Protein 3EHT (pdb70)

Solvent-accessible surface area: 22210 Å² total; per-residue (Å²): 228,42,116,118,35,79,0,34,0,28,2,30,31,46,20,1,56,77,0,1,42,112,7,0,165,136,1,65,193,79,81,58,26,142,15,67,26,86,80,42,126,154,4,31,66,95,0,41,122,41,5,59,112,34,45,5,3,4,0,0,2,48,19,2,6,32,0,0,24,10,17,120,81,42,14,12,16,90,9,105,8,92,165,63,11,39,89,96,0,69,91,142,20,10,82,11,0,91,35,116,56,121,20,7,0,0,0,2,0,23,8,0,0,0,0,0,24,6,102,104,52,11,94,120,38,6,164,43,2,77,60,5,33,76,44,3,169,73,8,98,90,137,62,64,23,2,2,28,2,12,5,59,80,8,39,14,0,4,4,3,2,4,3,36,35,6,65,2,10,90,117,83,140,64,128,60,48,66,154,50,10,5,1,35,49,86,7,0,72,17,0,1,62,34,1,13,62,2,25,120,96,173,36,7,96,26,92,4,44,42,71,78,5,47,38,10,3,34,152,19,82,0,0,1,7,4,13,0,1,14,7,2,28,46,6,87,117,42,183,26,85,37,11,21,32,48,2,1,34,5,119,65,85,53,3,59,0,14,6,1,1,2,0,0,0,4,1,33,50,2,69,1,80,137,51,0,72,79,0,0,18,90,50,2,1,50,63,122,4,0,76,22,5,30,164,31,38,11,7,0,6,3,0,3,77,60,12,21,116,100,19,56,174,35,104,69,6,59,14,0,54,86,1,16,156,86,13,98,90,9,5,23,32,30,60,2,55,34,0,21,115,0,3,86,38,1,4,67,19,0,11,75,34,184,31,88,17,84,96,1,3,120,67,1,48,33,50,2,25,85,82,51,43,124,147,28,80,112,1,88,96,42,18,144,50,56,155,38,117,63,111,61,1,105,20,28,38,15,142,24,26,6,6,0,7,81,4,31,26,55,94,102,15,65,48,53,0,3,17,40,135,179,70,101,94,116,98,45,144,60,48,0,58,24,89,0,70,80,105,16,49,34,20,102,142,3,73,8,91,72,18,172,66,141,62,37,138,114,55,19,128,114,22

InterPro domains:
  IPR000832 GPCR, family 2, secretin-like [PF00002] (118-359)
  IPR000832 GPCR, family 2, secretin-like [PR00249] (121-145)
  IPR000832 GPCR, family 2, secretin-like [PR00249] (153-177)
  IPR000832 GPCR, family 2, secretin-like [PR00249] (190-213)
  IPR000832 GPCR, family 2, secretin-like [PR00249] (228-253)
  IPR000832 GPCR, family 2, secretin-like [PR00249] (270-295)
  IPR000832 GPCR, family 2, secretin-like [PR00249] (312-332)
  IPR000832 GPCR, family 2, secretin-like [PR00249] (345-366)
  IPR001879 GPCR, family 2, extracellular hormone receptor domain [PF02793] (42-104)
  IPR001879 GPCR, family 2, extracellular hormone receptor domain [PS50227] (29-106)
  IPR001879 GPCR, family 2, extracellular hormone receptor domain [SM00008] (40-111)
  IPR003051 GPCR, family 2, corticotropin releasing factor receptor [PR01279] (56-67)
  IPR003051 GPCR, family 2, corticotropin releasing factor receptor [PR01279] (69-86)
  IPR003051 GPCR, family 2, corticotropin releasing factor receptor [PR01279] (90-106)
  IPR003051 GPCR, family 2, corticotropin releasing factor receptor [PR01279] (110-125)
  IPR003051 GPCR, family 2, corticotropin releasing factor receptor [PR01279] (127-145)
  IPR003051 GPCR, family 2, corticotropin releasing factor receptor [PR01279] (215-227)
  IPR003051 GPCR, family 2, corticotropin releasing factor receptor [PR01279] (259-274)
  IPR003051 GPCR, family 2, corticotropin releasing factor receptor [PR01279] (299-308)
  IPR003051 GPCR, family 2, corticotropin releasing factor receptor [PR01279] (330-351)

Structure (mmCIF, N/CA/C/O backbone):
data_3EHT
#
_entry.id   3EHT
#
_cell.length_a   112.977
_cell.length_b   112.977
_cell.length_c   158.240
_cell.angle_alpha   90.000
_cell.angle_beta   90.000
_cell.angle_gamma   90.000
#
_symmetry.space_group_name_H-M   'P 41 21 2'
#
loop_
_entity.id
_entity.type
_entity.pdbx_description
1 polymer 'FUSION PROTEIN OF CRFR1 EXTRACELLULAR DOMAIN AND MBP'
2 polymer Corticoliberin
3 branched alpha-D-glucopyranose-(1-4)-alpha-D-glucopyranose
#
loop_
_atom_site.group_PDB
_atom_site.id
_atom_site.type_symbol
_atom_site.label_atom_id
_atom_site.label_alt_id
_atom_site.label_comp_id
_atom_site.label_asym_id
_atom_site.label_entity_id
_atom_site.label_seq_id
_atom_site.pdbx_PDB_ins_code
_atom_site.Cartn_x
_atom_site.Cartn_y
_atom_site.Cartn_z
_atom_site.occupancy
_atom_site.B_iso_or_equiv
_atom_site.auth_seq_id
_atom_site.auth_comp_id
_atom_site.auth_asym_id
_atom_site.auth_atom_id
_atom_site.pdbx_PDB_model_num
ATOM 1 N N . LYS A 1 3 ? 37.755 3.785 51.263 1.00 170.95 -348 LYS A N 1
ATOM 2 C CA . LYS A 1 3 ? 39.246 3.833 51.359 1.00 170.93 -348 LYS A CA 1
ATOM 3 C C . LYS A 1 3 ? 39.870 4.582 50.171 1.00 170.89 -348 LYS A C 1
ATOM 4 O O . LYS A 1 3 ? 41.052 4.404 49.868 1.00 170.99 -348 LYS A O 1
ATOM 10 N N . ILE A 1 4 ? 39.064 5.410 49.502 1.00 170.72 -347 ILE A N 1
ATOM 11 C CA . ILE A 1 4 ? 39.565 6.315 48.457 1.00 170.53 -347 ILE A CA 1
ATOM 12 C C . ILE A 1 4 ? 39.454 7.767 48.911 1.00 170.14 -347 ILE A C 1
ATOM 13 O O . ILE A 1 4 ? 38.367 8.346 48.957 1.00 170.02 -347 ILE A O 1
ATOM 18 N N . GLU A 1 5 ? 40.603 8.340 49.248 1.00 169.83 -346 GLU A N 1
ATOM 19 C CA . GLU A 1 5 ? 40.661 9.581 50.014 1.00 169.61 -346 GLU A CA 1
ATOM 20 C C . GLU A 1 5 ? 40.338 10.860 49.253 1.00 169.33 -346 GLU A C 1
ATOM 21 O O . GLU A 1 5 ? 40.064 10.843 48.055 1.00 169.34 -346 GLU A O 1
ATOM 27 N N . GLU A 1 6 ? 40.385 11.968 49.987 1.00 169.02 -345 GLU A N 1
ATOM 28 C CA . GLU A 1 6 ? 39.992 13.279 49.498 1.00 168.76 -345 GLU A CA 1
ATOM 29 C C . GLU A 1 6 ? 41.215 14.174 49.278 1.00 168.36 -345 GLU A C 1
ATOM 30 O O . GLU A 1 6 ? 42.274 13.949 49.871 1.00 168.38 -345 GLU A O 1
ATOM 36 N N . GLY A 1 7 ? 41.063 15.183 48.422 1.00 167.83 -344 GLY A N 1
ATOM 37 C CA . GLY A 1 7 ? 42.130 16.146 48.156 1.00 167.15 -344 GLY A CA 1
ATOM 38 C C . GLY A 1 7 ? 43.265 15.596 47.312 1.00 166.70 -344 GLY A C 1
ATOM 39 O O . GLY A 1 7 ? 44.322 16.220 47.207 1.00 166.66 -344 GLY A O 1
ATOM 40 N N . LYS A 1 8 ? 43.047 14.422 46.718 1.00 166.21 -343 LYS A N 1
ATOM 41 C CA . LYS A 1 8 ? 44.013 13.807 45.804 1.00 165.70 -343 LYS A CA 1
ATOM 42 C C . LYS A 1 8 ? 43.305 13.083 44.656 1.00 165.27 -343 LYS A C 1
ATOM 43 O O . LYS A 1 8 ? 42.226 12.512 44.843 1.00 165.22 -343 LYS A O 1
ATOM 49 N N . LEU A 1 9 ? 43.911 13.118 43.471 1.00 164.71 -342 LEU A N 1
ATOM 50 C CA . LEU A 1 9 ? 43.356 12.429 42.309 1.00 164.16 -342 LEU A CA 1
ATOM 51 C C . LEU A 1 9 ? 44.159 11.196 41.915 1.00 163.84 -342 LEU A C 1
ATOM 52 O O . LEU A 1 9 ? 45.372 11.265 41.703 1.00 163.78 -342 LEU A O 1
ATOM 57 N N . VAL A 1 10 ? 43.456 10.070 41.833 1.00 163.38 -341 VAL A N 1
ATOM 58 C CA . VAL A 1 10 ? 44.032 8.805 41.399 1.00 162.93 -341 VAL A CA 1
ATOM 59 C C . VAL A 1 10 ? 43.347 8.383 40.101 1.00 162.67 -341 VAL A C 1
ATOM 60 O O . VAL A 1 10 ? 42.131 8.172 40.061 1.00 162.66 -341 VAL A O 1
ATOM 64 N N . ILE A 1 11 ? 44.140 8.271 39.041 1.00 162.29 -340 ILE A N 1
ATOM 65 C CA . ILE A 1 11 ? 43.616 7.973 37.715 1.00 161.92 -340 ILE A CA 1
ATOM 66 C C . ILE A 1 11 ? 44.053 6.592 37.250 1.00 161.82 -340 ILE A C 1
ATOM 67 O O . ILE A 1 11 ? 45.186 6.175 37.489 1.00 161.79 -340 ILE A O 1
ATOM 72 N N . TRP A 1 12 ? 43.138 5.893 36.585 1.00 161.72 -339 TRP A N 1
ATOM 73 C CA . TRP A 1 12 ? 43.405 4.575 36.029 1.00 161.67 -339 TRP A CA 1
ATOM 74 C C . TRP A 1 12 ? 43.254 4.572 34.514 1.00 161.66 -339 TRP A C 1
ATOM 75 O O . TRP A 1 12 ? 42.156 4.771 33.990 1.00 161.67 -339 TRP A O 1
ATOM 86 N N . ILE A 1 13 ? 44.366 4.347 33.822 1.00 161.69 -338 ILE A N 1
ATOM 87 C CA . ILE A 1 13 ? 44.379 4.245 32.365 1.00 161.75 -338 ILE A CA 1
ATOM 88 C C . ILE A 1 13 ? 44.949 2.892 31.945 1.00 161.83 -338 ILE A C 1
ATOM 89 O O . ILE A 1 13 ? 45.638 2.236 32.718 1.00 161.86 -338 ILE A O 1
ATOM 94 N N . ASN A 1 14 ? 44.639 2.474 30.725 1.00 162.02 -337 ASN A N 1
ATOM 95 C CA . ASN A 1 14 ? 45.196 1.257 30.163 1.00 162.27 -337 ASN A CA 1
ATOM 96 C C . ASN A 1 14 ? 46.716 1.348 30.033 1.00 162.37 -337 ASN A C 1
ATOM 97 O O . ASN A 1 14 ? 47.275 2.444 29.949 1.00 162.35 -337 ASN A O 1
ATOM 102 N N . GLY A 1 15 ? 47.369 0.189 30.025 1.00 162.59 -336 GLY A N 1
ATOM 103 C CA . GLY A 1 15 ? 48.827 0.089 29.950 1.00 162.87 -336 GLY A CA 1
ATOM 104 C C . GLY A 1 15 ? 49.451 0.607 28.667 1.00 163.02 -336 GLY A C 1
ATOM 105 O O . GLY A 1 15 ? 50.450 1.322 28.708 1.00 163.05 -336 GLY A O 1
ATOM 106 N N . ASP A 1 16 ? 48.867 0.253 27.526 1.00 163.20 -335 ASP A N 1
ATOM 107 C CA . ASP A 1 16 ? 49.421 0.653 26.229 1.00 163.54 -335 ASP A CA 1
ATOM 108 C C . ASP A 1 16 ? 49.196 2.136 25.864 1.00 163.38 -335 ASP A C 1
ATOM 109 O O . ASP A 1 16 ? 49.797 2.645 24.912 1.00 163.33 -335 ASP A O 1
ATOM 114 N N . LYS A 1 17 ? 48.345 2.820 26.629 1.00 163.18 -334 LYS A N 1
ATOM 115 C CA . LYS A 1 17 ? 48.068 4.243 26.417 1.00 163.00 -334 LYS A CA 1
ATOM 116 C C . LYS A 1 17 ? 49.139 5.130 27.045 1.00 162.93 -334 LYS A C 1
ATOM 117 O O . LYS A 1 17 ? 50.069 4.642 27.687 1.00 162.99 -334 LYS A O 1
ATOM 123 N N . GLY A 1 18 ? 48.988 6.438 26.863 1.00 162.83 -333 GLY A N 1
ATOM 124 C CA . GLY A 1 18 ? 49.962 7.406 27.346 1.00 162.78 -333 GLY A CA 1
ATOM 125 C C . GLY A 1 18 ? 49.775 7.795 28.798 1.00 162.73 -333 GLY A C 1
ATOM 126 O O . GLY A 1 18 ? 49.347 8.909 29.096 1.00 162.85 -333 GLY A O 1
ATOM 127 N N . TYR A 1 19 ? 50.110 6.884 29.703 1.00 162.66 -332 TYR A N 1
ATOM 128 C CA . TYR A 1 19 ? 49.988 7.151 31.132 1.00 162.63 -332 TYR A CA 1
ATOM 129 C C . TYR A 1 19 ? 51.090 8.065 31.648 1.00 162.63 -332 TYR A C 1
ATOM 130 O O . TYR A 1 19 ? 50.894 8.773 32.634 1.00 162.63 -332 TYR A O 1
ATOM 139 N N . ASN A 1 20 ? 52.241 8.048 30.978 1.00 162.68 -331 ASN A N 1
ATOM 140 C CA . ASN A 1 20 ? 53.366 8.912 31.345 1.00 162.77 -331 ASN A CA 1
ATOM 141 C C . ASN A 1 20 ? 53.122 10.364 30.953 1.00 162.82 -331 ASN A C 1
ATOM 142 O O . ASN A 1 20 ? 53.514 11.285 31.674 1.00 162.80 -331 ASN A O 1
ATOM 147 N N . GLY A 1 21 ? 52.479 10.552 29.802 1.00 162.88 -330 GLY A N 1
ATOM 148 C CA . GLY A 1 21 ? 52.074 11.873 29.337 1.00 162.92 -330 GLY A CA 1
ATOM 149 C C . GLY A 1 21 ? 50.954 12.412 30.200 1.00 162.96 -330 GLY A C 1
ATOM 150 O O . GLY A 1 21 ? 50.880 13.614 30.456 1.00 162.97 -330 GLY A O 1
ATOM 151 N N . LEU A 1 22 ? 50.089 11.507 30.652 1.00 163.01 -329 LEU A N 1
ATOM 152 C CA . LEU A 1 22 ? 49.001 11.844 31.560 1.00 163.08 -329 LEU A CA 1
ATOM 153 C C . LEU A 1 22 ? 49.547 12.194 32.943 1.00 163.25 -329 LEU A C 1
ATOM 154 O O . LEU A 1 22 ? 49.006 13.065 33.625 1.00 163.21 -329 LEU A O 1
ATOM 159 N N . ALA A 1 23 ? 50.627 11.518 33.337 1.00 163.54 -328 ALA A N 1
ATOM 160 C CA . ALA A 1 23 ? 51.329 11.803 34.593 1.00 163.82 -328 ALA A CA 1
ATOM 161 C C . ALA A 1 23 ? 51.995 13.181 34.579 1.00 163.98 -328 ALA A C 1
ATOM 162 O O . ALA A 1 23 ? 52.094 13.837 35.617 1.00 163.96 -328 ALA A O 1
ATOM 164 N N . GLU A 1 24 ? 52.447 13.604 33.399 1.00 164.21 -327 GLU A N 1
ATOM 165 C CA . GLU A 1 24 ? 53.001 14.944 33.196 1.00 164.51 -327 GLU A CA 1
ATOM 166 C C . GLU A 1 24 ? 51.924 16.021 33.315 1.00 164.44 -327 GLU A C 1
ATOM 167 O O . GLU A 1 24 ? 52.201 17.134 33.767 1.00 164.46 -327 GLU A O 1
ATOM 173 N N . VAL A 1 25 ? 50.703 15.683 32.897 1.00 164.46 -326 VAL A N 1
ATOM 174 C CA . VAL A 1 25 ? 49.542 16.556 33.081 1.00 164.46 -326 VAL A CA 1
ATOM 175 C C . VAL A 1 25 ? 49.173 16.582 34.561 1.00 164.49 -326 VAL A C 1
ATOM 176 O O . VAL A 1 25 ? 48.688 17.593 35.073 1.00 164.54 -326 VAL A O 1
ATOM 180 N N . GLY A 1 26 ? 49.420 15.464 35.238 1.00 164.51 -325 GLY A N 1
ATOM 181 C CA . GLY A 1 26 ? 49.219 15.362 36.677 1.00 164.61 -325 GLY A CA 1
ATOM 182 C C . GLY A 1 26 ? 50.136 16.274 37.472 1.00 164.70 -325 GLY A C 1
ATOM 183 O O . GLY A 1 26 ? 49.725 16.839 38.487 1.00 164.77 -325 GLY A O 1
ATOM 184 N N . LYS A 1 27 ? 51.375 16.419 37.005 1.00 164.71 -324 LYS A N 1
ATOM 185 C CA . LYS A 1 27 ? 52.362 17.269 37.668 1.00 164.71 -324 LYS A CA 1
ATOM 186 C C . LYS A 1 27 ? 52.040 18.748 37.453 1.00 164.63 -324 LYS A C 1
ATOM 187 O O . LYS A 1 27 ? 52.225 19.566 38.357 1.00 164.68 -324 LYS A O 1
ATOM 193 N N . LYS A 1 28 ? 51.554 19.077 36.258 1.00 164.56 -323 LYS A N 1
ATOM 194 C CA . LYS A 1 28 ? 51.084 20.427 35.946 1.00 164.51 -323 LYS A CA 1
ATOM 195 C C . LYS A 1 28 ? 49.915 20.812 36.853 1.00 164.53 -323 LYS A C 1
ATOM 196 O O . LYS A 1 28 ? 49.869 21.923 37.376 1.00 164.55 -323 LYS A O 1
ATOM 202 N N . PHE A 1 29 ? 48.985 19.879 37.041 1.00 164.57 -322 PHE A N 1
ATOM 203 C CA . PHE A 1 29 ? 47.817 20.092 37.890 1.00 164.63 -322 PHE A CA 1
ATOM 204 C C . PHE A 1 29 ? 48.184 20.096 39.369 1.00 164.81 -322 PHE A C 1
ATOM 205 O O . PHE A 1 29 ? 47.542 20.785 40.167 1.00 164.90 -322 PHE A O 1
ATOM 213 N N . GLU A 1 30 ? 49.214 19.328 39.726 1.00 164.97 -321 GLU A N 1
ATOM 214 C CA . GLU A 1 30 ? 49.645 19.194 41.118 1.00 165.11 -321 GLU A CA 1
ATOM 215 C C . GLU A 1 30 ? 50.049 20.529 41.728 1.00 165.06 -321 GLU A C 1
ATOM 216 O O . GLU A 1 30 ? 49.555 20.896 42.794 1.00 165.04 -321 GLU A O 1
ATOM 222 N N . LYS A 1 31 ? 50.939 21.253 41.051 1.00 165.03 -320 LYS A N 1
ATOM 223 C CA . LYS A 1 31 ? 51.307 22.592 41.496 1.00 165.03 -320 LYS A CA 1
ATOM 224 C C . LYS A 1 31 ? 50.632 23.669 40.639 1.00 165.00 -320 LYS A C 1
ATOM 225 O O . LYS A 1 31 ? 51.285 24.551 40.076 1.00 164.92 -320 LYS A O 1
ATOM 231 N N . ASP A 1 32 ? 49.310 23.558 40.541 1.00 165.01 -319 ASP A N 1
ATOM 232 C CA . ASP A 1 32 ? 48.453 24.614 40.013 1.00 165.06 -319 ASP A CA 1
ATOM 233 C C . ASP A 1 32 ? 47.318 24.870 41.000 1.00 165.03 -319 ASP A C 1
ATOM 234 O O . ASP A 1 32 ? 46.923 26.015 41.220 1.00 165.03 -319 ASP A O 1
ATOM 239 N N . THR A 1 33 ? 46.806 23.794 41.592 1.00 164.99 -318 THR A N 1
ATOM 240 C CA . THR A 1 33 ? 45.803 23.884 42.650 1.00 164.94 -318 THR A CA 1
ATOM 241 C C . THR A 1 33 ? 46.421 23.494 43.988 1.00 164.93 -318 THR A C 1
ATOM 242 O O . THR A 1 33 ? 46.318 24.232 44.968 1.00 164.96 -318 THR A O 1
ATOM 246 N N . GLY A 1 34 ? 47.075 22.336 44.010 1.00 164.89 -317 GLY A N 1
ATOM 247 C CA . GLY A 1 34 ? 47.640 21.775 45.231 1.00 164.83 -317 GLY A CA 1
ATOM 248 C C . GLY A 1 34 ? 47.079 20.391 45.488 1.00 164.81 -317 GLY A C 1
ATOM 249 O O . GLY A 1 34 ? 46.934 19.975 46.640 1.00 164.80 -317 GLY A O 1
ATOM 250 N N . ILE A 1 35 ? 46.763 19.681 44.407 1.00 164.75 -316 ILE A N 1
ATOM 251 C CA . ILE A 1 35 ? 46.156 18.357 44.496 1.00 164.72 -316 ILE A CA 1
ATOM 252 C C . ILE A 1 35 ? 47.082 17.294 43.899 1.00 164.72 -316 ILE A C 1
ATOM 253 O O . ILE A 1 35 ? 47.576 17.446 42.780 1.00 164.63 -316 ILE A O 1
ATOM 258 N N . LYS A 1 36 ? 47.317 16.231 44.670 1.00 164.77 -315 LYS A N 1
ATOM 259 C CA . LYS A 1 36 ? 48.170 15.111 44.257 1.00 164.76 -315 LYS A CA 1
ATOM 260 C C . LYS A 1 36 ? 47.506 14.241 43.190 1.00 164.69 -315 LYS A C 1
ATOM 261 O O . LYS A 1 36 ? 46.514 13.553 43.456 1.00 164.70 -315 LYS A O 1
ATOM 267 N N . VAL A 1 37 ? 48.064 14.272 41.984 1.00 164.53 -314 VAL A N 1
ATOM 268 C CA . VAL A 1 37 ? 47.542 13.462 40.890 1.00 164.40 -314 VAL A CA 1
ATOM 269 C C . VAL A 1 37 ? 48.509 12.341 40.533 1.00 164.26 -314 VAL A C 1
ATOM 270 O O . VAL A 1 37 ? 49.644 12.593 40.121 1.00 164.26 -314 VAL A O 1
ATOM 274 N N . THR A 1 38 ? 48.042 11.107 40.694 1.00 164.03 -313 THR A N 1
ATOM 275 C CA . THR A 1 38 ? 48.853 9.929 40.414 1.00 163.88 -313 THR A CA 1
ATOM 276 C C . THR A 1 38 ? 48.131 8.958 39.481 1.00 163.71 -313 THR A C 1
ATOM 277 O O . THR A 1 38 ? 46.943 8.676 39.653 1.00 163.61 -313 THR A O 1
ATOM 281 N N . VAL A 1 39 ? 48.869 8.456 38.495 1.00 163.62 -312 VAL A N 1
ATOM 282 C CA . VAL A 1 39 ? 48.314 7.610 37.441 1.00 163.55 -312 VAL A CA 1
ATOM 283 C C . VAL A 1 39 ? 48.758 6.160 37.615 1.00 163.65 -312 VAL A C 1
ATOM 284 O O . VAL A 1 39 ? 49.952 5.876 37.706 1.00 163.72 -312 VAL A O 1
ATOM 288 N N . GLU A 1 40 ? 47.791 5.249 37.661 1.00 163.72 -311 GLU A N 1
ATOM 289 C CA . GLU A 1 40 ? 48.069 3.818 37.736 1.00 163.86 -311 GLU A CA 1
ATOM 290 C C . GLU A 1 40 ? 47.569 3.112 36.483 1.00 163.80 -311 GLU A C 1
ATOM 291 O O . GLU A 1 40 ? 46.590 3.538 35.873 1.00 163.78 -311 GLU A O 1
ATOM 297 N N . HIS A 1 41 ? 48.235 2.027 36.104 1.00 163.88 -310 HIS A N 1
ATOM 298 C CA . HIS A 1 41 ? 47.806 1.234 34.953 1.00 163.96 -310 HIS A CA 1
ATOM 299 C C . HIS A 1 41 ? 47.801 -0.268 35.261 1.00 163.92 -310 HIS A C 1
ATOM 300 O O . HIS A 1 41 ? 48.750 -0.978 34.926 1.00 163.87 -310 HIS A O 1
ATOM 307 N N . PRO A 1 42 ? 46.721 -0.755 35.903 1.00 163.98 -309 PRO A N 1
ATOM 308 C CA . PRO A 1 42 ? 46.658 -2.142 36.354 1.00 164.14 -309 PRO A CA 1
ATOM 309 C C . PRO A 1 42 ? 46.156 -3.105 35.281 1.00 164.31 -309 PRO A C 1
ATOM 310 O O . PRO A 1 42 ? 45.536 -2.680 34.305 1.00 164.34 -309 PRO A O 1
ATOM 314 N N . ASP A 1 43 ? 46.428 -4.394 35.477 1.00 164.54 -308 ASP A N 1
ATOM 315 C CA . ASP A 1 43 ? 46.000 -5.440 34.549 1.00 164.83 -308 ASP A CA 1
ATOM 316 C C . ASP A 1 43 ? 44.495 -5.644 34.627 1.00 164.82 -308 ASP A C 1
ATOM 317 O O . ASP A 1 43 ? 43.868 -5.289 35.624 1.00 164.85 -308 ASP A O 1
ATOM 322 N N . LYS A 1 44 ? 43.923 -6.216 33.571 1.00 164.90 -307 LYS A N 1
ATOM 323 C CA . LYS A 1 44 ? 42.475 -6.408 33.464 1.00 165.00 -307 LYS A CA 1
ATOM 324 C C . LYS A 1 44 ? 41.716 -5.246 34.102 1.00 164.72 -307 LYS A C 1
ATOM 325 O O . LYS A 1 44 ? 40.770 -5.443 34.862 1.00 164.71 -307 LYS A O 1
ATOM 331 N N . LEU A 1 45 ? 42.159 -4.035 33.777 1.00 164.56 -306 LEU A N 1
ATOM 332 C CA . LEU A 1 45 ? 41.628 -2.793 34.329 1.00 164.41 -306 LEU A CA 1
ATOM 333 C C . LEU A 1 45 ? 40.123 -2.627 34.115 1.00 164.36 -306 LEU A C 1
ATOM 334 O O . LEU A 1 45 ? 39.424 -2.056 34.953 1.00 164.11 -306 LEU A O 1
ATOM 339 N N . GLU A 1 46 ? 39.639 -3.136 32.987 1.00 164.48 -305 GLU A N 1
ATOM 340 C CA . GLU A 1 46 ? 38.247 -2.968 32.586 1.00 164.66 -305 GLU A CA 1
ATOM 341 C C . GLU A 1 46 ? 37.285 -3.901 33.329 1.00 164.71 -305 GLU A C 1
ATOM 342 O O . GLU A 1 46 ? 36.067 -3.760 33.210 1.00 164.82 -305 GLU A O 1
ATOM 348 N N . GLU A 1 47 ? 37.836 -4.851 34.080 1.00 164.76 -304 GLU A N 1
ATOM 349 C CA . GLU A 1 47 ? 37.034 -5.755 34.901 1.00 164.97 -304 GLU A CA 1
ATOM 350 C C . GLU A 1 47 ? 37.359 -5.581 36.378 1.00 164.94 -304 GLU A C 1
ATOM 351 O O . GLU A 1 47 ? 36.559 -5.934 37.246 1.00 164.91 -304 GLU A O 1
ATOM 357 N N . LYS A 1 48 ? 38.537 -5.020 36.641 1.00 165.00 -303 LYS A N 1
ATOM 358 C CA . LYS A 1 48 ? 38.964 -4.638 37.982 1.00 164.99 -303 LYS A CA 1
ATOM 359 C C . LYS A 1 48 ? 38.058 -3.535 38.531 1.00 164.95 -303 LYS A C 1
ATOM 360 O O . LYS A 1 48 ? 37.534 -3.650 39.640 1.00 165.08 -303 LYS A O 1
ATOM 366 N N . PHE A 1 49 ? 37.868 -2.482 37.737 1.00 164.82 -302 PHE A N 1
ATOM 367 C CA . PHE A 1 49 ? 37.081 -1.314 38.134 1.00 164.59 -302 PHE A CA 1
ATOM 368 C C . PHE A 1 49 ? 35.661 -1.658 38.591 1.00 164.53 -302 PHE A C 1
ATOM 369 O O . PHE A 1 49 ? 35.275 -1.291 39.700 1.00 164.52 -302 PHE A O 1
ATOM 377 N N . PRO A 1 50 ? 34.880 -2.373 37.755 1.00 164.52 -301 PRO A N 1
ATOM 378 C CA . PRO A 1 50 ? 33.516 -2.678 38.196 1.00 164.67 -301 PRO A CA 1
ATOM 379 C C . PRO A 1 50 ? 33.455 -3.620 39.406 1.00 164.87 -301 PRO A C 1
ATOM 380 O O . PRO A 1 50 ? 32.362 -3.958 39.868 1.00 164.99 -301 PRO A O 1
ATOM 384 N N . GLN A 1 51 ? 34.618 -4.026 39.914 1.00 164.98 -300 GLN A N 1
ATOM 385 C CA . GLN A 1 51 ? 34.695 -4.891 41.086 1.00 164.97 -300 GLN A CA 1
ATOM 386 C C . GLN A 1 51 ? 35.128 -4.112 42.319 1.00 164.97 -300 GLN A C 1
ATOM 387 O O . GLN A 1 51 ? 34.511 -4.237 43.376 1.00 164.97 -300 GLN A O 1
ATOM 393 N N . VAL A 1 52 ? 36.178 -3.305 42.179 1.00 165.05 -299 VAL A N 1
ATOM 394 C CA . VAL A 1 52 ? 36.668 -2.482 43.290 1.00 165.26 -299 VAL A CA 1
ATOM 395 C C . VAL A 1 52 ? 35.795 -1.248 43.546 1.00 165.49 -299 VAL A C 1
ATOM 396 O O . VAL A 1 52 ? 35.486 -0.933 44.695 1.00 165.59 -299 VAL A O 1
ATOM 400 N N . ALA A 1 53 ? 35.391 -0.564 42.478 1.00 165.77 -298 ALA A N 1
ATOM 401 C CA . ALA A 1 53 ? 34.556 0.631 42.597 1.00 166.01 -298 ALA A CA 1
ATOM 402 C C . ALA A 1 53 ? 33.131 0.311 43.043 1.00 166.18 -298 ALA A C 1
ATOM 403 O O . ALA A 1 53 ? 32.499 1.128 43.723 1.00 166.34 -298 ALA A O 1
ATOM 405 N N . ALA A 1 54 ? 32.635 -0.870 42.662 1.00 166.17 -297 ALA A N 1
ATOM 406 C CA . ALA A 1 54 ? 31.301 -1.335 43.068 1.00 166.23 -297 ALA A CA 1
ATOM 407 C C . ALA A 1 54 ? 31.107 -1.374 44.591 1.00 166.26 -297 ALA A C 1
ATOM 408 O O . ALA A 1 54 ? 29.982 -1.250 45.082 1.00 166.45 -297 ALA A O 1
ATOM 410 N N . THR A 1 55 ? 32.200 -1.556 45.328 1.00 166.08 -296 THR A N 1
ATOM 411 C CA . THR A 1 55 ? 32.172 -1.440 46.783 1.00 165.91 -296 THR A CA 1
ATOM 412 C C . THR A 1 55 ? 32.873 -0.151 47.216 1.00 165.64 -296 THR A C 1
ATOM 413 O O . THR A 1 55 ? 33.770 -0.159 48.069 1.00 165.64 -296 THR A O 1
ATOM 417 N N . GLY A 1 56 ? 32.461 0.952 46.593 1.00 165.27 -295 GLY A N 1
ATOM 418 C CA . GLY A 1 56 ? 32.877 2.297 46.990 1.00 164.88 -295 GLY A CA 1
ATOM 419 C C . GLY A 1 56 ? 34.344 2.666 46.843 1.00 164.63 -295 GLY A C 1
ATOM 420 O O . GLY A 1 56 ? 34.714 3.821 47.069 1.00 164.63 -295 GLY A O 1
ATOM 421 N N . ASP A 1 57 ? 35.178 1.701 46.454 1.00 164.30 -294 ASP A N 1
ATOM 422 C CA . ASP A 1 57 ? 36.634 1.891 46.453 1.00 163.91 -294 ASP A CA 1
ATOM 423 C C . ASP A 1 57 ? 37.342 1.659 45.114 1.00 163.37 -294 ASP A C 1
ATOM 424 O O . ASP A 1 57 ? 38.114 0.707 44.968 1.00 163.59 -294 ASP A O 1
ATOM 429 N N . GLY A 1 58 ? 37.087 2.537 44.147 1.00 162.52 -293 GLY A N 1
ATOM 430 C CA . GLY A 1 58 ? 37.826 2.521 42.885 1.00 161.30 -293 GLY A CA 1
ATOM 431 C C . GLY A 1 58 ? 38.786 3.698 42.795 1.00 160.40 -293 GLY A C 1
ATOM 432 O O . GLY A 1 58 ? 39.167 4.265 43.821 1.00 160.32 -293 GLY A O 1
ATOM 433 N N . PRO A 1 59 ? 39.211 4.056 41.569 1.00 159.61 -292 PRO A N 1
ATOM 434 C CA . PRO A 1 59 ? 39.920 5.315 41.352 1.00 158.89 -292 PRO A CA 1
ATOM 435 C C . PRO A 1 59 ? 38.936 6.465 41.138 1.00 158.09 -292 PRO A C 1
ATOM 436 O O . PRO A 1 59 ? 37.732 6.231 40.989 1.00 157.93 -292 PRO A O 1
ATOM 440 N N . ASP A 1 60 ? 39.451 7.691 41.119 1.00 157.09 -291 ASP A N 1
ATOM 441 C CA . ASP A 1 60 ? 38.632 8.872 40.871 1.00 156.12 -291 ASP A CA 1
ATOM 442 C C . ASP A 1 60 ? 38.224 8.941 39.402 1.00 155.21 -291 ASP A C 1
ATOM 443 O O . ASP A 1 60 ? 37.043 9.102 39.082 1.00 155.16 -291 ASP A O 1
ATOM 448 N N . ILE A 1 61 ? 39.208 8.809 38.515 1.00 153.97 -290 ILE A N 1
ATOM 449 C CA . ILE A 1 61 ? 38.957 8.794 37.077 1.00 152.71 -290 ILE A CA 1
ATOM 450 C C . ILE A 1 61 ? 39.408 7.468 36.458 1.00 152.01 -290 ILE A C 1
ATOM 451 O O . ILE A 1 61 ? 40.432 6.900 36.851 1.00 151.92 -290 ILE A O 1
ATOM 456 N N . ILE A 1 62 ? 38.622 6.986 35.499 1.00 150.98 -289 ILE A N 1
ATOM 457 C CA . ILE A 1 62 ? 38.958 5.797 34.727 1.00 149.99 -289 ILE A CA 1
ATOM 458 C C . ILE A 1 62 ? 38.926 6.076 33.218 1.00 149.26 -289 ILE A C 1
ATOM 459 O O . ILE A 1 62 ? 38.017 6.743 32.718 1.00 149.20 -289 ILE A O 1
ATOM 464 N N . PHE A 1 63 ? 39.922 5.554 32.508 1.00 148.21 -288 PHE A N 1
ATOM 465 C CA . PHE A 1 63 ? 40.058 5.776 31.079 1.00 147.31 -288 PHE A CA 1
ATOM 466 C C . PHE A 1 63 ? 39.912 4.499 30.282 1.00 146.87 -288 PHE A C 1
ATOM 467 O O . PHE A 1 63 ? 40.798 3.645 30.305 1.00 146.99 -288 PHE A O 1
ATOM 475 N N . TRP A 1 64 ? 38.808 4.377 29.557 1.00 146.23 -287 TRP A N 1
ATOM 476 C CA . TRP A 1 64 ? 38.607 3.232 28.683 1.00 145.70 -287 TRP A CA 1
ATOM 477 C C . TRP A 1 64 ? 37.836 3.608 27.434 1.00 145.35 -287 TRP A C 1
ATOM 478 O O . TRP A 1 64 ? 37.343 4.726 27.313 1.00 145.21 -287 TRP A O 1
ATOM 489 N N . ALA A 1 65 ? 37.746 2.667 26.500 1.00 145.09 -286 ALA A N 1
ATOM 490 C CA . ALA A 1 65 ? 36.916 2.829 25.314 1.00 144.90 -286 ALA A CA 1
ATOM 491 C C . ALA A 1 65 ? 35.444 2.944 25.715 1.00 144.61 -286 ALA A C 1
ATOM 492 O O . ALA A 1 65 ? 35.016 2.351 26.696 1.00 144.56 -286 ALA A O 1
ATOM 494 N N . HIS A 1 66 ? 34.675 3.699 24.944 1.00 144.46 -285 HIS A N 1
ATOM 495 C CA . HIS A 1 66 ? 33.314 4.053 25.319 1.00 144.58 -285 HIS A CA 1
ATOM 496 C C . HIS A 1 66 ? 32.355 2.889 25.551 1.00 145.00 -285 HIS A C 1
ATOM 497 O O . HIS A 1 66 ? 31.308 3.086 26.159 1.00 145.13 -285 HIS A O 1
ATOM 504 N N . ASP A 1 67 ? 32.702 1.694 25.076 1.00 145.60 -284 ASP A N 1
ATOM 505 C CA . ASP A 1 67 ? 31.777 0.548 25.107 1.00 146.45 -284 ASP A CA 1
ATOM 506 C C . ASP A 1 67 ? 31.561 -0.059 26.497 1.00 146.97 -284 ASP A C 1
ATOM 507 O O . ASP A 1 67 ? 30.445 -0.465 26.841 1.00 147.08 -284 ASP A O 1
ATOM 512 N N . ARG A 1 68 ? 32.628 -0.122 27.285 1.00 147.66 -283 ARG A N 1
ATOM 513 C CA . ARG A 1 68 ? 32.561 -0.650 28.641 1.00 148.54 -283 ARG A CA 1
ATOM 514 C C . ARG A 1 68 ? 31.719 0.220 29.561 1.00 148.88 -283 ARG A C 1
ATOM 515 O O . ARG A 1 68 ? 31.111 -0.278 30.518 1.00 149.17 -283 ARG A O 1
ATOM 523 N N . PHE A 1 69 ? 31.704 1.520 29.271 1.00 149.08 -282 PHE A N 1
ATOM 524 C CA . PHE A 1 69 ? 31.055 2.505 30.121 1.00 149.26 -282 PHE A CA 1
ATOM 525 C C . PHE A 1 69 ? 29.549 2.307 30.227 1.00 149.54 -282 PHE A C 1
ATOM 526 O O . PHE A 1 69 ? 28.965 2.542 31.281 1.00 149.59 -282 PHE A O 1
ATOM 534 N N . GLY A 1 70 ? 28.929 1.861 29.141 1.00 149.87 -281 GLY A N 1
ATOM 535 C CA . GLY A 1 70 ? 27.502 1.578 29.148 1.00 150.37 -281 GLY A CA 1
ATOM 536 C C . GLY A 1 70 ? 27.167 0.579 30.230 1.00 150.73 -281 GLY A C 1
ATOM 537 O O . GLY A 1 70 ? 26.231 0.784 31.007 1.00 150.79 -281 GLY A O 1
ATOM 538 N N . GLY A 1 71 ? 27.951 -0.496 30.283 1.00 151.01 -280 GLY A N 1
ATOM 539 C CA . GLY A 1 71 ? 27.839 -1.497 31.339 1.00 151.45 -280 GLY A CA 1
ATOM 540 C C . GLY A 1 71 ? 27.964 -0.911 32.735 1.00 151.64 -280 GLY A C 1
ATOM 541 O O . GLY A 1 71 ? 27.097 -1.127 33.583 1.00 151.63 -280 GLY A O 1
ATOM 542 N N . TYR A 1 72 ? 29.040 -0.163 32.970 1.00 151.93 -279 TYR A N 1
ATOM 543 C CA . TYR A 1 72 ? 29.276 0.448 34.274 1.00 152.33 -279 TYR A CA 1
ATOM 544 C C . TYR A 1 72 ? 28.125 1.361 34.666 1.00 152.77 -279 TYR A C 1
ATOM 545 O O . TYR A 1 72 ? 27.617 1.279 35.782 1.00 152.89 -279 TYR A O 1
ATOM 554 N N . ALA A 1 73 ? 27.728 2.227 33.733 1.00 153.30 -278 ALA A N 1
ATOM 555 C CA . ALA A 1 73 ? 26.664 3.205 33.935 1.00 153.77 -278 ALA A CA 1
ATOM 556 C C . ALA A 1 73 ? 25.447 2.574 34.581 1.00 154.23 -278 ALA A C 1
ATOM 557 O O . ALA A 1 73 ? 24.901 3.118 35.537 1.00 154.31 -278 ALA A O 1
ATOM 559 N N . GLN A 1 74 ? 25.043 1.420 34.053 1.00 154.84 -277 GLN A N 1
ATOM 560 C CA . GLN A 1 74 ? 23.897 0.665 34.551 1.00 155.49 -277 GLN A CA 1
ATOM 561 C C . GLN A 1 74 ? 24.049 0.287 36.021 1.00 155.84 -277 GLN A C 1
ATOM 562 O O . GLN A 1 74 ? 23.110 0.443 36.803 1.00 155.97 -277 GLN A O 1
ATOM 568 N N . SER A 1 75 ? 25.233 -0.203 36.388 1.00 156.26 -276 SER A N 1
ATOM 569 C CA . SER A 1 75 ? 25.563 -0.482 37.788 1.00 156.79 -276 SER A CA 1
ATOM 570 C C . SER A 1 75 ? 25.700 0.792 38.630 1.00 156.96 -276 SER A C 1
ATOM 571 O O . SER A 1 75 ? 25.863 0.723 39.845 1.00 157.06 -276 SER A O 1
ATOM 574 N N . GLY A 1 76 ? 25.641 1.950 37.982 1.00 157.19 -275 GLY A N 1
ATOM 575 C CA . GLY A 1 76 ? 25.750 3.224 38.676 1.00 157.57 -275 GLY A CA 1
ATOM 576 C C . GLY A 1 76 ? 27.107 3.446 39.311 1.00 157.84 -275 GLY A C 1
ATOM 577 O O . GLY A 1 76 ? 27.223 4.163 40.300 1.00 158.00 -275 GLY A O 1
ATOM 578 N N . LEU A 1 77 ? 28.134 2.823 38.745 1.00 158.06 -274 LEU A N 1
ATOM 579 C CA . LEU A 1 77 ? 29.505 3.040 39.186 1.00 158.35 -274 LEU A CA 1
ATOM 580 C C . LEU A 1 77 ? 30.002 4.398 38.707 1.00 158.59 -274 LEU A C 1
ATOM 581 O O . LEU A 1 77 ? 30.864 5.015 39.332 1.00 158.58 -274 LEU A O 1
ATOM 586 N N . LEU A 1 78 ? 29.462 4.852 37.583 1.00 158.86 -273 LEU A N 1
ATOM 587 C CA . LEU A 1 78 ? 29.853 6.131 37.027 1.00 159.23 -273 LEU A CA 1
ATOM 588 C C . LEU A 1 78 ? 28.885 7.207 37.471 1.00 159.49 -273 LEU A C 1
ATOM 589 O O . LEU A 1 78 ? 27.665 7.009 37.430 1.00 159.61 -273 LEU A O 1
ATOM 594 N N . ALA A 1 79 ? 29.436 8.339 37.907 1.00 159.70 -272 ALA A N 1
ATOM 595 C CA . ALA A 1 79 ? 28.647 9.534 38.180 1.00 159.78 -272 ALA A CA 1
ATOM 596 C C . ALA A 1 79 ? 28.327 10.189 36.850 1.00 159.89 -272 ALA A C 1
ATOM 597 O O . ALA A 1 79 ? 29.150 10.163 35.926 1.00 160.00 -272 ALA A O 1
ATOM 599 N N . GLU A 1 80 ? 27.131 10.758 36.742 1.00 159.94 -271 GLU A N 1
ATOM 600 C CA . GLU A 1 80 ? 26.752 11.465 35.525 1.00 160.01 -271 GLU A CA 1
ATOM 601 C C . GLU A 1 80 ? 27.406 12.852 35.515 1.00 159.83 -271 GLU A C 1
ATOM 602 O O . GLU A 1 80 ? 27.325 13.590 36.500 1.00 159.83 -271 GLU A O 1
ATOM 608 N N . ILE A 1 81 ? 28.091 13.180 34.420 1.00 159.67 -270 ILE A N 1
ATOM 609 C CA . ILE A 1 81 ? 28.786 14.468 34.302 1.00 159.48 -270 ILE A CA 1
ATOM 610 C C . ILE A 1 81 ? 27.934 15.507 33.589 1.00 159.36 -270 ILE A C 1
ATOM 611 O O . ILE A 1 81 ? 27.318 15.227 32.558 1.00 159.35 -270 ILE A O 1
ATOM 616 N N . THR A 1 82 ? 27.899 16.709 34.148 1.00 159.24 -269 THR A N 1
ATOM 617 C CA . THR A 1 82 ? 27.157 17.805 33.539 1.00 159.26 -269 THR A CA 1
ATOM 618 C C . THR A 1 82 ? 28.064 18.995 33.238 1.00 159.05 -269 THR A C 1
ATOM 619 O O . THR A 1 82 ? 28.243 19.877 34.079 1.00 159.08 -269 THR A O 1
ATOM 623 N N . PRO A 1 83 ? 28.656 19.012 32.035 1.00 158.84 -268 PRO A N 1
ATOM 624 C CA . PRO A 1 83 ? 29.375 20.192 31.588 1.00 158.74 -268 PRO A CA 1
ATOM 625 C C . PRO A 1 83 ? 28.386 21.169 30.970 1.00 158.63 -268 PRO A C 1
ATOM 626 O O . PRO A 1 83 ? 27.418 20.737 30.334 1.00 158.70 -268 PRO A O 1
ATOM 630 N N . ASP A 1 84 ? 28.611 22.468 31.160 1.00 158.35 -267 ASP A N 1
ATOM 631 C CA . ASP A 1 84 ? 27.740 23.470 30.558 1.00 158.16 -267 ASP A CA 1
ATOM 632 C C . ASP A 1 84 ? 27.832 23.330 29.046 1.00 157.79 -267 ASP A C 1
ATOM 633 O O . ASP A 1 84 ? 28.864 22.899 28.523 1.00 157.61 -267 ASP A O 1
ATOM 638 N N . LYS A 1 85 ? 26.755 23.680 28.348 1.00 157.47 -266 LYS A N 1
ATOM 639 C CA . LYS A 1 85 ? 26.683 23.451 26.910 1.00 157.20 -266 LYS A CA 1
ATOM 640 C C . LYS A 1 85 ? 27.834 24.135 26.164 1.00 156.90 -266 LYS A C 1
ATOM 641 O O . LYS A 1 85 ? 28.211 23.708 25.069 1.00 156.91 -266 LYS A O 1
ATOM 647 N N . ALA A 1 86 ? 28.400 25.173 26.784 1.00 156.50 -265 ALA A N 1
ATOM 648 C CA . ALA A 1 86 ? 29.515 25.938 26.213 1.00 156.07 -265 ALA A CA 1
ATOM 649 C C . ALA A 1 86 ? 30.838 25.167 26.173 1.00 155.73 -265 ALA A C 1
ATOM 650 O O . ALA A 1 86 ? 31.684 25.435 25.320 1.00 155.56 -265 ALA A O 1
ATOM 652 N N . PHE A 1 87 ? 31.015 24.224 27.097 1.00 155.49 -264 PHE A N 1
ATOM 653 C CA . PHE A 1 87 ? 32.176 23.326 27.078 1.00 155.27 -264 PHE A CA 1
ATOM 654 C C . PHE A 1 87 ? 32.028 22.279 25.985 1.00 155.18 -264 PHE A C 1
ATOM 655 O O . PHE A 1 87 ? 33.002 21.908 25.330 1.00 155.09 -264 PHE A O 1
ATOM 663 N N . GLN A 1 88 ? 30.796 21.812 25.802 1.00 155.18 -263 GLN A N 1
ATOM 664 C CA . GLN A 1 88 ? 30.472 20.781 24.822 1.00 155.23 -263 GLN A CA 1
ATOM 665 C C . GLN A 1 88 ? 30.761 21.213 23.379 1.00 155.36 -263 GLN A C 1
ATOM 666 O O . GLN A 1 88 ? 30.806 20.3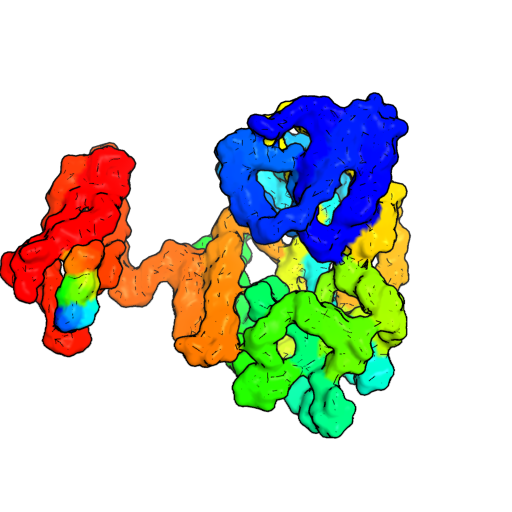76 22.474 1.00 155.40 -263 GLN A O 1
ATOM 672 N N . ASP A 1 89 ? 30.962 22.517 23.183 1.00 155.46 -262 ASP A N 1
ATOM 673 C CA . ASP A 1 89 ? 31.328 23.084 21.882 1.00 155.55 -262 ASP A CA 1
ATOM 674 C C . ASP A 1 89 ? 32.758 22.785 21.481 1.00 155.42 -262 ASP A C 1
ATOM 675 O O . ASP A 1 89 ? 33.052 22.652 20.293 1.00 155.51 -262 ASP A O 1
ATOM 680 N N . LYS A 1 90 ? 33.640 22.710 22.476 1.00 155.19 -261 LYS A N 1
ATOM 681 C CA . LYS A 1 90 ? 35.049 22.396 22.263 1.00 155.02 -261 LYS A CA 1
ATOM 682 C C . LYS A 1 90 ? 35.226 21.020 21.634 1.00 154.81 -261 LYS A C 1
ATOM 683 O O . LYS A 1 90 ? 36.147 20.806 20.845 1.00 154.83 -261 LYS A O 1
ATOM 689 N N . LEU A 1 91 ? 34.334 20.098 21.987 1.00 154.52 -260 LEU A N 1
ATOM 690 C CA . LEU A 1 91 ? 34.347 18.748 21.436 1.00 154.22 -260 LEU A CA 1
ATOM 691 C C . LEU A 1 91 ? 33.304 18.598 20.335 1.00 154.07 -260 LEU A C 1
ATOM 692 O O . LEU A 1 91 ? 32.302 19.318 20.314 1.00 154.01 -260 LEU A O 1
ATOM 697 N N . TYR A 1 92 ? 33.547 17.662 19.420 1.00 153.88 -259 TYR A N 1
ATOM 698 C CA . TYR A 1 92 ? 32.599 17.367 18.352 1.00 153.65 -259 TYR A CA 1
ATOM 699 C C . TYR A 1 92 ? 31.303 16.836 18.943 1.00 153.54 -259 TYR A C 1
ATOM 700 O O . TYR A 1 92 ? 31.342 16.011 19.856 1.00 153.56 -259 TYR A O 1
ATOM 709 N N . PRO A 1 93 ? 30.151 17.321 18.435 1.00 153.38 -258 PRO A N 1
ATOM 710 C CA . PRO A 1 93 ? 28.838 16.992 18.991 1.00 153.22 -258 PRO A CA 1
ATOM 711 C C . PRO A 1 93 ? 28.532 15.495 19.011 1.00 153.17 -258 PRO A C 1
ATOM 712 O O . PRO A 1 93 ? 27.904 15.015 19.947 1.00 153.17 -258 PRO A O 1
ATOM 716 N N . GLU A 1 94 ? 28.987 14.766 17.998 1.00 153.21 -257 GLU A N 1
ATOM 717 C CA . GLU A 1 94 ? 28.662 13.347 17.864 1.00 153.32 -257 GLU A CA 1
ATOM 718 C C . GLU A 1 94 ? 29.435 12.436 18.806 1.00 153.03 -257 GLU A C 1
ATOM 719 O O . GLU A 1 94 ? 28.989 11.337 19.106 1.00 153.07 -257 GLU A O 1
ATOM 725 N N . THR A 1 95 ? 30.599 12.881 19.260 1.00 152.89 -256 THR A N 1
ATOM 726 C CA . THR A 1 95 ? 31.409 12.079 20.170 1.00 152.77 -256 THR A CA 1
ATOM 727 C C . THR A 1 95 ? 30.794 12.050 21.563 1.00 152.71 -256 THR A C 1
ATOM 728 O O . THR A 1 95 ? 31.134 11.195 22.376 1.00 152.63 -256 THR A O 1
ATOM 732 N N . TRP A 1 96 ? 29.887 12.987 21.825 1.00 152.70 -255 TRP A N 1
ATOM 733 C CA . TRP A 1 96 ? 29.110 12.990 23.059 1.00 152.76 -255 TRP A CA 1
ATOM 734 C C . TRP A 1 96 ? 28.096 11.854 23.095 1.00 153.10 -255 TRP A C 1
ATOM 735 O O . TRP A 1 96 ? 27.784 11.343 24.167 1.00 153.32 -255 TRP A O 1
ATOM 746 N N . ASP A 1 97 ? 27.582 11.464 21.929 1.00 153.44 -254 ASP A N 1
ATOM 747 C CA . ASP A 1 97 ? 26.635 10.351 21.830 1.00 153.89 -254 ASP A CA 1
ATOM 748 C C . ASP A 1 97 ? 27.277 9.039 22.250 1.00 154.12 -254 ASP A C 1
ATOM 749 O O . ASP A 1 97 ? 26.638 8.199 22.896 1.00 154.29 -254 ASP A O 1
ATOM 754 N N . ALA A 1 98 ? 28.547 8.876 21.887 1.00 154.29 -253 ALA A N 1
ATOM 755 C CA . ALA A 1 98 ? 29.320 7.710 22.276 1.00 154.49 -253 ALA A CA 1
ATOM 756 C C . ALA A 1 98 ? 29.210 7.466 23.775 1.00 154.72 -253 ALA A C 1
ATOM 757 O O . ALA A 1 98 ? 28.995 6.337 24.209 1.00 155.00 -253 ALA A O 1
ATOM 759 N N . VAL A 1 99 ? 29.327 8.535 24.557 1.00 154.94 -252 VAL A N 1
ATOM 760 C CA . VAL A 1 99 ? 29.310 8.431 26.012 1.00 155.22 -252 VAL A CA 1
ATOM 761 C C . VAL A 1 99 ? 27.960 8.813 26.611 1.00 155.65 -252 VAL A C 1
ATOM 762 O O . VAL A 1 99 ? 27.886 9.466 27.652 1.00 155.68 -252 VAL A O 1
ATOM 766 N N . ARG A 1 100 ? 26.891 8.398 25.947 1.00 156.25 -251 ARG A N 1
ATOM 767 C CA . ARG A 1 100 ? 25.553 8.653 26.450 1.00 157.06 -251 ARG A CA 1
ATOM 768 C C . ARG A 1 100 ? 24.845 7.333 26.720 1.00 157.46 -251 ARG A C 1
ATOM 769 O O . ARG A 1 100 ? 24.873 6.417 25.894 1.00 157.55 -251 ARG A O 1
ATOM 777 N N . TYR A 1 101 ? 24.224 7.249 27.893 1.00 158.03 -250 TYR A N 1
ATOM 778 C CA . TYR A 1 101 ? 23.500 6.061 28.328 1.00 158.57 -250 TYR A CA 1
ATOM 779 C C . TYR A 1 101 ? 22.245 6.485 29.086 1.00 158.75 -250 TYR A C 1
ATOM 780 O O . TYR A 1 101 ? 22.339 7.172 30.109 1.00 158.86 -250 TYR A O 1
ATOM 789 N N . ASN A 1 102 ? 21.079 6.069 28.582 1.00 158.82 -249 ASN A N 1
ATOM 790 C CA . ASN A 1 102 ? 19.773 6.510 29.102 1.00 158.68 -249 ASN A CA 1
ATOM 791 C C . ASN A 1 102 ? 19.614 8.026 29.051 1.00 158.28 -249 ASN A C 1
ATOM 792 O O . ASN A 1 102 ? 18.956 8.615 29.909 1.00 158.28 -249 ASN A O 1
ATOM 797 N N . GLY A 1 103 ? 20.235 8.657 28.059 1.00 157.83 -248 GLY A N 1
ATOM 798 C CA . GLY A 1 103 ? 20.213 10.111 27.951 1.00 157.44 -248 GLY A CA 1
ATOM 799 C C . GLY A 1 103 ? 21.192 10.836 28.865 1.00 157.10 -248 GLY A C 1
ATOM 800 O O . GLY A 1 103 ? 21.446 12.031 28.676 1.00 157.19 -248 GLY A O 1
ATOM 801 N N . LYS A 1 104 ? 21.744 10.124 29.851 1.00 156.55 -247 LYS A N 1
ATOM 802 C CA . LYS A 1 104 ? 22.720 10.705 30.779 1.00 156.01 -247 LYS A CA 1
ATOM 803 C C . LYS A 1 104 ? 24.112 10.700 30.161 1.00 155.40 -247 LYS A C 1
ATOM 804 O O . LYS A 1 104 ? 24.557 9.680 29.637 1.00 155.39 -247 LYS A O 1
ATOM 810 N N . LEU A 1 105 ? 24.797 11.838 30.217 1.00 154.64 -246 LEU A N 1
ATOM 811 C CA . LEU A 1 105 ? 26.204 11.888 29.838 1.00 153.91 -246 LEU A CA 1
ATOM 812 C C . LEU A 1 105 ? 27.003 11.314 30.995 1.00 153.34 -246 LEU A C 1
ATOM 813 O O . LEU A 1 105 ? 26.887 11.779 32.128 1.00 153.28 -246 LEU A O 1
ATOM 818 N N . ILE A 1 106 ? 27.809 10.301 30.707 1.00 152.64 -245 ILE A N 1
ATOM 819 C CA . ILE A 1 106 ? 28.463 9.529 31.762 1.00 151.98 -245 ILE A CA 1
ATOM 820 C C . ILE A 1 106 ? 29.986 9.650 31.787 1.00 151.54 -245 ILE A C 1
ATOM 821 O O . ILE A 1 106 ? 30.613 9.399 32.823 1.00 151.76 -245 ILE A O 1
ATOM 826 N N . ALA A 1 107 ? 30.573 10.033 30.657 1.00 150.66 -244 ALA A N 1
ATOM 827 C CA . ALA A 1 107 ? 32.018 10.195 30.557 1.00 149.91 -244 ALA A CA 1
ATOM 828 C C . ALA A 1 107 ? 32.393 11.348 29.621 1.00 149.51 -244 ALA A C 1
ATOM 829 O O . ALA A 1 107 ? 31.535 11.891 28.928 1.00 149.56 -244 ALA A O 1
ATOM 831 N N . TYR A 1 108 ? 33.670 11.728 29.618 1.00 148.91 -243 TYR A N 1
ATOM 832 C CA . TYR A 1 108 ? 34.192 12.722 28.680 1.00 148.36 -243 TYR A CA 1
ATOM 833 C C . TYR A 1 108 ? 34.902 12.041 27.506 1.00 147.93 -243 TYR A C 1
ATOM 834 O O . TYR A 1 108 ? 35.858 11.297 27.717 1.00 147.95 -243 TYR A O 1
ATOM 843 N N . PRO A 1 109 ? 34.454 12.301 26.264 1.00 147.48 -242 PRO A N 1
ATOM 844 C CA . PRO A 1 109 ? 35.132 11.708 25.110 1.00 147.33 -242 PRO A CA 1
ATOM 845 C C . PRO A 1 109 ? 36.504 12.337 24.897 1.00 147.24 -242 PRO A C 1
ATOM 846 O O . PRO A 1 109 ? 36.611 13.557 24.803 1.00 147.37 -242 PRO A O 1
ATOM 850 N N . ILE A 1 110 ? 37.543 11.511 24.825 1.00 147.15 -241 ILE A N 1
ATOM 851 C CA . ILE A 1 110 ? 38.903 12.015 24.671 1.00 147.21 -241 ILE A CA 1
ATOM 852 C C . ILE A 1 110 ? 39.396 11.918 23.234 1.00 147.37 -241 ILE A C 1
ATOM 853 O O . ILE A 1 110 ? 39.778 12.923 22.641 1.00 147.40 -241 ILE A O 1
ATOM 858 N N . ALA A 1 111 ? 39.397 10.706 22.685 1.00 147.63 -240 ALA A N 1
ATOM 859 C CA . ALA A 1 111 ? 39.927 10.456 21.345 1.00 147.8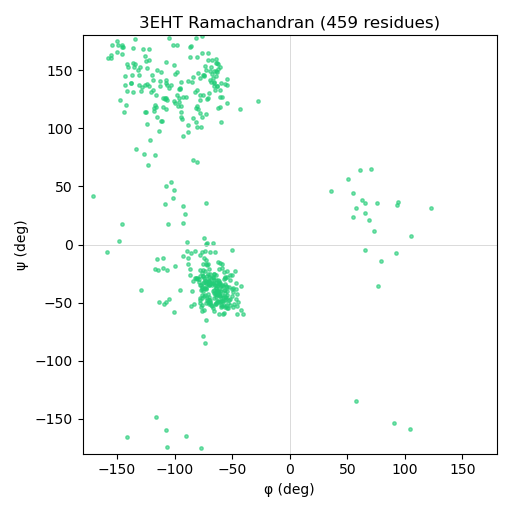9 -240 ALA A CA 1
ATOM 860 C C . ALA A 1 111 ? 39.311 9.223 20.696 1.00 148.15 -240 ALA A C 1
ATOM 861 O O . ALA A 1 111 ? 38.719 8.383 21.369 1.00 148.40 -240 ALA A O 1
ATOM 863 N N . VAL A 1 112 ? 39.468 9.128 19.381 1.00 148.41 -239 VAL A N 1
ATOM 864 C CA . VAL A 1 112 ? 38.967 8.013 18.595 1.00 148.63 -239 VAL A CA 1
ATOM 865 C C . VAL A 1 112 ? 40.150 7.197 18.102 1.00 149.10 -239 VAL A C 1
ATOM 866 O O . VAL A 1 112 ? 41.074 7.734 17.481 1.00 149.24 -239 VAL A O 1
ATOM 870 N N . GLU A 1 113 ? 40.130 5.903 18.389 1.00 149.59 -238 GLU A N 1
ATOM 871 C CA . GLU A 1 113 ? 41.148 5.005 17.866 1.00 150.19 -238 GLU A CA 1
ATOM 872 C C . GLU A 1 113 ? 40.478 3.885 17.094 1.00 150.10 -238 GLU A C 1
ATOM 873 O O . GLU A 1 113 ? 39.452 3.349 17.523 1.00 150.29 -238 GLU A O 1
ATOM 879 N N . ALA A 1 114 ? 41.055 3.546 15.949 1.00 149.92 -237 ALA A N 1
ATOM 880 C CA . ALA A 1 114 ? 40.668 2.345 15.228 1.00 149.78 -237 ALA A CA 1
ATOM 881 C C . ALA A 1 114 ? 41.927 1.633 14.779 1.00 149.76 -237 ALA A C 1
ATOM 882 O O . ALA A 1 114 ? 42.968 2.264 14.587 1.00 149.76 -237 ALA A O 1
ATOM 884 N N . LEU A 1 115 ? 41.831 0.316 14.626 1.00 149.75 -236 LEU A N 1
ATOM 885 C CA . LEU A 1 115 ? 42.955 -0.488 14.157 1.00 149.56 -236 LEU A CA 1
ATOM 886 C C . LEU A 1 115 ? 43.291 -0.190 12.710 1.00 149.54 -236 LEU A C 1
ATOM 887 O O . LEU A 1 115 ? 42.398 -0.024 11.872 1.00 149.47 -236 LEU A O 1
ATOM 892 N N . SER A 1 116 ? 44.587 -0.135 12.431 1.00 149.51 -235 SER A N 1
ATOM 893 C CA . SER A 1 116 ? 45.072 0.081 11.081 1.00 149.61 -235 SER A CA 1
ATOM 894 C C . SER A 1 116 ? 46.124 -0.961 10.752 1.00 149.55 -235 SER A C 1
ATOM 895 O O . SER A 1 116 ? 46.790 -1.476 11.652 1.00 149.54 -235 SER A O 1
ATOM 898 N N . LEU A 1 117 ? 46.267 -1.279 9.468 1.00 149.52 -234 LEU A N 1
ATOM 899 C CA . LEU A 1 117 ? 47.343 -2.157 9.024 1.00 149.54 -234 LEU A CA 1
ATOM 900 C C . LEU A 1 117 ? 48.648 -1.375 8.972 1.00 149.68 -234 LEU A C 1
ATOM 901 O O . LEU A 1 117 ? 48.796 -0.453 8.170 1.00 149.72 -234 LEU A O 1
ATOM 906 N N . ILE A 1 118 ? 49.577 -1.736 9.848 1.00 149.87 -233 ILE A N 1
ATOM 907 C CA . ILE A 1 118 ? 50.912 -1.160 9.830 1.00 150.15 -233 ILE A CA 1
ATOM 908 C C . ILE A 1 118 ? 51.824 -2.134 9.098 1.00 150.52 -233 ILE A C 1
ATOM 909 O O . ILE A 1 118 ? 51.846 -3.326 9.419 1.00 150.60 -233 ILE A O 1
ATOM 914 N N . TYR A 1 119 ? 52.559 -1.631 8.106 1.00 150.92 -232 TYR A N 1
ATOM 915 C CA . TYR A 1 119 ? 53.497 -2.465 7.354 1.00 151.30 -232 TYR A CA 1
ATOM 916 C C . TYR A 1 119 ? 54.913 -1.897 7.340 1.00 151.65 -232 TYR A C 1
ATOM 917 O O . TYR A 1 119 ? 55.130 -0.721 7.633 1.00 151.62 -232 TYR A O 1
ATOM 926 N N . ASN A 1 120 ? 55.865 -2.763 7.009 1.00 152.18 -231 ASN A N 1
ATOM 927 C CA . ASN A 1 120 ? 57.270 -2.406 6.904 1.00 152.72 -231 ASN A CA 1
ATOM 928 C C . ASN A 1 120 ? 57.594 -2.036 5.462 1.00 153.08 -231 ASN A C 1
ATOM 929 O O . ASN A 1 120 ? 57.651 -2.909 4.592 1.00 153.08 -231 ASN A O 1
ATOM 934 N N . LYS A 1 121 ? 57.803 -0.742 5.218 1.00 153.60 -230 LYS A N 1
ATOM 935 C CA . LYS A 1 121 ? 58.116 -0.220 3.879 1.00 154.11 -230 LYS A CA 1
ATOM 936 C C . LYS A 1 121 ? 59.328 -0.892 3.224 1.00 154.49 -230 LYS A C 1
ATOM 937 O O . LYS A 1 121 ? 59.417 -0.962 1.994 1.00 154.51 -230 LYS A O 1
ATOM 943 N N . ASP A 1 122 ? 60.251 -1.379 4.051 1.00 154.98 -229 ASP A N 1
ATOM 944 C CA . ASP A 1 122 ? 61.497 -1.977 3.573 1.00 155.48 -229 ASP A CA 1
ATOM 945 C C . ASP A 1 122 ? 61.333 -3.453 3.235 1.00 155.78 -229 ASP A C 1
ATOM 946 O O . ASP A 1 122 ? 61.683 -3.884 2.136 1.00 155.77 -229 ASP A O 1
ATOM 951 N N . LEU A 1 123 ? 60.802 -4.221 4.185 1.00 156.24 -228 LEU A N 1
ATOM 952 C CA . LEU A 1 123 ? 60.510 -5.633 3.959 1.00 156.70 -228 LEU A CA 1
ATOM 953 C C . LEU A 1 123 ? 59.476 -5.787 2.845 1.00 156.96 -228 LEU A C 1
ATOM 954 O O . LEU A 1 123 ? 59.671 -6.568 1.912 1.00 157.00 -228 LEU A O 1
ATOM 959 N N . LEU A 1 124 ? 58.390 -5.022 2.940 1.00 157.29 -227 LEU A N 1
ATOM 960 C CA . LEU A 1 124 ? 57.335 -5.050 1.932 1.00 157.62 -227 LEU A CA 1
ATOM 961 C C . LEU A 1 124 ? 57.071 -3.655 1.356 1.00 157.84 -227 LEU A C 1
ATOM 962 O O . LEU A 1 124 ? 56.429 -2.826 2.011 1.00 157.90 -227 LEU A O 1
ATOM 967 N N . PRO A 1 125 ? 57.565 -3.394 0.127 1.00 158.01 -226 PRO A N 1
ATOM 968 C CA . PRO A 1 125 ? 57.374 -2.105 -0.550 1.00 158.17 -226 PRO A CA 1
ATOM 969 C C . PRO A 1 125 ? 55.895 -1.740 -0.738 1.00 158.41 -226 PRO A C 1
ATOM 970 O O . PRO A 1 125 ? 55.448 -0.708 -0.229 1.00 158.40 -226 PRO A O 1
ATOM 974 N N . ASN A 1 126 ? 55.146 -2.587 -1.445 1.00 158.69 -225 ASN A N 1
ATOM 975 C CA . ASN A 1 126 ? 53.714 -2.369 -1.657 1.00 158.91 -225 ASN A CA 1
ATOM 976 C C . ASN A 1 126 ? 52.824 -3.319 -0.850 1.00 158.99 -225 ASN A C 1
ATOM 977 O O . ASN A 1 126 ? 52.850 -4.535 -1.067 1.00 158.95 -225 ASN A O 1
ATOM 982 N N . PRO A 1 127 ? 52.026 -2.757 0.079 1.00 159.13 -224 PRO A N 1
ATOM 983 C CA . PRO A 1 127 ? 51.159 -3.520 0.986 1.00 159.21 -224 PRO A CA 1
ATOM 984 C C . PRO A 1 127 ? 50.079 -4.315 0.242 1.00 159.29 -224 PRO A C 1
ATOM 985 O O . PRO A 1 127 ? 49.726 -3.958 -0.886 1.00 159.38 -224 PRO A O 1
ATOM 989 N N . PRO A 1 128 ? 49.565 -5.396 0.863 1.00 159.33 -223 PRO A N 1
ATOM 990 C CA . PRO A 1 128 ? 48.547 -6.225 0.223 1.00 159.37 -223 PRO A CA 1
ATOM 991 C C . PRO A 1 128 ? 47.148 -5.630 0.334 1.00 159.43 -223 PRO A C 1
ATOM 992 O O . PRO A 1 128 ? 46.735 -5.203 1.414 1.00 159.48 -223 PRO A O 1
ATOM 996 N N . LYS A 1 129 ? 46.432 -5.605 -0.786 1.00 159.54 -222 LYS A N 1
ATOM 997 C CA . LYS A 1 129 ? 45.074 -5.068 -0.834 1.00 159.63 -222 LYS A CA 1
ATOM 998 C C . LYS A 1 129 ? 44.077 -6.037 -0.205 1.00 159.44 -222 LYS A C 1
ATOM 999 O O . LYS A 1 129 ? 43.090 -5.613 0.399 1.00 159.50 -222 LYS A O 1
ATOM 1005 N N . THR A 1 130 ? 44.347 -7.334 -0.344 1.00 159.17 -221 THR A N 1
ATOM 1006 C CA . THR A 1 130 ? 43.435 -8.372 0.133 1.00 158.95 -221 THR A CA 1
ATOM 1007 C C . THR A 1 130 ? 44.077 -9.322 1.145 1.00 158.84 -221 THR A C 1
ATOM 1008 O O . THR A 1 130 ? 45.294 -9.318 1.336 1.00 158.73 -221 THR A O 1
ATOM 1012 N N . TRP A 1 131 ? 43.236 -10.125 1.792 1.00 158.79 -220 TRP A N 1
ATOM 1013 C CA . TRP A 1 131 ? 43.673 -11.114 2.771 1.00 158.76 -220 TRP A CA 1
ATOM 1014 C C . TRP A 1 131 ? 44.114 -12.417 2.116 1.00 158.75 -220 TRP A C 1
ATOM 1015 O O . TRP A 1 131 ? 44.988 -13.115 2.633 1.00 158.69 -220 TRP A O 1
ATOM 1026 N N . GLU A 1 132 ? 43.494 -12.736 0.981 1.00 158.74 -219 GLU A N 1
ATOM 1027 C CA . GLU A 1 132 ? 43.760 -13.975 0.254 1.00 158.76 -219 GLU A CA 1
ATOM 1028 C C . GLU A 1 132 ? 45.180 -14.025 -0.293 1.00 158.68 -219 GLU A C 1
ATOM 1029 O O . GLU A 1 132 ? 45.725 -15.105 -0.509 1.00 158.79 -219 GLU A O 1
ATOM 1035 N N . GLU A 1 133 ? 45.773 -12.855 -0.516 1.00 158.56 -218 GLU A N 1
ATOM 1036 C CA . GLU A 1 133 ? 47.126 -12.771 -1.058 1.00 158.46 -218 GLU A CA 1
ATOM 1037 C C . GLU A 1 133 ? 48.212 -12.863 0.014 1.00 158.40 -218 GLU A C 1
ATOM 1038 O O . GLU A 1 133 ? 49.395 -12.939 -0.307 1.00 158.44 -218 GLU A O 1
ATOM 1044 N N . ILE A 1 134 ? 47.812 -12.858 1.282 1.00 158.36 -217 ILE A N 1
ATOM 1045 C CA . ILE A 1 134 ? 48.779 -12.937 2.380 1.00 158.37 -217 ILE A CA 1
ATOM 1046 C C . ILE A 1 134 ? 49.453 -14.317 2.478 1.00 158.45 -217 ILE A C 1
ATOM 1047 O O . ILE A 1 134 ? 50.676 -14.380 2.623 1.00 158.43 -217 ILE A O 1
ATOM 1052 N N . PRO A 1 135 ? 48.672 -15.422 2.383 1.00 158.54 -216 PRO A N 1
ATOM 1053 C CA . PRO A 1 135 ? 49.281 -16.760 2.293 1.00 158.58 -216 PRO A CA 1
ATOM 1054 C C . PRO A 1 135 ? 50.292 -16.884 1.152 1.00 158.61 -216 PRO A C 1
ATOM 1055 O O . PRO A 1 135 ? 51.336 -17.515 1.320 1.00 158.63 -216 PRO A O 1
ATOM 1059 N N . ALA A 1 136 ? 49.974 -16.283 0.007 1.00 158.67 -215 ALA A N 1
ATOM 1060 C CA . ALA A 1 136 ? 50.876 -16.257 -1.139 1.00 158.82 -215 ALA A CA 1
ATOM 1061 C C . ALA A 1 136 ? 52.125 -15.423 -0.849 1.00 158.96 -215 ALA A C 1
ATOM 1062 O O . ALA A 1 136 ? 53.236 -15.801 -1.225 1.00 158.98 -215 ALA A O 1
ATOM 1064 N N . LEU A 1 137 ? 51.929 -14.299 -0.162 1.00 159.19 -214 LEU A N 1
ATOM 1065 C CA . LEU A 1 137 ? 52.999 -13.344 0.122 1.00 159.34 -214 LEU A CA 1
ATOM 1066 C C . LEU A 1 137 ? 53.667 -13.607 1.479 1.00 159.41 -214 LEU A C 1
ATOM 1067 O O . LEU A 1 137 ? 54.336 -12.728 2.030 1.00 159.40 -214 LEU A O 1
ATOM 1072 N N . ASP A 1 138 ? 53.480 -14.813 2.016 1.00 159.51 -213 ASP A N 1
ATOM 1073 C CA . ASP A 1 138 ? 54.170 -15.226 3.238 1.00 159.65 -213 ASP A CA 1
ATOM 1074 C C . ASP A 1 138 ? 55.260 -16.246 2.949 1.00 159.67 -213 ASP A C 1
ATOM 1075 O O . ASP A 1 138 ? 56.390 -16.097 3.417 1.00 159.72 -213 ASP A O 1
ATOM 1080 N N . LYS A 1 139 ? 54.908 -17.285 2.189 1.00 159.66 -212 LYS A N 1
ATOM 1081 C CA . LYS A 1 139 ? 55.849 -18.335 1.801 1.00 159.59 -212 LYS A CA 1
ATOM 1082 C C . LYS A 1 139 ? 57.018 -17.736 1.021 1.00 159.43 -212 LYS A C 1
ATOM 1083 O O . LYS A 1 139 ? 58.089 -18.337 0.921 1.00 159.44 -212 LYS A O 1
ATOM 1089 N N . GLU A 1 140 ? 56.790 -16.541 0.482 1.00 159.29 -211 GLU A N 1
ATOM 1090 C CA . GLU A 1 140 ? 57.822 -15.727 -0.141 1.00 159.21 -211 GLU A CA 1
ATOM 1091 C C . GLU A 1 140 ? 58.795 -15.182 0.909 1.00 159.07 -211 GLU A C 1
ATOM 1092 O O . GLU A 1 140 ? 60.013 -15.273 0.741 1.00 159.10 -211 GLU A O 1
ATOM 1098 N N . LEU A 1 141 ? 58.244 -14.626 1.987 1.00 158.87 -210 LEU A N 1
ATOM 1099 C CA . LEU A 1 141 ? 59.040 -14.025 3.057 1.00 158.75 -210 LEU A CA 1
ATOM 1100 C C . LEU A 1 141 ? 59.634 -15.054 4.012 1.00 158.61 -210 LEU A C 1
ATOM 1101 O O . LEU A 1 141 ? 60.692 -14.817 4.599 1.00 158.63 -210 LEU A O 1
ATOM 1106 N N . LYS A 1 142 ? 58.944 -16.185 4.169 1.00 158.46 -209 LYS A N 1
ATOM 1107 C CA . LYS A 1 142 ? 59.413 -17.294 5.006 1.00 158.33 -209 LYS A CA 1
ATOM 1108 C C . LYS A 1 142 ? 60.741 -17.864 4.509 1.00 158.25 -209 LYS A C 1
ATOM 1109 O O . LYS A 1 142 ? 61.567 -18.318 5.304 1.00 158.21 -209 LYS A O 1
ATOM 1115 N N . ALA A 1 143 ? 60.929 -17.835 3.190 1.00 158.16 -208 ALA A N 1
ATOM 1116 C CA . ALA A 1 143 ? 62.194 -18.207 2.561 1.00 158.06 -208 ALA A CA 1
ATOM 1117 C C . ALA A 1 143 ? 63.338 -17.330 3.068 1.00 158.04 -208 ALA A C 1
ATOM 1118 O O . ALA A 1 143 ? 64.422 -17.830 3.372 1.00 158.08 -208 ALA A O 1
ATOM 1120 N N . LYS A 1 144 ? 63.077 -16.027 3.175 1.00 157.98 -207 LYS A N 1
ATOM 1121 C CA . LYS A 1 144 ? 64.081 -15.049 3.602 1.00 157.91 -207 LYS A CA 1
ATOM 1122 C C . LYS A 1 144 ? 64.102 -14.815 5.124 1.00 157.87 -207 LYS A C 1
ATOM 1123 O O . LYS A 1 144 ? 64.508 -13.715 5.613 1.00 157.79 -207 LYS A O 1
ATOM 1129 N N . GLY A 1 145 ? 63.647 -15.868 5.855 1.00 157.89 -206 GLY A N 1
ATOM 1130 C CA . GLY A 1 145 ? 63.702 -15.901 7.318 1.00 157.92 -206 GLY A CA 1
ATOM 1131 C C . GLY A 1 145 ? 62.850 -14.874 8.041 1.00 158.00 -206 GLY A C 1
ATOM 1132 O O . GLY A 1 145 ? 63.251 -14.362 9.089 1.00 158.12 -206 GLY A O 1
ATOM 1133 N N . LYS A 1 146 ? 61.675 -14.573 7.488 1.00 157.92 -205 LYS A N 1
ATOM 1134 C CA . LYS A 1 146 ? 60.757 -13.601 8.085 1.00 157.78 -205 LYS A CA 1
ATOM 1135 C C . LYS A 1 146 ? 59.322 -14.114 8.069 1.00 157.72 -205 LYS A C 1
ATOM 1136 O O . LYS A 1 146 ? 58.971 -14.971 7.255 1.00 157.75 -205 LYS A O 1
ATOM 1142 N N . SER A 1 147 ? 58.503 -13.591 8.979 1.00 157.61 -204 SER A N 1
ATOM 1143 C CA . SER A 1 147 ? 57.064 -13.853 8.980 1.00 157.44 -204 SER A CA 1
ATOM 1144 C C . SER A 1 147 ? 56.346 -12.670 8.338 1.00 157.26 -204 SER A C 1
ATOM 1145 O O . SER A 1 147 ? 56.795 -11.530 8.463 1.00 157.28 -204 SER A O 1
ATOM 1148 N N . ALA A 1 148 ? 55.238 -12.944 7.653 1.00 157.06 -203 ALA A N 1
ATOM 1149 C CA . ALA A 1 148 ? 54.521 -11.910 6.900 1.00 156.83 -203 ALA A CA 1
ATOM 1150 C C . ALA A 1 148 ? 53.566 -11.090 7.761 1.00 156.56 -203 ALA A C 1
ATOM 1151 O O . ALA A 1 148 ? 53.599 -9.859 7.734 1.00 156.52 -203 ALA A O 1
ATOM 1153 N N . LEU A 1 149 ? 52.717 -11.779 8.516 1.00 156.19 -202 LEU A N 1
ATOM 1154 C CA . LEU A 1 149 ? 51.702 -11.117 9.320 1.00 155.88 -202 LEU A CA 1
ATOM 1155 C C . LEU A 1 149 ? 51.736 -11.610 10.756 1.00 155.65 -202 LEU A C 1
ATOM 1156 O O . LEU A 1 149 ? 51.774 -12.814 11.005 1.00 155.68 -202 LEU A O 1
ATOM 1161 N N . MET A 1 150 ? 51.729 -10.667 11.693 1.00 155.38 -201 MET A N 1
ATOM 1162 C CA . MET A 1 150 ? 51.697 -10.976 13.118 1.00 155.21 -201 MET A CA 1
ATOM 1163 C C . MET A 1 150 ? 50.928 -9.913 13.879 1.00 154.84 -201 MET A C 1
ATOM 1164 O O . MET A 1 150 ? 51.252 -8.729 13.802 1.00 154.92 -201 MET A O 1
ATOM 1169 N N . PHE A 1 151 ? 49.910 -10.346 14.612 1.00 154.35 -200 PHE A N 1
ATOM 1170 C CA . PHE A 1 151 ? 49.153 -9.461 15.487 1.00 153.84 -200 PHE A CA 1
ATOM 1171 C C . PHE A 1 151 ? 48.620 -10.248 16.673 1.00 153.64 -200 PHE A C 1
ATOM 1172 O O . PHE A 1 151 ? 48.619 -11.481 16.660 1.00 153.70 -200 PHE A O 1
ATOM 1180 N N . ASN A 1 152 ? 48.165 -9.523 17.689 1.00 153.34 -199 ASN A N 1
ATOM 1181 C CA . ASN A 1 152 ? 47.582 -10.109 18.890 1.00 153.02 -199 ASN A CA 1
ATOM 1182 C C . ASN A 1 152 ? 46.342 -10.960 18.592 1.00 152.88 -199 ASN A C 1
ATOM 1183 O O . ASN A 1 152 ? 45.270 -10.437 18.300 1.00 152.88 -199 ASN A O 1
ATOM 1188 N N . LEU A 1 153 ? 46.506 -12.276 18.666 1.00 152.83 -198 LEU A N 1
ATOM 1189 C CA . LEU A 1 153 ? 45.402 -13.210 18.461 1.00 152.81 -198 LEU A CA 1
ATOM 1190 C C . LEU A 1 153 ? 44.662 -13.513 19.755 1.00 152.82 -198 LEU A C 1
ATOM 1191 O O . LEU A 1 153 ? 43.636 -14.191 19.738 1.00 152.97 -198 LEU A O 1
ATOM 1196 N N . GLN A 1 154 ? 45.175 -12.994 20.868 1.00 152.74 -197 GLN A N 1
ATOM 1197 C CA . GLN A 1 154 ? 44.598 -13.258 22.187 1.00 152.60 -197 GLN A CA 1
ATOM 1198 C C . GLN A 1 154 ? 43.382 -12.408 22.526 1.00 152.39 -197 GLN A C 1
ATOM 1199 O O . GLN A 1 154 ? 42.514 -12.850 23.279 1.00 152.43 -197 GLN A O 1
ATOM 1205 N N . GLU A 1 155 ? 43.325 -11.197 21.978 1.00 152.17 -196 GLU A N 1
ATOM 1206 C CA . GLU A 1 155 ? 42.148 -10.339 22.129 1.00 152.11 -196 GLU A CA 1
ATOM 1207 C C . GLU A 1 155 ? 41.281 -10.304 20.861 1.00 151.48 -196 GLU A C 1
ATOM 1208 O O . GLU A 1 155 ? 41.806 -10.232 19.745 1.00 151.50 -196 GLU A O 1
ATOM 1214 N N . PRO A 1 156 ? 39.948 -10.375 21.034 1.00 150.91 -195 PRO A N 1
ATOM 1215 C CA . PRO A 1 156 ? 39.006 -10.378 19.912 1.00 150.58 -195 PRO A CA 1
ATOM 1216 C C . PRO A 1 156 ? 38.959 -9.064 19.135 1.00 150.29 -195 PRO A C 1
ATOM 1217 O O . PRO A 1 156 ? 38.663 -9.075 17.939 1.00 150.32 -195 PRO A O 1
ATOM 1221 N N . TYR A 1 157 ? 39.255 -7.953 19.812 1.00 149.85 -194 TYR A N 1
ATOM 1222 C CA . TYR A 1 157 ? 39.303 -6.619 19.205 1.00 149.28 -194 TYR A CA 1
ATOM 1223 C C . TYR A 1 157 ? 40.142 -6.581 17.941 1.00 148.93 -194 TYR A C 1
ATOM 1224 O O . TYR A 1 157 ? 39.920 -5.738 17.075 1.00 148.91 -194 TYR A O 1
ATOM 1233 N N . PHE A 1 158 ? 41.099 -7.503 17.847 1.00 148.45 -193 PHE A N 1
ATOM 1234 C CA . PHE A 1 158 ? 42.059 -7.547 16.753 1.00 147.95 -193 PHE A CA 1
ATOM 1235 C C . PHE A 1 158 ? 41.633 -8.485 15.638 1.00 147.85 -193 PHE A C 1
ATOM 1236 O O . PHE A 1 158 ? 41.833 -8.195 14.460 1.00 147.75 -193 PHE A O 1
ATOM 1244 N N . THR A 1 159 ? 41.055 -9.615 16.014 1.00 147.81 -192 THR A N 1
ATOM 1245 C CA . THR A 1 159 ? 40.677 -10.626 15.042 1.00 147.92 -192 THR A CA 1
ATOM 1246 C C . THR A 1 159 ? 39.287 -10.354 14.486 1.00 147.93 -192 THR A C 1
ATOM 1247 O O . THR A 1 159 ? 38.946 -10.826 13.401 1.00 148.03 -192 THR A O 1
ATOM 1251 N N . TRP A 1 160 ? 38.495 -9.581 15.225 1.00 147.90 -191 TRP A N 1
ATOM 1252 C CA . TRP A 1 160 ? 37.111 -9.306 14.842 1.00 147.94 -191 TRP A CA 1
ATOM 1253 C C . TRP A 1 160 ? 36.942 -8.585 13.497 1.00 148.07 -191 TRP A C 1
ATOM 1254 O O . TRP A 1 160 ? 36.039 -8.941 12.743 1.00 148.20 -191 TRP A O 1
ATOM 1265 N N . PRO A 1 161 ? 37.784 -7.565 13.199 1.00 148.13 -190 PRO A N 1
ATOM 1266 C CA . PRO A 1 161 ? 37.723 -6.924 11.876 1.00 148.14 -190 PRO A CA 1
ATOM 1267 C C . PRO A 1 161 ? 37.667 -7.915 10.714 1.00 148.24 -190 PRO A C 1
ATOM 1268 O O . PRO A 1 161 ? 36.946 -7.677 9.744 1.00 148.33 -190 PRO A O 1
ATOM 1272 N N . LEU A 1 162 ? 38.415 -9.013 10.827 1.00 148.31 -189 LEU A N 1
ATOM 1273 C CA . LEU A 1 162 ? 38.420 -10.073 9.820 1.00 148.37 -189 LEU A CA 1
ATOM 1274 C C . LEU A 1 162 ? 37.122 -10.882 9.830 1.00 148.55 -189 LEU A C 1
ATOM 1275 O O . LEU A 1 162 ? 36.544 -11.157 8.777 1.00 148.36 -189 LEU A O 1
ATOM 1280 N N . ILE A 1 163 ? 36.682 -11.259 11.028 1.00 148.97 -188 ILE A N 1
ATOM 1281 C CA . ILE A 1 163 ? 35.423 -11.979 11.227 1.00 149.43 -188 ILE A CA 1
ATOM 1282 C C . ILE A 1 163 ? 34.237 -11.156 10.716 1.00 149.84 -188 ILE A C 1
ATOM 1283 O O . ILE A 1 163 ? 33.317 -11.698 10.097 1.00 149.95 -188 ILE A O 1
ATOM 1288 N N . ALA A 1 164 ? 34.286 -9.848 10.965 1.00 150.28 -187 ALA A N 1
ATOM 1289 C CA . ALA A 1 164 ? 33.228 -8.917 10.577 1.00 150.68 -187 ALA A CA 1
ATOM 1290 C C . ALA A 1 164 ? 33.216 -8.589 9.084 1.00 151.04 -187 ALA A C 1
ATOM 1291 O O . ALA A 1 164 ? 32.165 -8.257 8.527 1.00 151.02 -187 ALA A O 1
ATOM 1293 N N . ALA A 1 165 ? 34.382 -8.691 8.446 1.00 151.50 -186 ALA A N 1
ATOM 1294 C CA . ALA A 1 165 ? 34.570 -8.252 7.060 1.00 151.98 -186 ALA A CA 1
ATOM 1295 C C . ALA A 1 165 ? 33.500 -8.748 6.094 1.00 152.37 -186 ALA A C 1
ATOM 1296 O O . ALA A 1 165 ? 32.901 -7.953 5.371 1.00 152.26 -186 ALA A O 1
ATOM 1298 N N . ASP A 1 166 ? 33.255 -10.057 6.105 1.00 153.06 -185 ASP A N 1
ATOM 1299 C CA . ASP A 1 166 ? 32.338 -10.688 5.157 1.00 153.78 -185 ASP A CA 1
ATOM 1300 C C . ASP A 1 166 ? 30.853 -10.468 5.472 1.00 153.99 -185 ASP A C 1
ATOM 1301 O O . ASP A 1 166 ? 30.093 -10.050 4.596 1.00 154.09 -185 ASP A O 1
ATOM 1306 N N . GLY A 1 167 ? 30.441 -10.757 6.706 1.00 154.18 -184 GLY A N 1
ATOM 1307 C CA . GLY A 1 167 ? 29.040 -10.604 7.095 1.00 154.44 -184 GLY A CA 1
ATOM 1308 C C . GLY A 1 167 ? 28.764 -10.481 8.583 1.00 154.74 -184 GLY A C 1
ATOM 1309 O O . GLY A 1 167 ? 27.630 -10.214 8.983 1.00 154.69 -184 GLY A O 1
ATOM 1310 N N . GLY A 1 168 ? 29.798 -10.664 9.401 1.00 155.09 -183 GLY A N 1
ATOM 1311 C CA . GLY A 1 168 ? 29.646 -10.721 10.856 1.00 155.61 -183 GLY A CA 1
ATOM 1312 C C . GLY A 1 168 ? 29.416 -9.384 11.534 1.00 156.02 -183 GLY A C 1
ATOM 1313 O O . GLY A 1 168 ? 29.944 -8.359 11.100 1.00 156.08 -183 GLY A O 1
ATOM 1314 N N . TYR A 1 169 ? 28.626 -9.407 12.607 1.00 156.44 -182 TYR A N 1
ATOM 1315 C CA . TYR A 1 169 ? 28.311 -8.214 13.397 1.00 156.90 -182 TYR A CA 1
ATOM 1316 C C . TYR A 1 169 ? 27.865 -8.614 14.794 1.00 157.44 -182 TYR A C 1
ATOM 1317 O O . TYR A 1 169 ? 27.452 -9.751 15.019 1.00 157.50 -182 TYR A O 1
ATOM 1326 N N . ALA A 1 170 ? 27.929 -7.665 15.723 1.00 158.20 -181 ALA A N 1
ATOM 1327 C CA . ALA A 1 170 ? 27.508 -7.899 17.099 1.00 158.86 -181 ALA A CA 1
ATOM 1328 C C . ALA A 1 170 ? 25.988 -7.974 17.189 1.00 159.42 -181 ALA A C 1
ATOM 1329 O O . ALA A 1 170 ? 25.419 -9.061 17.145 1.00 159.39 -181 ALA A O 1
ATOM 1331 N N . PHE A 1 171 ? 25.339 -6.819 17.295 1.00 160.25 -180 PHE A N 1
ATOM 1332 C CA . PHE A 1 171 ? 23.890 -6.757 17.396 1.00 161.26 -180 PHE A CA 1
ATOM 1333 C C . PHE A 1 171 ? 23.327 -5.912 16.269 1.00 162.21 -180 PHE A C 1
ATOM 1334 O O . PHE A 1 171 ? 23.864 -4.846 15.971 1.00 162.30 -180 PHE A O 1
ATOM 1342 N N . LYS A 1 172 ? 22.247 -6.382 15.649 1.00 163.46 -179 LYS A N 1
ATOM 1343 C CA . LYS A 1 172 ? 21.664 -5.675 14.511 1.00 164.81 -179 LYS A CA 1
ATOM 1344 C C . LYS A 1 172 ? 20.956 -4.396 14.938 1.00 165.79 -179 LYS A C 1
ATOM 1345 O O . LYS A 1 172 ? 20.074 -4.415 15.798 1.00 165.81 -179 LYS A O 1
ATOM 1351 N N . TYR A 1 173 ? 21.358 -3.289 14.322 1.00 167.19 -178 TYR A N 1
ATOM 1352 C CA . TYR A 1 173 ? 20.802 -1.979 14.627 1.00 168.59 -178 TYR A CA 1
ATOM 1353 C C . TYR A 1 173 ? 19.455 -1.767 13.921 1.00 169.33 -178 TYR A C 1
ATOM 1354 O O . TYR A 1 173 ? 19.407 -1.464 12.724 1.00 169.40 -178 TYR A O 1
ATOM 1363 N N . GLU A 1 174 ? 18.366 -1.925 14.673 1.00 170.28 -177 GLU A N 1
ATOM 1364 C CA . GLU A 1 174 ? 17.008 -1.903 14.108 1.00 171.19 -177 GLU A CA 1
ATOM 1365 C C . GLU A 1 174 ? 16.084 -0.891 14.785 1.00 171.59 -177 GLU A C 1
ATOM 1366 O O . GLU A 1 174 ? 15.738 -1.048 15.962 1.00 171.73 -177 GLU A O 1
ATOM 1372 N N . ASN A 1 175 ? 15.676 0.128 14.022 1.00 172.05 -176 ASN A N 1
ATOM 1373 C CA . ASN A 1 175 ? 14.819 1.229 14.507 1.00 172.38 -176 ASN A CA 1
ATOM 1374 C C . ASN A 1 175 ? 15.470 2.031 15.639 1.00 172.48 -176 ASN A C 1
ATOM 1375 O O . ASN A 1 175 ? 14.987 2.029 16.784 1.00 172.45 -176 ASN A O 1
ATOM 1380 N N . GLY A 1 176 ? 16.578 2.694 15.304 1.00 172.50 -175 GLY A N 1
ATOM 1381 C CA . GLY A 1 176 ? 17.338 3.516 16.248 1.00 172.47 -175 GLY A CA 1
ATOM 1382 C C . GLY A 1 176 ? 17.785 2.821 17.527 1.00 172.48 -175 GLY A C 1
ATOM 1383 O O . GLY A 1 176 ? 18.028 3.484 18.539 1.00 172.64 -175 GLY A O 1
ATOM 1384 N N . LYS A 1 177 ? 17.897 1.492 17.487 1.00 172.32 -174 LYS A N 1
ATOM 1385 C CA . LYS A 1 177 ? 18.248 0.705 18.677 1.00 172.10 -174 LYS A CA 1
ATOM 1386 C C . LYS A 1 177 ? 18.917 -0.622 18.325 1.00 171.67 -174 LYS A C 1
ATOM 1387 O O . LYS A 1 177 ? 18.969 -1.010 17.155 1.00 171.66 -174 LYS A O 1
ATOM 1393 N N . TYR A 1 178 ? 19.419 -1.308 19.349 1.00 171.03 -173 TYR A N 1
ATOM 1394 C CA . TYR A 1 178 ? 20.083 -2.592 19.174 1.00 170.37 -173 TYR A CA 1
ATOM 1395 C C . TYR A 1 178 ? 19.206 -3.754 19.614 1.00 170.11 -173 TYR A C 1
ATOM 1396 O O . TYR A 1 178 ? 18.593 -3.717 20.681 1.00 170.11 -173 TYR A O 1
ATOM 1405 N N . ASP A 1 179 ? 19.159 -4.789 18.783 1.00 169.74 -172 ASP A N 1
ATOM 1406 C CA . ASP A 1 179 ? 18.372 -5.975 19.076 1.00 169.48 -172 ASP A CA 1
ATOM 1407 C C . ASP A 1 179 ? 19.251 -7.026 19.742 1.00 169.21 -172 ASP A C 1
ATOM 1408 O O . ASP A 1 179 ? 20.119 -7.617 19.099 1.00 169.26 -172 ASP A O 1
ATOM 1413 N N . ILE A 1 180 ? 19.011 -7.259 21.030 1.00 168.87 -171 ILE A N 1
ATOM 1414 C CA . ILE A 1 180 ? 19.869 -8.135 21.840 1.00 168.52 -171 ILE A CA 1
ATOM 1415 C C . ILE A 1 180 ? 19.705 -9.641 21.594 1.00 168.29 -171 ILE A C 1
ATOM 1416 O O . ILE A 1 180 ? 20.611 -10.411 21.915 1.00 168.24 -171 ILE A O 1
ATOM 1421 N N . LYS A 1 181 ? 18.563 -10.061 21.044 1.00 168.03 -170 LYS A N 1
ATOM 1422 C CA . LYS A 1 181 ? 18.349 -11.477 20.700 1.00 167.70 -170 LYS A CA 1
ATOM 1423 C C . LYS A 1 181 ? 19.032 -11.788 19.369 1.00 167.13 -170 LYS A C 1
ATOM 1424 O O . LYS A 1 181 ? 19.448 -12.921 19.117 1.00 167.01 -170 LYS A O 1
ATOM 1430 N N . ASP A 1 182 ? 19.135 -10.769 18.521 1.00 166.46 -169 ASP A N 1
ATOM 1431 C CA . ASP A 1 182 ? 19.748 -10.901 17.206 1.00 165.86 -169 ASP A CA 1
ATOM 1432 C C . ASP A 1 182 ? 21.251 -10.650 17.259 1.00 165.34 -169 ASP A C 1
ATOM 1433 O O . ASP A 1 182 ? 21.711 -9.501 17.218 1.00 165.25 -169 ASP A O 1
ATOM 1438 N N . VAL A 1 183 ? 22.006 -11.741 17.337 1.00 164.62 -168 VAL A N 1
ATOM 1439 C CA . VAL A 1 183 ? 23.457 -11.681 17.317 1.00 163.89 -168 VAL A CA 1
ATOM 1440 C C . VAL A 1 183 ? 23.979 -12.409 16.091 1.00 163.48 -168 VAL A C 1
ATOM 1441 O O . VAL A 1 183 ? 23.739 -13.603 15.920 1.00 163.47 -168 VAL A O 1
ATOM 1445 N N . GLY A 1 184 ? 24.693 -11.678 15.242 1.00 163.08 -167 GLY A N 1
ATOM 1446 C CA . GLY A 1 184 ? 25.214 -12.228 13.993 1.00 162.52 -167 GLY A CA 1
ATOM 1447 C C . GLY A 1 184 ? 26.679 -12.588 14.091 1.00 162.04 -167 GLY A C 1
ATOM 1448 O O . GLY A 1 184 ? 27.473 -12.249 13.214 1.00 162.03 -167 GLY A O 1
ATOM 1449 N N . VAL A 1 185 ? 27.027 -13.282 15.168 1.00 161.64 -166 VAL A N 1
ATOM 1450 C CA . VAL A 1 185 ? 28.398 -13.682 15.447 1.00 161.27 -166 VAL A CA 1
ATOM 1451 C C . VAL A 1 185 ? 28.712 -15.050 14.817 1.00 161.31 -166 VAL A C 1
ATOM 1452 O O . VAL A 1 185 ? 29.824 -15.566 14.947 1.00 161.24 -166 VAL A O 1
ATOM 1456 N N . ASP A 1 186 ? 27.734 -15.610 14.105 1.00 161.40 -165 ASP A N 1
ATOM 1457 C CA . ASP A 1 186 ? 27.810 -16.989 13.625 1.00 161.47 -165 ASP A CA 1
ATOM 1458 C C . ASP A 1 186 ? 27.146 -17.242 12.265 1.00 161.27 -165 ASP A C 1
ATOM 1459 O O . ASP A 1 186 ? 26.853 -18.389 11.929 1.00 161.31 -165 ASP A O 1
ATOM 1464 N N . ASN A 1 187 ? 26.898 -16.188 11.492 1.00 161.10 -164 ASN A N 1
ATOM 1465 C CA . ASN A 1 187 ? 26.319 -16.340 10.151 1.00 160.91 -164 ASN A CA 1
ATOM 1466 C C . ASN A 1 187 ? 27.345 -16.805 9.116 1.00 160.68 -164 ASN A C 1
ATOM 1467 O O . ASN A 1 187 ? 28.491 -17.090 9.465 1.00 160.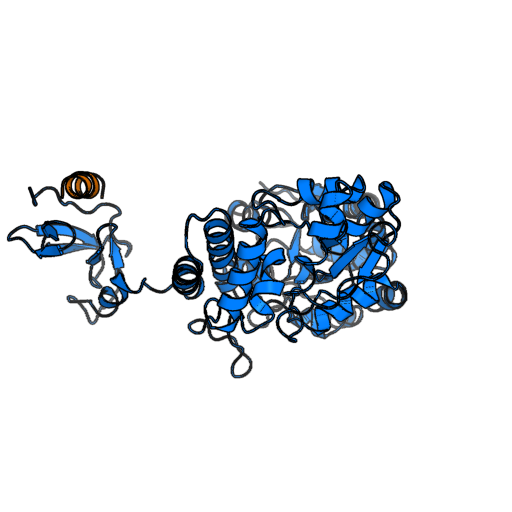65 -164 ASN A O 1
ATOM 1472 N N . ALA A 1 188 ? 26.930 -16.880 7.851 1.00 160.41 -163 ALA A N 1
ATOM 1473 C CA . ALA A 1 188 ? 27.802 -17.339 6.766 1.00 160.17 -163 ALA A CA 1
ATOM 1474 C C . ALA A 1 188 ? 29.093 -16.528 6.671 1.00 159.95 -163 ALA A C 1
ATOM 1475 O O . ALA A 1 188 ? 30.181 -17.095 6.542 1.00 159.86 -163 ALA A O 1
ATOM 1477 N N . GLY A 1 189 ? 28.958 -15.206 6.751 1.00 159.75 -162 GLY A N 1
ATOM 1478 C CA . GLY A 1 189 ? 30.092 -14.288 6.666 1.00 159.54 -162 GLY A CA 1
ATOM 1479 C C . GLY A 1 189 ? 31.047 -14.357 7.843 1.00 159.40 -162 GLY A C 1
ATOM 1480 O O . GLY A 1 189 ? 32.252 -14.154 7.685 1.00 159.40 -162 GLY A O 1
ATOM 1481 N N . ALA A 1 190 ? 30.503 -14.636 9.026 1.00 159.24 -161 ALA A N 1
ATOM 1482 C CA . ALA A 1 190 ? 31.296 -14.758 10.244 1.00 159.08 -161 ALA A CA 1
ATOM 1483 C C . ALA A 1 190 ? 32.127 -16.036 10.229 1.00 159.08 -161 ALA A C 1
ATOM 1484 O O . ALA A 1 190 ? 33.240 -16.067 10.755 1.00 159.04 -161 ALA A O 1
ATOM 1486 N N . LYS A 1 191 ? 31.571 -17.085 9.627 1.00 159.13 -160 LYS A N 1
ATOM 1487 C CA . LYS A 1 191 ? 32.267 -18.359 9.468 1.00 159.15 -160 LYS A CA 1
ATOM 1488 C C . LYS A 1 191 ? 33.419 -18.219 8.485 1.00 159.07 -160 LYS A C 1
ATOM 1489 O O . LYS A 1 191 ? 34.555 -18.569 8.804 1.00 159.10 -160 LYS A O 1
ATOM 1495 N N . ALA A 1 192 ? 33.124 -17.681 7.304 1.00 158.92 -159 ALA A N 1
ATOM 1496 C CA . ALA A 1 192 ? 34.135 -17.453 6.276 1.00 158.85 -159 ALA A CA 1
ATOM 1497 C C . ALA A 1 192 ? 35.357 -16.720 6.830 1.00 158.78 -159 ALA A C 1
ATOM 1498 O O . ALA A 1 192 ? 36.492 -17.023 6.464 1.00 158.83 -159 ALA A O 1
ATOM 1500 N N . GLY A 1 193 ? 35.111 -15.767 7.723 1.00 158.75 -158 GLY A N 1
ATOM 1501 C CA . GLY A 1 193 ? 36.172 -15.002 8.362 1.00 158.74 -158 GLY A CA 1
ATOM 1502 C C . GLY A 1 193 ? 37.042 -15.838 9.279 1.00 158.69 -158 GLY A C 1
ATOM 1503 O O . GLY A 1 193 ? 38.261 -15.861 9.128 1.00 158.80 -158 GLY A O 1
ATOM 1504 N N . LEU A 1 194 ? 36.418 -16.528 10.227 1.00 158.64 -157 LEU A N 1
ATOM 1505 C CA . LEU A 1 194 ? 37.154 -17.336 11.194 1.00 158.59 -157 LEU A CA 1
ATOM 1506 C C . LEU A 1 194 ? 37.757 -18.596 10.570 1.00 158.79 -157 LEU A C 1
ATOM 1507 O O . LEU A 1 194 ? 38.771 -19.096 11.055 1.00 158.78 -157 LEU A O 1
ATOM 1512 N N . THR A 1 195 ? 37.137 -19.101 9.502 1.00 159.05 -156 THR A N 1
ATOM 1513 C CA . THR A 1 195 ? 37.674 -20.241 8.752 1.00 159.40 -156 THR A CA 1
ATOM 1514 C C . THR A 1 195 ? 39.053 -19.895 8.200 1.00 159.71 -156 THR A C 1
ATOM 1515 O O . THR A 1 195 ? 40.026 -20.609 8.443 1.00 159.77 -156 THR A O 1
ATOM 1519 N N . PHE A 1 196 ? 39.120 -18.785 7.470 1.00 160.03 -155 PHE A N 1
ATOM 1520 C CA . PHE A 1 196 ? 40.352 -18.323 6.853 1.00 160.37 -155 PHE A CA 1
ATOM 1521 C C . PHE A 1 196 ? 41.405 -17.914 7.879 1.00 160.59 -155 PHE A C 1
ATOM 1522 O O . PHE A 1 196 ? 42.597 -17.941 7.588 1.00 160.69 -155 PHE A O 1
ATOM 1530 N N . LEU A 1 197 ? 40.961 -17.533 9.071 1.00 160.97 -154 LEU A N 1
ATOM 1531 C CA . LEU A 1 197 ? 41.875 -17.171 10.151 1.00 161.44 -154 LEU A CA 1
ATOM 1532 C C . LEU A 1 197 ? 42.589 -18.401 10.697 1.00 161.72 -154 LEU A C 1
ATOM 1533 O O . LEU A 1 197 ? 43.794 -18.358 10.958 1.00 161.94 -154 LEU A O 1
ATOM 1538 N N . VAL A 1 198 ? 41.841 -19.490 10.867 1.00 162.00 -153 VAL A N 1
ATOM 1539 C CA . VAL A 1 198 ? 42.412 -20.773 11.278 1.00 162.19 -153 VAL A CA 1
ATOM 1540 C C . VAL A 1 198 ? 43.339 -21.314 10.184 1.00 162.33 -153 VAL A C 1
ATOM 1541 O O . VAL A 1 198 ? 44.428 -21.807 10.478 1.00 162.27 -153 VAL A O 1
ATOM 1545 N N . ASP A 1 199 ? 42.910 -21.187 8.928 1.00 162.60 -152 ASP A N 1
ATOM 1546 C CA . ASP A 1 199 ? 43.730 -21.543 7.768 1.00 162.94 -152 ASP A CA 1
ATOM 1547 C C . ASP A 1 199 ? 45.140 -20.984 7.863 1.00 163.10 -152 ASP A C 1
ATOM 1548 O O . ASP A 1 199 ? 46.086 -21.600 7.380 1.00 163.19 -152 ASP A O 1
ATOM 1553 N N . LEU A 1 200 ? 45.272 -19.814 8.479 1.00 163.32 -151 LEU A N 1
ATOM 1554 C CA . LEU A 1 200 ? 46.573 -19.176 8.637 1.00 163.55 -151 LEU A CA 1
ATOM 1555 C C . LEU A 1 200 ? 47.389 -19.831 9.747 1.00 163.76 -151 LEU A C 1
ATOM 1556 O O . LEU A 1 200 ? 48.613 -19.935 9.640 1.00 163.88 -151 LEU A O 1
ATOM 1561 N N . ILE A 1 201 ? 46.712 -20.286 10.799 1.00 163.88 -150 ILE A N 1
ATOM 1562 C CA . ILE A 1 201 ? 47.383 -21.014 11.876 1.00 164.11 -150 ILE A CA 1
ATOM 1563 C C . ILE A 1 201 ? 47.748 -22.444 11.454 1.00 164.31 -150 ILE A C 1
ATOM 1564 O O . ILE A 1 201 ? 48.921 -22.825 11.505 1.00 164.31 -150 ILE A O 1
ATOM 1569 N N . LYS A 1 202 ? 46.749 -23.217 11.023 1.00 164.55 -149 LYS A N 1
ATOM 1570 C CA . LYS A 1 202 ? 46.959 -24.594 10.554 1.00 164.71 -149 LYS A CA 1
ATOM 1571 C C . LYS A 1 202 ? 47.645 -24.649 9.196 1.00 164.73 -149 LYS A C 1
ATOM 1572 O O . LYS A 1 202 ? 47.348 -25.516 8.376 1.00 164.74 -149 LYS A O 1
ATOM 1578 N N . ASN A 1 203 ? 48.554 -23.704 8.972 1.00 164.86 -148 ASN A N 1
ATOM 1579 C CA . ASN A 1 203 ? 49.442 -23.696 7.816 1.00 165.07 -148 ASN A CA 1
ATOM 1580 C C . ASN A 1 203 ? 50.787 -23.063 8.168 1.00 165.33 -148 ASN A C 1
ATOM 1581 O O . ASN A 1 203 ? 51.658 -22.913 7.302 1.00 165.36 -148 ASN A O 1
ATOM 1586 N N . LYS A 1 204 ? 50.941 -22.701 9.444 1.00 165.58 -147 LYS A N 1
ATOM 1587 C CA . LYS A 1 204 ? 52.172 -22.100 9.984 1.00 165.89 -147 LYS A CA 1
ATOM 1588 C C . LYS A 1 204 ? 52.440 -20.676 9.472 1.00 166.02 -147 LYS A C 1
ATOM 1589 O O . LYS A 1 204 ? 53.578 -20.194 9.512 1.00 166.06 -147 LYS A O 1
ATOM 1595 N N . HIS A 1 205 ? 51.397 -20.006 8.989 1.00 166.14 -146 HIS A N 1
ATOM 1596 C CA . HIS A 1 205 ? 51.526 -18.618 8.563 1.00 166.31 -146 HIS A CA 1
ATOM 1597 C C . HIS A 1 205 ? 51.555 -17.703 9.784 1.00 166.43 -146 HIS A C 1
ATOM 1598 O O . HIS A 1 205 ? 52.306 -16.727 9.824 1.00 166.47 -146 HIS A O 1
ATOM 1605 N N . MET A 1 206 ? 50.731 -18.030 10.775 1.00 166.56 -145 MET A N 1
ATOM 1606 C CA . MET A 1 206 ? 50.672 -17.274 12.020 1.00 166.68 -145 MET A CA 1
ATOM 1607 C C . MET A 1 206 ? 50.582 -18.202 13.213 1.00 166.67 -145 MET A C 1
ATOM 1608 O O . MET A 1 206 ? 49.854 -19.196 13.192 1.00 166.70 -145 MET A O 1
ATOM 1613 N N . ASN A 1 207 ? 51.321 -17.857 14.259 1.00 166.70 -144 ASN A N 1
ATOM 1614 C CA . ASN A 1 207 ? 51.278 -18.592 15.508 1.00 166.74 -144 ASN A CA 1
ATOM 1615 C C . ASN A 1 207 ? 50.002 -18.256 16.277 1.00 166.70 -144 ASN A C 1
ATOM 1616 O O . ASN A 1 207 ? 49.688 -17.082 16.476 1.00 166.79 -144 ASN A O 1
ATOM 1621 N N . ALA A 1 208 ? 49.271 -19.289 16.700 1.00 166.66 -143 ALA A N 1
ATOM 1622 C CA . ALA A 1 208 ? 48.051 -19.117 17.507 1.00 166.60 -143 ALA A CA 1
ATOM 1623 C C . ALA A 1 208 ? 48.366 -18.717 18.950 1.00 166.57 -143 ALA A C 1
ATOM 1624 O O . ALA A 1 208 ? 47.464 -18.436 19.742 1.00 166.42 -143 ALA A O 1
ATOM 1626 N N . ASP A 1 209 ? 49.655 -18.706 19.275 1.00 166.63 -142 ASP A N 1
ATOM 1627 C CA . ASP A 1 209 ? 50.150 -18.290 20.577 1.00 166.76 -142 ASP A CA 1
ATOM 1628 C C . ASP A 1 209 ? 50.154 -16.764 20.654 1.00 166.59 -142 ASP A C 1
ATOM 1629 O O . ASP A 1 209 ? 49.630 -16.181 21.605 1.00 166.57 -142 ASP A O 1
ATOM 1634 N N . THR A 1 210 ? 50.743 -16.147 19.629 1.00 166.44 -141 THR A N 1
ATOM 1635 C CA . THR A 1 210 ? 50.972 -14.702 19.524 1.00 166.35 -141 THR A CA 1
ATOM 1636 C C . THR A 1 210 ? 49.975 -13.816 20.275 1.00 166.24 -141 THR A C 1
ATOM 1637 O O . THR A 1 210 ? 48.765 -13.895 20.058 1.00 166.26 -141 THR A O 1
ATOM 1641 N N . ASP A 1 211 ? 50.510 -12.981 21.161 1.00 166.15 -140 ASP A N 1
ATOM 1642 C CA . ASP A 1 211 ? 49.726 -12.008 21.918 1.00 166.09 -140 ASP A CA 1
ATOM 1643 C C . ASP A 1 211 ? 50.164 -10.594 21.539 1.00 165.87 -140 ASP A C 1
ATOM 1644 O O . ASP A 1 211 ? 50.579 -10.356 20.402 1.00 165.85 -140 ASP A O 1
ATOM 1649 N N . TYR A 1 212 ? 50.089 -9.666 22.493 1.00 165.57 -139 TYR A N 1
ATOM 1650 C CA . TYR A 1 212 ? 50.509 -8.292 22.248 1.00 165.24 -139 TYR A CA 1
ATOM 1651 C C . TYR A 1 212 ? 52.030 -8.141 22.214 1.00 164.89 -139 TYR A C 1
ATOM 1652 O O . TYR A 1 212 ? 52.617 -8.072 21.132 1.00 164.89 -139 TYR A O 1
ATOM 1661 N N . SER A 1 213 ? 52.657 -8.101 23.390 1.00 164.39 -138 SER A N 1
ATOM 1662 C CA . SER A 1 213 ? 54.085 -7.784 23.509 1.00 163.87 -138 SER A CA 1
ATOM 1663 C C . SER A 1 213 ? 54.991 -8.632 22.609 1.00 163.52 -138 SER A C 1
ATOM 1664 O O . SER A 1 213 ? 56.070 -8.179 22.227 1.00 163.46 -138 SER A O 1
ATOM 1667 N N . ILE A 1 214 ? 54.543 -9.843 22.270 1.00 163.11 -137 ILE A N 1
ATOM 1668 C CA . ILE A 1 214 ? 55.249 -10.704 21.312 1.00 162.77 -137 ILE A CA 1
ATOM 1669 C C . ILE A 1 214 ? 55.246 -10.089 19.910 1.00 162.63 -137 ILE A C 1
ATOM 1670 O O . ILE A 1 214 ? 56.310 -9.858 19.330 1.00 162.66 -137 ILE A O 1
ATOM 1675 N N . ALA A 1 215 ? 54.053 -9.825 19.376 1.00 162.39 -136 ALA A N 1
ATOM 1676 C CA . ALA A 1 215 ? 53.901 -9.214 18.052 1.00 162.17 -136 ALA A CA 1
ATOM 1677 C C . ALA A 1 215 ? 54.423 -7.780 18.028 1.00 162.04 -136 ALA A C 1
ATOM 1678 O O . ALA A 1 215 ? 54.868 -7.287 16.990 1.00 162.02 -136 ALA A O 1
ATOM 1680 N N . GLU A 1 216 ? 54.361 -7.125 19.185 1.00 161.85 -135 GLU A N 1
ATOM 1681 C CA . GLU A 1 216 ? 54.859 -5.764 19.362 1.00 161.68 -135 GLU A CA 1
ATOM 1682 C C . GLU A 1 216 ? 56.380 -5.712 19.247 1.00 161.21 -135 GLU A C 1
ATOM 1683 O O . GLU A 1 216 ? 56.916 -4.928 18.462 1.00 161.22 -135 GLU A O 1
ATOM 1689 N N . ALA A 1 217 ? 57.061 -6.551 20.024 1.00 160.64 -134 ALA A N 1
ATOM 1690 C CA . ALA A 1 217 ? 58.519 -6.595 20.025 1.00 160.16 -134 ALA A CA 1
ATOM 1691 C C . ALA A 1 217 ? 59.085 -7.022 18.671 1.00 159.81 -134 ALA A C 1
ATOM 1692 O O . ALA A 1 217 ? 60.076 -6.451 18.204 1.00 159.76 -134 ALA A O 1
ATOM 1694 N N . ALA A 1 218 ? 58.442 -8.013 18.049 1.00 159.30 -133 ALA A N 1
ATOM 1695 C CA . ALA A 1 218 ? 58.899 -8.591 16.778 1.00 158.85 -133 ALA A CA 1
ATOM 1696 C C . ALA A 1 218 ? 58.922 -7.588 15.619 1.00 158.51 -133 ALA A C 1
ATOM 1697 O O . ALA A 1 218 ? 59.848 -7.598 14.803 1.00 158.47 -133 ALA A O 1
ATOM 1699 N N . PHE A 1 219 ? 57.904 -6.731 15.556 1.00 158.03 -132 PHE A N 1
ATOM 1700 C CA . PHE A 1 219 ? 57.813 -5.695 14.528 1.00 157.54 -132 PHE A CA 1
ATOM 1701 C C . PHE A 1 219 ? 58.907 -4.645 14.703 1.00 157.35 -132 PHE A C 1
ATOM 1702 O O . PHE A 1 219 ? 59.431 -4.106 13.724 1.00 157.26 -132 PHE A O 1
ATOM 1710 N N . ASN A 1 220 ? 59.240 -4.373 15.962 1.00 157.09 -131 ASN A N 1
ATOM 1711 C CA . ASN A 1 220 ? 60.245 -3.376 16.325 1.00 156.78 -131 ASN A CA 1
ATOM 1712 C C . ASN A 1 220 ? 61.677 -3.886 16.135 1.00 156.54 -131 ASN A C 1
ATOM 1713 O O . ASN A 1 220 ? 62.602 -3.098 15.913 1.00 156.49 -131 ASN A O 1
ATOM 1718 N N . LYS A 1 221 ? 61.851 -5.203 16.233 1.00 156.14 -130 LYS A N 1
ATOM 1719 C CA . LYS A 1 221 ? 63.130 -5.836 15.918 1.00 155.76 -130 LYS A CA 1
ATOM 1720 C C . LYS A 1 221 ? 63.356 -5.971 14.410 1.00 155.47 -130 LYS A C 1
ATOM 1721 O O . LYS A 1 221 ? 64.496 -6.082 13.959 1.00 155.53 -130 LYS A O 1
ATOM 1727 N N . GLY A 1 222 ? 62.269 -5.947 13.640 1.00 155.12 -129 GLY A N 1
ATOM 1728 C CA . GLY A 1 222 ? 62.333 -6.013 12.178 1.00 154.53 -129 GLY A CA 1
ATOM 1729 C C . GLY A 1 222 ? 62.198 -7.426 11.643 1.00 154.11 -129 GLY A C 1
ATOM 1730 O O . GLY A 1 222 ? 62.824 -7.781 10.641 1.00 154.10 -129 GLY A O 1
ATOM 1731 N N . GLU A 1 223 ? 61.363 -8.223 12.306 1.00 153.64 -128 GLU A N 1
ATOM 1732 C CA . GLU A 1 223 ? 61.224 -9.647 12.004 1.00 153.19 -128 GLU A CA 1
ATOM 1733 C C . GLU A 1 223 ? 59.921 -9.989 11.277 1.00 152.72 -128 GLU A C 1
ATOM 1734 O O . GLU A 1 223 ? 59.825 -11.034 10.626 1.00 152.67 -128 GLU A O 1
ATOM 1740 N N . THR A 1 224 ? 58.921 -9.117 11.399 1.00 152.15 -127 THR A N 1
ATOM 1741 C CA . THR A 1 224 ? 57.637 -9.313 10.722 1.00 151.56 -127 THR A CA 1
ATOM 1742 C C . THR A 1 224 ? 57.312 -8.169 9.763 1.00 151.13 -127 THR A C 1
ATOM 1743 O O . THR A 1 224 ? 57.661 -7.014 10.020 1.00 151.07 -127 THR A O 1
ATOM 1747 N N . ALA A 1 225 ? 56.643 -8.506 8.662 1.00 150.60 -126 ALA A N 1
ATOM 1748 C CA . ALA A 1 225 ? 56.348 -7.546 7.598 1.00 150.18 -126 ALA A CA 1
ATOM 1749 C C . ALA A 1 225 ? 55.176 -6.625 7.933 1.00 149.91 -126 ALA A C 1
ATOM 1750 O O . ALA A 1 225 ? 55.254 -5.409 7.725 1.00 149.94 -126 ALA A O 1
ATOM 1752 N N . MET A 1 226 ? 54.091 -7.209 8.442 1.00 149.42 -125 MET A N 1
ATOM 1753 C CA . MET A 1 226 ? 52.886 -6.452 8.774 1.00 148.86 -125 MET A CA 1
ATOM 1754 C C . MET A 1 226 ? 52.380 -6.787 10.160 1.00 148.37 -125 MET A C 1
ATOM 1755 O O . MET A 1 226 ? 52.545 -7.909 10.645 1.00 148.41 -125 MET A O 1
ATOM 1760 N N . THR A 1 227 ? 51.749 -5.801 10.784 1.00 147.75 -124 THR A N 1
ATOM 1761 C CA . THR A 1 227 ? 51.016 -6.011 12.024 1.00 147.11 -124 THR A CA 1
ATOM 1762 C C . THR A 1 227 ? 49.685 -5.272 11.960 1.00 146.62 -124 THR A C 1
ATOM 1763 O O . THR A 1 227 ? 49.448 -4.482 11.043 1.00 146.73 -124 THR A O 1
ATOM 1767 N N . ILE A 1 228 ? 48.816 -5.544 12.924 1.00 145.86 -123 ILE A N 1
ATOM 1768 C CA . ILE A 1 228 ? 47.568 -4.814 13.048 1.00 145.14 -123 ILE A CA 1
ATOM 1769 C C . ILE A 1 228 ? 47.506 -4.238 14.452 1.00 144.82 -123 ILE A C 1
ATOM 1770 O O . ILE A 1 228 ? 47.451 -4.978 15.434 1.00 144.81 -123 ILE A O 1
ATOM 1775 N N . ASN A 1 229 ? 47.540 -2.914 14.541 1.00 144.44 -122 ASN A N 1
ATOM 1776 C CA . ASN A 1 229 ? 47.543 -2.246 15.832 1.00 144.25 -122 ASN A CA 1
ATOM 1777 C C . ASN A 1 229 ? 46.888 -0.863 15.819 1.00 144.30 -122 ASN A C 1
ATOM 1778 O O . ASN A 1 229 ? 46.470 -0.363 14.766 1.00 144.29 -122 ASN A O 1
ATOM 1783 N N . GLY A 1 230 ? 46.789 -0.263 17.003 1.00 144.33 -121 GLY A N 1
ATOM 1784 C CA . GLY A 1 230 ? 46.186 1.051 17.177 1.00 144.40 -121 GLY A CA 1
ATOM 1785 C C . GLY A 1 230 ? 47.209 2.168 17.240 1.00 144.50 -121 GLY A C 1
ATOM 1786 O O . GLY A 1 230 ? 48.409 1.908 17.308 1.00 144.33 -121 GLY A O 1
ATOM 1787 N N . PRO A 1 231 ? 46.736 3.426 17.223 1.00 144.76 -120 PRO A N 1
ATOM 1788 C CA . PRO A 1 231 ? 47.592 4.603 17.224 1.00 145.14 -120 PRO A CA 1
ATOM 1789 C C . PRO A 1 231 ? 48.560 4.635 18.400 1.00 145.66 -120 PRO A C 1
ATOM 1790 O O . PRO A 1 231 ? 49.645 5.205 18.280 1.00 146.00 -120 PRO A O 1
ATOM 1794 N N . TRP A 1 232 ? 48.179 4.021 19.516 1.00 146.02 -119 TRP A N 1
ATOM 1795 C CA . TRP A 1 232 ? 49.057 3.933 20.680 1.00 146.41 -119 TRP A CA 1
ATOM 1796 C C . TRP A 1 232 ? 50.401 3.256 20.352 1.00 146.83 -119 TRP A C 1
ATOM 1797 O O . TRP A 1 232 ? 51.430 3.577 20.955 1.00 146.86 -119 TRP A O 1
ATOM 1808 N N . ALA A 1 233 ? 50.385 2.349 19.376 1.00 147.34 -118 ALA A N 1
ATOM 1809 C CA . ALA A 1 233 ? 51.547 1.516 19.050 1.00 147.99 -118 ALA A CA 1
ATOM 1810 C C . ALA A 1 233 ? 52.704 2.270 18.409 1.00 148.48 -118 ALA A C 1
ATOM 1811 O O . ALA A 1 233 ? 53.850 1.807 18.452 1.00 148.58 -118 ALA A O 1
ATOM 1813 N N . TRP A 1 234 ? 52.394 3.430 17.833 1.00 149.02 -117 TRP A N 1
ATOM 1814 C CA . TRP A 1 234 ? 53.308 4.153 16.946 1.00 149.60 -117 TRP A CA 1
ATOM 1815 C C . TRP A 1 234 ? 54.637 4.615 17.553 1.00 150.12 -117 TRP A C 1
ATOM 1816 O O . TRP A 1 234 ? 55.643 4.687 16.843 1.00 150.18 -117 TRP A O 1
ATOM 1827 N N . SER A 1 235 ? 54.636 4.922 18.850 1.00 150.81 -116 SER A N 1
ATOM 1828 C CA . SER A 1 235 ? 55.823 5.450 19.542 1.00 151.48 -116 SER A CA 1
ATOM 1829 C C . SER A 1 235 ? 56.961 4.447 19.723 1.00 151.83 -116 SER A C 1
ATOM 1830 O O . SER A 1 235 ? 58.133 4.828 19.702 1.00 151.90 -116 SER A O 1
ATOM 1833 N N . ASN A 1 236 ? 56.613 3.177 19.915 1.00 152.30 -115 ASN A N 1
ATOM 1834 C CA . ASN A 1 236 ? 57.605 2.108 20.013 1.00 152.77 -115 ASN A CA 1
ATOM 1835 C C . ASN A 1 236 ? 58.214 1.781 18.660 1.00 152.93 -115 ASN A C 1
ATOM 1836 O O . ASN A 1 236 ? 59.368 1.356 18.575 1.00 152.97 -115 ASN A O 1
ATOM 1841 N N . ILE A 1 237 ? 57.420 1.977 17.611 1.00 153.16 -114 ILE A N 1
ATOM 1842 C CA . ILE A 1 237 ? 57.864 1.781 16.234 1.00 153.43 -114 ILE A CA 1
ATOM 1843 C C . ILE A 1 237 ? 58.789 2.930 15.822 1.00 153.65 -114 ILE A C 1
ATOM 1844 O O . ILE A 1 237 ? 59.614 2.791 14.915 1.00 153.64 -114 ILE A O 1
ATOM 1849 N N . ASP A 1 238 ? 58.647 4.057 16.514 1.00 153.94 -113 ASP A N 1
ATOM 1850 C CA . ASP A 1 238 ? 59.526 5.202 16.337 1.00 154.24 -113 ASP A CA 1
ATOM 1851 C C . ASP A 1 238 ? 60.862 4.982 17.050 1.00 154.22 -113 ASP A C 1
ATOM 1852 O O . ASP A 1 238 ? 61.925 5.216 16.467 1.00 154.19 -113 ASP A O 1
ATOM 1857 N N . THR A 1 239 ? 60.794 4.539 18.308 1.00 154.24 -112 THR A N 1
ATOM 1858 C CA . THR A 1 239 ? 61.981 4.231 19.114 1.00 154.26 -112 THR A CA 1
ATOM 1859 C C . THR A 1 239 ? 62.901 3.281 18.357 1.00 154.25 -112 THR A C 1
ATOM 1860 O O . THR A 1 239 ? 64.107 3.502 18.286 1.00 154.33 -112 THR A O 1
ATOM 1864 N N . SER A 1 240 ? 62.310 2.234 17.786 1.00 154.26 -111 SER A N 1
ATOM 1865 C CA . SER A 1 240 ? 63.038 1.211 17.039 1.00 154.24 -111 SER A CA 1
ATOM 1866 C C . SER A 1 240 ? 63.570 1.717 15.695 1.00 154.18 -111 SER A C 1
ATOM 1867 O O . SER A 1 240 ? 64.450 1.092 15.093 1.00 154.09 -111 SER A O 1
ATOM 1870 N N . LYS A 1 241 ? 63.030 2.849 15.242 1.00 154.13 -110 LYS A N 1
ATOM 1871 C CA . LYS A 1 241 ? 63.355 3.442 13.938 1.00 154.10 -110 LYS A CA 1
ATOM 1872 C C . LYS A 1 241 ? 63.244 2.457 12.770 1.00 153.90 -110 LYS A C 1
ATOM 1873 O O . LYS A 1 241 ? 64.200 2.229 12.023 1.00 153.84 -110 LYS A O 1
ATOM 1879 N N . VAL A 1 242 ? 62.059 1.865 12.651 1.00 153.66 -109 VAL A N 1
ATOM 1880 C CA . VAL A 1 242 ? 61.671 1.103 11.475 1.00 153.39 -109 VAL A CA 1
ATOM 1881 C C . VAL A 1 242 ? 61.046 2.091 10.495 1.00 153.33 -109 VAL A C 1
ATOM 1882 O O . VAL A 1 242 ? 60.328 3.008 10.905 1.00 153.34 -109 VAL A O 1
ATOM 1886 N N . ASN A 1 243 ? 61.340 1.922 9.209 1.00 153.20 -108 ASN A N 1
ATOM 1887 C CA . ASN A 1 243 ? 60.666 2.683 8.163 1.00 153.04 -108 ASN A CA 1
ATOM 1888 C C . ASN A 1 243 ? 59.325 2.008 7.868 1.00 152.96 -108 ASN A C 1
ATOM 1889 O O . ASN A 1 243 ? 59.277 0.937 7.252 1.00 152.99 -108 ASN A O 1
ATOM 1894 N N . TYR A 1 244 ? 58.243 2.630 8.334 1.00 152.76 -107 TYR A N 1
ATOM 1895 C CA . TYR A 1 244 ? 56.924 2.000 8.299 1.00 152.55 -107 TYR A CA 1
ATOM 1896 C C . TYR A 1 244 ? 55.848 2.856 7.650 1.00 152.36 -107 TYR A C 1
ATOM 1897 O O . TYR A 1 244 ? 56.047 4.048 7.402 1.00 152.48 -107 TYR A O 1
ATOM 1906 N N . GLY A 1 245 ? 54.710 2.225 7.374 1.00 152.08 -106 GLY A N 1
ATOM 1907 C CA . GLY A 1 245 ? 53.561 2.896 6.787 1.00 151.69 -106 GLY A CA 1
ATOM 1908 C C . GLY A 1 245 ? 52.278 2.380 7.401 1.00 151.42 -106 GLY A C 1
ATOM 1909 O O . GLY A 1 245 ? 52.087 1.172 7.536 1.00 151.45 -106 GLY A O 1
ATOM 1910 N N . VAL A 1 246 ? 51.413 3.305 7.798 1.00 151.12 -105 VAL A N 1
ATOM 1911 C CA . VAL A 1 246 ? 50.092 2.970 8.302 1.00 150.74 -105 VAL A CA 1
ATOM 1912 C C . VAL A 1 246 ? 49.145 3.025 7.117 1.00 150.64 -105 VAL A C 1
ATOM 1913 O O . VAL A 1 246 ? 49.101 4.029 6.404 1.00 150.77 -105 VAL A O 1
ATOM 1917 N N . THR A 1 247 ? 48.397 1.951 6.892 1.00 150.44 -104 THR A N 1
ATOM 1918 C CA . THR A 1 247 ? 47.460 1.915 5.769 1.00 150.30 -104 THR A CA 1
ATOM 1919 C C . THR A 1 247 ? 46.172 1.142 6.059 1.00 150.16 -104 THR A C 1
ATOM 1920 O O . THR A 1 247 ? 46.060 0.453 7.081 1.00 150.20 -104 THR A O 1
ATOM 1924 N N . VAL A 1 248 ? 45.212 1.266 5.142 1.00 149.89 -103 VAL A N 1
ATOM 1925 C CA . VAL A 1 248 ? 43.925 0.578 5.240 1.00 149.59 -103 VAL A CA 1
ATOM 1926 C C . VAL A 1 248 ? 44.121 -0.927 5.413 1.00 149.31 -103 VAL A C 1
ATOM 1927 O O . VAL A 1 248 ? 45.037 -1.518 4.834 1.00 149.42 -103 VAL A O 1
ATOM 1931 N N . LEU A 1 249 ? 43.268 -1.534 6.231 1.00 148.88 -102 LEU A N 1
ATOM 1932 C CA . LEU A 1 249 ? 43.277 -2.974 6.413 1.00 148.55 -102 LEU A CA 1
ATOM 1933 C C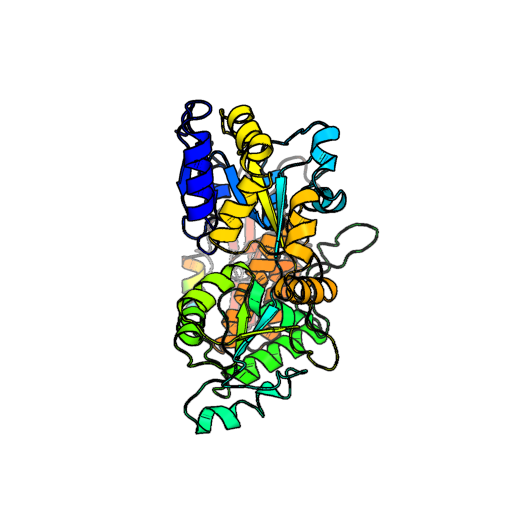 . LEU A 1 249 ? 42.997 -3.679 5.085 1.00 148.39 -102 LEU A C 1
ATOM 1934 O O . LEU A 1 249 ? 42.344 -3.109 4.206 1.00 148.47 -102 LEU A O 1
ATOM 1939 N N . PRO A 1 250 ? 43.502 -4.918 4.928 1.00 148.18 -101 PRO A N 1
ATOM 1940 C CA . PRO A 1 250 ? 43.209 -5.699 3.729 1.00 147.99 -101 PRO A CA 1
ATOM 1941 C C . PRO A 1 250 ? 41.721 -6.021 3.629 1.00 147.80 -101 PRO A C 1
ATOM 1942 O O . PRO A 1 250 ? 41.008 -5.960 4.631 1.00 147.72 -101 PRO A O 1
ATOM 1946 N N . THR A 1 251 ? 41.260 -6.353 2.430 1.00 147.64 -100 THR A N 1
ATOM 1947 C CA . THR A 1 251 ? 39.851 -6.661 2.222 1.00 147.57 -100 THR A CA 1
ATOM 1948 C C . THR A 1 251 ? 39.641 -8.156 2.005 1.00 147.59 -100 THR A C 1
ATOM 1949 O O . THR A 1 251 ? 40.262 -8.761 1.133 1.00 147.59 -100 THR A O 1
ATOM 1953 N N . PHE A 1 252 ? 38.762 -8.744 2.809 1.00 147.65 -99 PHE A N 1
ATOM 1954 C CA . PHE A 1 252 ? 38.450 -10.162 2.701 1.00 147.75 -99 PHE A CA 1
ATOM 1955 C C . PHE A 1 252 ? 37.191 -10.388 1.866 1.00 147.79 -99 PHE A C 1
ATOM 1956 O O . PHE A 1 252 ? 36.138 -9.812 2.146 1.00 147.77 -99 PHE A O 1
ATOM 1964 N N . LYS A 1 253 ? 37.317 -11.230 0.841 1.00 147.84 -98 LYS A N 1
ATOM 1965 C CA . LYS A 1 253 ? 36.233 -11.521 -0.104 1.00 147.97 -98 LYS A CA 1
ATOM 1966 C C . LYS A 1 253 ? 35.653 -10.260 -0.748 1.00 148.03 -98 LYS A C 1
ATOM 1967 O O . LYS A 1 253 ? 34.435 -10.114 -0.862 1.00 148.06 -98 LYS A O 1
ATOM 1973 N N . GLY A 1 254 ? 36.535 -9.352 -1.163 1.00 148.11 -97 GLY A N 1
ATOM 1974 C CA . GLY A 1 254 ? 36.124 -8.089 -1.777 1.00 148.27 -97 GLY A CA 1
ATOM 1975 C C . GLY A 1 254 ? 35.613 -7.081 -0.763 1.00 148.45 -97 GLY A C 1
ATOM 1976 O O . GLY A 1 254 ? 35.832 -5.877 -0.905 1.00 148.56 -97 GLY A O 1
ATOM 1977 N N . GLN A 1 255 ? 34.926 -7.583 0.260 1.00 148.50 -96 GLN A N 1
ATOM 1978 C CA . GLN A 1 255 ? 34.410 -6.766 1.353 1.00 148.54 -96 GLN A CA 1
ATOM 1979 C C . GLN A 1 255 ? 35.560 -6.168 2.167 1.00 148.36 -96 GLN A C 1
ATOM 1980 O O . GLN A 1 255 ? 36.523 -6.873 2.468 1.00 148.40 -96 GLN A O 1
ATOM 1986 N N . PRO A 1 256 ? 35.465 -4.869 2.527 1.00 148.18 -95 PRO A N 1
ATOM 1987 C CA . PRO A 1 256 ? 36.471 -4.242 3.401 1.00 147.97 -95 PRO A CA 1
ATOM 1988 C C . PRO A 1 256 ? 36.400 -4.769 4.832 1.00 147.73 -95 PRO A C 1
ATOM 1989 O O . PRO A 1 256 ? 35.319 -5.155 5.289 1.00 147.71 -95 PRO A O 1
ATOM 1993 N N . SER A 1 257 ? 37.543 -4.794 5.518 1.00 147.45 -94 SER A N 1
ATOM 1994 C CA . SER A 1 257 ? 37.596 -5.190 6.929 1.00 147.19 -94 SER A CA 1
ATOM 1995 C C . SER A 1 257 ? 36.914 -4.132 7.795 1.00 147.13 -94 SER A C 1
ATOM 1996 O O . SER A 1 257 ? 37.046 -2.933 7.536 1.00 147.26 -94 SER A O 1
ATOM 1999 N N . LYS A 1 258 ? 36.191 -4.578 8.820 1.00 146.82 -93 LYS A N 1
ATOM 2000 C CA . LYS A 1 258 ? 35.309 -3.694 9.581 1.00 146.54 -93 LYS A CA 1
ATOM 2001 C C . LYS A 1 258 ? 35.711 -3.550 11.049 1.00 146.35 -93 LYS A C 1
ATOM 2002 O O . LYS A 1 258 ? 35.068 -4.140 11.919 1.00 146.44 -93 LYS A O 1
ATOM 2008 N N . PRO A 1 259 ? 36.755 -2.748 11.342 1.00 146.10 -92 PRO A N 1
ATOM 2009 C CA . PRO A 1 259 ? 37.150 -2.615 12.744 1.00 145.91 -92 PRO A CA 1
ATOM 2010 C C . PRO A 1 259 ? 36.054 -1.986 13.594 1.00 145.71 -92 PRO A C 1
ATOM 2011 O O . PRO A 1 259 ? 35.408 -1.028 13.161 1.00 145.73 -92 PRO A O 1
ATOM 2015 N N . PHE A 1 260 ? 35.831 -2.546 14.779 1.00 145.47 -91 PHE A N 1
ATOM 2016 C CA . PHE A 1 260 ? 35.004 -1.884 15.775 1.00 145.22 -91 PHE A CA 1
ATOM 2017 C C . PHE A 1 260 ? 35.774 -0.681 16.285 1.00 145.04 -91 PHE A C 1
ATOM 2018 O O . PHE A 1 260 ? 36.956 -0.794 16.627 1.00 145.31 -91 PHE A O 1
ATOM 2026 N N . VAL A 1 261 ? 35.124 0.475 16.311 1.00 144.56 -90 VAL A N 1
ATOM 2027 C CA . VAL A 1 261 ? 35.838 1.707 16.601 1.00 144.37 -90 VAL A CA 1
ATOM 2028 C C . VAL A 1 261 ? 35.515 2.219 17.986 1.00 144.24 -90 VAL A C 1
ATOM 2029 O O . VAL A 1 261 ? 34.356 2.435 18.319 1.00 144.34 -90 VAL A O 1
ATOM 2033 N N . GLY A 1 262 ? 36.553 2.413 18.791 1.00 144.15 -89 GLY A N 1
ATOM 2034 C CA . GLY A 1 262 ? 36.377 2.883 20.160 1.00 144.08 -89 GLY A CA 1
ATOM 2035 C C . GLY A 1 262 ? 36.586 4.373 20.338 1.00 143.86 -89 GLY A C 1
ATOM 2036 O O . GLY A 1 262 ? 37.376 4.993 19.623 1.00 143.98 -89 GLY A O 1
ATOM 2037 N N . VAL A 1 263 ? 35.860 4.948 21.290 1.00 143.57 -88 VAL A N 1
ATOM 2038 C CA . VAL A 1 263 ? 36.085 6.325 21.700 1.00 143.35 -88 VAL A CA 1
ATOM 2039 C C . VAL A 1 263 ? 36.654 6.292 23.110 1.00 143.34 -88 VAL A C 1
ATOM 2040 O O . VAL A 1 263 ? 35.936 5.988 24.068 1.00 143.50 -88 VAL A O 1
ATOM 2044 N N . LEU A 1 264 ? 37.948 6.575 23.232 1.00 143.11 -87 LEU A N 1
ATOM 2045 C CA . LEU A 1 264 ? 38.566 6.668 24.541 1.00 143.04 -87 LEU A CA 1
ATOM 2046 C C . LEU A 1 264 ? 37.849 7.741 25.345 1.00 143.06 -87 LEU A C 1
ATOM 2047 O O . LEU A 1 264 ? 37.685 8.865 24.879 1.00 142.90 -87 LEU A O 1
ATOM 2052 N N . SER A 1 265 ? 37.409 7.363 26.543 1.00 143.30 -86 SER A N 1
ATOM 2053 C CA . SER A 1 265 ? 36.593 8.217 27.395 1.00 143.57 -86 SER A CA 1
ATOM 2054 C C . SER A 1 265 ? 37.072 8.203 28.830 1.00 143.90 -86 SER A C 1
ATOM 2055 O O . SER A 1 265 ? 37.701 7.249 29.275 1.00 143.98 -86 SER A O 1
ATOM 2058 N N . ALA A 1 266 ? 36.758 9.266 29.556 1.00 144.48 -85 ALA A N 1
ATOM 2059 C CA . ALA A 1 266 ? 37.108 9.365 30.960 1.00 145.14 -85 ALA A CA 1
ATOM 2060 C C . ALA A 1 266 ? 35.841 9.469 31.788 1.00 145.65 -85 ALA A C 1
ATOM 2061 O O . ALA A 1 266 ? 35.083 10.425 31.644 1.00 145.79 -85 ALA A O 1
ATOM 2063 N N . GLY A 1 267 ? 35.608 8.482 32.647 1.00 146.21 -84 GLY A N 1
ATOM 2064 C CA . GLY A 1 267 ? 34.430 8.485 33.506 1.00 147.04 -84 GLY A CA 1
ATOM 2065 C C . GLY A 1 267 ? 34.775 8.778 34.950 1.00 147.69 -84 GLY A C 1
ATOM 2066 O O . GLY A 1 267 ? 35.802 8.317 35.459 1.00 147.89 -84 GLY A O 1
ATOM 2067 N N . ILE A 1 268 ? 33.917 9.544 35.616 1.00 148.21 -83 ILE A N 1
ATOM 2068 C CA . ILE A 1 268 ? 34.097 9.830 37.038 1.00 148.72 -83 ILE A CA 1
ATOM 2069 C C . ILE A 1 268 ? 33.385 8.797 37.917 1.00 149.15 -83 ILE A C 1
ATOM 2070 O O . ILE A 1 268 ? 32.193 8.532 37.742 1.00 149.10 -83 ILE A O 1
ATOM 2075 N N . ASN A 1 269 ? 34.146 8.213 38.842 1.00 149.79 -82 ASN A N 1
ATOM 2076 C CA . ASN A 1 269 ? 33.648 7.243 39.825 1.00 150.47 -82 ASN A CA 1
ATOM 2077 C C . ASN A 1 269 ? 32.564 7.834 40.736 1.00 150.89 -82 ASN A C 1
ATOM 2078 O O . ASN A 1 269 ? 32.767 8.881 41.363 1.00 150.81 -82 ASN A O 1
ATOM 2083 N N . ALA A 1 270 ? 31.423 7.146 40.803 1.00 151.44 -81 ALA A N 1
ATOM 2084 C CA . ALA A 1 270 ? 30.265 7.597 41.583 1.00 151.96 -81 ALA A CA 1
ATOM 2085 C C . ALA A 1 270 ? 30.560 7.680 43.076 1.00 152.35 -81 ALA A C 1
ATOM 2086 O O . ALA A 1 270 ? 30.152 8.634 43.740 1.00 152.50 -81 ALA A O 1
ATOM 2088 N N . ALA A 1 271 ? 31.278 6.684 43.589 1.00 152.77 -80 ALA A N 1
ATOM 2089 C CA . ALA A 1 271 ? 31.638 6.619 45.004 1.00 153.17 -80 ALA A CA 1
ATOM 2090 C C . ALA A 1 271 ? 32.713 7.632 45.408 1.00 153.47 -80 ALA A C 1
ATOM 2091 O O . ALA A 1 271 ? 32.934 7.864 46.597 1.00 153.57 -80 ALA A O 1
ATOM 2093 N N . SER A 1 272 ? 33.373 8.231 44.420 1.00 153.84 -79 SER A N 1
ATOM 2094 C CA . SER A 1 272 ? 34.397 9.242 44.667 1.00 154.22 -79 SER A CA 1
ATOM 2095 C C . SER A 1 272 ? 33.816 10.512 45.292 1.00 154.46 -79 SER A C 1
ATOM 2096 O O . SER A 1 272 ? 32.736 10.954 44.904 1.00 154.58 -79 SER A O 1
ATOM 2099 N N . PRO A 1 273 ? 34.525 11.092 46.277 1.00 154.71 -78 PRO A N 1
ATOM 2100 C CA . PRO A 1 273 ? 34.163 12.416 46.782 1.00 154.92 -78 PRO A CA 1
ATOM 2101 C C . PRO A 1 273 ? 34.830 13.561 46.002 1.00 155.07 -78 PRO A C 1
ATOM 2102 O O . PRO A 1 273 ? 34.443 14.724 46.158 1.00 155.01 -78 PRO A O 1
ATOM 2106 N N . ASN A 1 274 ? 35.808 13.222 45.162 1.00 155.25 -77 ASN A N 1
ATOM 2107 C CA . ASN A 1 274 ? 36.612 14.212 44.439 1.00 155.47 -77 ASN A CA 1
ATOM 2108 C C . ASN A 1 274 ? 36.070 14.559 43.048 1.00 155.47 -77 ASN A C 1
ATOM 2109 O O . ASN A 1 274 ? 36.839 14.855 42.124 1.00 155.45 -77 ASN A O 1
ATOM 2114 N N . LYS A 1 275 ? 34.744 14.541 42.919 1.00 155.48 -76 LYS A N 1
ATOM 2115 C CA . LYS A 1 275 ? 34.062 14.731 41.636 1.00 155.39 -76 LYS A CA 1
ATOM 2116 C C . LYS A 1 275 ? 34.403 16.052 40.938 1.00 155.38 -76 LYS A C 1
ATOM 2117 O O . LYS A 1 275 ? 34.905 16.047 39.812 1.00 155.33 -76 LYS A O 1
ATOM 2123 N N . GLU A 1 276 ? 34.140 17.174 41.605 1.00 155.36 -75 GLU A N 1
ATOM 2124 C CA . GLU A 1 276 ? 34.420 18.491 41.028 1.00 155.59 -75 GLU A CA 1
ATOM 2125 C C . GLU A 1 276 ? 35.917 18.720 40.801 1.00 155.31 -75 GLU A C 1
ATOM 2126 O O . GLU A 1 276 ? 36.304 19.444 39.880 1.00 155.26 -75 GLU A O 1
ATOM 2132 N N . LEU A 1 277 ? 36.743 18.100 41.645 1.00 155.07 -74 LEU A N 1
ATOM 2133 C CA . LEU A 1 277 ? 38.200 18.145 41.501 1.00 154.78 -74 LEU A CA 1
ATOM 2134 C C . LEU A 1 277 ? 38.621 17.490 40.196 1.00 154.50 -74 LEU A C 1
ATOM 2135 O O . LEU A 1 277 ? 39.401 18.057 39.428 1.00 154.34 -74 LEU A O 1
ATOM 2140 N N . ALA A 1 278 ? 38.089 16.293 39.961 1.00 154.27 -73 ALA A N 1
ATOM 2141 C CA . ALA A 1 278 ? 38.309 15.560 38.723 1.00 154.10 -73 ALA A CA 1
ATOM 2142 C C . ALA A 1 278 ? 37.821 16.371 37.525 1.00 154.01 -73 ALA A C 1
ATOM 2143 O O . ALA A 1 278 ? 38.547 16.538 36.542 1.00 154.07 -73 ALA A O 1
ATOM 2145 N N . LYS A 1 279 ? 36.598 16.887 37.627 1.00 153.80 -72 LYS A N 1
ATOM 2146 C CA . LYS A 1 279 ? 35.986 17.675 36.562 1.00 153.54 -72 LYS A CA 1
ATOM 2147 C C . LYS A 1 279 ? 36.932 18.763 36.056 1.00 153.38 -72 LYS A C 1
ATOM 2148 O O . LYS A 1 279 ? 37.210 18.842 34.862 1.00 153.33 -72 LYS A O 1
ATOM 2154 N N . GLU A 1 280 ? 37.440 19.578 36.975 1.00 153.31 -71 GLU A N 1
ATOM 2155 C CA . GLU A 1 280 ? 38.342 20.675 36.626 1.00 153.33 -71 GLU A CA 1
ATOM 2156 C C . GLU A 1 280 ? 39.660 20.193 36.032 1.00 153.07 -71 GLU A C 1
ATOM 2157 O O . GLU A 1 280 ? 40.295 20.918 35.271 1.00 153.07 -71 GLU A O 1
ATOM 2163 N N . PHE A 1 281 ? 40.065 18.974 36.382 1.00 152.71 -70 PHE A N 1
ATOM 2164 C CA . PHE A 1 281 ? 41.261 18.378 35.800 1.00 152.32 -70 PHE A CA 1
ATOM 2165 C C . PHE A 1 281 ? 41.025 18.034 34.335 1.00 152.15 -70 PHE A C 1
ATOM 2166 O O . PHE A 1 281 ? 41.813 18.407 33.469 1.00 152.19 -70 PHE A O 1
ATOM 2174 N N . LEU A 1 282 ? 39.936 17.320 34.069 1.00 151.88 -69 LEU A N 1
ATOM 2175 C CA . LEU A 1 282 ? 39.634 16.859 32.723 1.00 151.64 -69 LEU A CA 1
ATOM 2176 C C . LEU A 1 282 ? 39.264 18.018 31.815 1.00 151.67 -69 LEU A C 1
ATOM 2177 O O . LEU A 1 282 ? 39.807 18.152 30.721 1.00 151.54 -69 LEU A O 1
ATOM 2182 N N . GLU A 1 283 ? 38.343 18.855 32.287 1.00 151.80 -68 GLU A N 1
ATOM 2183 C CA . GLU A 1 283 ? 37.850 19.984 31.509 1.00 152.06 -68 GLU A CA 1
ATOM 2184 C C . GLU A 1 283 ? 38.908 21.055 31.324 1.00 152.10 -68 GLU A C 1
ATOM 2185 O O . GLU A 1 283 ? 39.163 21.491 30.204 1.00 152.21 -68 GLU A O 1
ATOM 2191 N N . ASN A 1 284 ? 39.531 21.469 32.421 1.00 152.13 -67 ASN A N 1
ATOM 2192 C CA . ASN A 1 284 ? 40.454 22.590 32.373 1.00 152.22 -67 ASN A CA 1
ATOM 2193 C C . ASN A 1 284 ? 41.891 22.220 32.017 1.00 152.28 -67 ASN A C 1
ATOM 2194 O O . ASN A 1 284 ? 42.620 23.046 31.471 1.00 152.39 -67 ASN A O 1
ATOM 2199 N N . TYR A 1 285 ? 42.297 20.987 32.299 1.00 152.36 -66 TYR A N 1
ATOM 2200 C CA . TYR A 1 285 ? 43.703 20.615 32.135 1.00 152.52 -66 TYR A CA 1
ATOM 2201 C C . TYR A 1 285 ? 43.964 19.583 31.042 1.00 152.59 -66 TYR A C 1
ATOM 2202 O O . TYR A 1 285 ? 44.847 19.781 30.208 1.00 152.49 -66 TYR A O 1
ATOM 2211 N N . LEU A 1 286 ? 43.205 18.490 31.051 1.00 152.80 -65 LEU A N 1
ATOM 2212 C CA . LEU A 1 286 ? 43.428 17.393 30.110 1.00 153.07 -65 LEU A CA 1
ATOM 2213 C C . LEU A 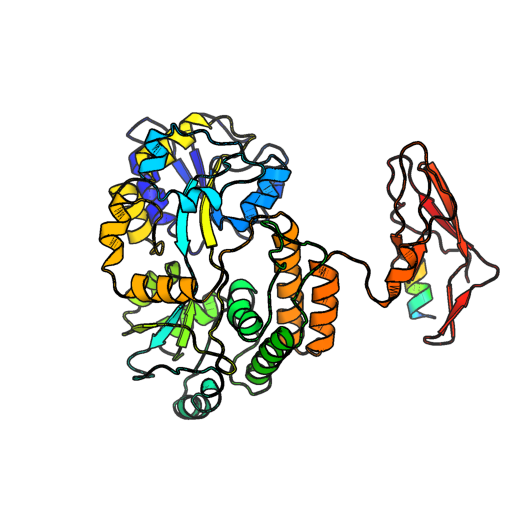1 286 ? 42.903 17.697 28.710 1.00 153.43 -65 LEU A C 1
ATOM 2214 O O . LEU A 1 286 ? 43.636 17.579 27.724 1.00 153.49 -65 LEU A O 1
ATOM 2219 N N . LEU A 1 287 ? 41.628 18.068 28.629 1.00 153.85 -64 LEU A N 1
ATOM 2220 C CA . LEU A 1 287 ? 41.001 18.419 27.361 1.00 154.15 -64 LEU A CA 1
ATOM 2221 C C . LEU A 1 287 ? 41.353 19.857 26.982 1.00 154.53 -64 LEU A C 1
ATOM 2222 O O . LEU A 1 287 ? 40.522 20.761 27.055 1.00 154.57 -64 LEU A O 1
ATOM 2227 N N . THR A 1 288 ? 42.618 20.050 26.617 1.00 155.05 -63 THR A N 1
ATOM 2228 C CA . THR A 1 288 ? 43.143 21.317 26.100 1.00 155.57 -63 THR A CA 1
ATOM 2229 C C . THR A 1 288 ? 44.372 21.027 25.256 1.00 155.89 -63 THR A C 1
ATOM 2230 O O . THR A 1 288 ? 44.981 19.960 25.379 1.00 155.87 -63 THR A O 1
ATOM 2234 N N . ASP A 1 289 ? 44.729 21.985 24.404 1.00 156.35 -62 ASP A N 1
ATOM 2235 C CA . ASP A 1 289 ? 45.807 21.819 23.430 1.00 156.84 -62 ASP A CA 1
ATOM 2236 C C . ASP A 1 289 ? 47.070 21.179 24.007 1.00 157.05 -62 ASP A C 1
ATOM 2237 O O . ASP A 1 289 ? 47.595 20.222 23.439 1.00 157.15 -62 ASP A O 1
ATOM 2242 N N . GLU A 1 290 ? 47.534 21.703 25.140 1.00 157.28 -61 GLU A N 1
ATOM 2243 C CA . GLU A 1 290 ? 48.734 21.204 25.817 1.00 157.48 -61 GLU A CA 1
ATOM 2244 C C . GLU A 1 290 ? 48.450 19.874 26.500 1.00 157.41 -61 GLU A C 1
ATOM 2245 O O . GLU A 1 290 ? 49.253 18.941 26.422 1.00 157.36 -61 GLU A O 1
ATOM 2251 N N . GLY A 1 291 ? 47.302 19.802 27.169 1.00 157.39 -60 GLY A N 1
ATOM 2252 C CA . GLY A 1 291 ? 46.876 18.597 27.869 1.00 157.43 -60 GLY A CA 1
ATOM 2253 C C . GLY A 1 291 ? 46.813 17.377 26.972 1.00 157.42 -60 GLY A C 1
ATOM 2254 O O . GLY A 1 291 ? 47.226 16.286 27.368 1.00 157.50 -60 GLY A O 1
ATOM 2255 N N . LEU A 1 292 ? 46.302 17.558 25.759 1.00 157.34 -59 LEU A N 1
ATOM 2256 C CA . LEU A 1 292 ? 46.208 16.455 24.810 1.00 157.30 -59 LEU A CA 1
ATOM 2257 C C . LEU A 1 292 ? 47.521 16.215 24.077 1.00 157.19 -59 LEU A C 1
ATOM 2258 O O . LEU A 1 292 ? 47.820 15.087 23.680 1.00 157.15 -59 LEU A O 1
ATOM 2263 N N . GLU A 1 293 ? 48.297 17.282 23.909 1.00 157.08 -58 GLU A N 1
ATOM 2264 C CA . GLU A 1 293 ? 49.622 17.197 23.308 1.00 157.07 -58 GLU A CA 1
ATOM 2265 C C . GLU A 1 293 ? 50.550 16.328 24.146 1.00 156.84 -58 GLU A C 1
ATOM 2266 O O . GLU A 1 293 ? 51.331 15.548 23.604 1.00 156.89 -58 GLU A O 1
ATOM 2272 N N . ALA A 1 294 ? 50.455 16.475 25.466 1.00 156.48 -57 ALA A N 1
ATOM 2273 C CA . ALA A 1 294 ? 51.274 15.715 26.401 1.00 156.08 -57 ALA A CA 1
ATOM 2274 C C . ALA A 1 294 ? 51.038 14.221 26.254 1.00 155.84 -57 ALA A C 1
ATOM 2275 O O . ALA A 1 294 ? 51.988 13.451 26.132 1.00 155.88 -57 ALA A O 1
ATOM 2277 N N . VAL A 1 295 ? 49.769 13.820 26.255 1.00 155.56 -56 VAL A N 1
ATOM 2278 C CA . VAL A 1 295 ? 49.402 12.412 26.126 1.00 155.25 -56 VAL A CA 1
ATOM 2279 C C . VAL A 1 295 ? 49.798 11.898 24.745 1.00 155.08 -56 VAL A C 1
ATOM 2280 O O . VAL A 1 295 ? 50.388 10.825 24.625 1.00 155.00 -56 VAL A O 1
ATOM 2284 N N . ASN A 1 296 ? 49.488 12.681 23.714 1.00 154.88 -55 ASN A N 1
ATOM 2285 C CA . ASN A 1 296 ? 49.845 12.344 22.340 1.00 154.79 -55 ASN A CA 1
ATOM 2286 C C . ASN A 1 296 ? 51.359 12.236 22.138 1.00 154.78 -55 ASN A C 1
ATOM 2287 O O . ASN A 1 296 ? 51.826 11.419 21.343 1.00 154.80 -55 ASN A O 1
ATOM 2292 N N . LYS A 1 297 ? 52.112 13.070 22.859 1.00 154.72 -54 LYS A N 1
ATOM 2293 C CA . LYS A 1 297 ? 53.574 12.999 22.895 1.00 154.67 -54 LYS A CA 1
ATOM 2294 C C . LYS A 1 297 ? 54.039 11.649 23.437 1.00 154.53 -54 LYS A C 1
ATOM 2295 O O . LYS A 1 297 ? 55.012 11.077 22.944 1.00 154.52 -54 LYS A O 1
ATOM 2301 N N . ASP A 1 298 ? 53.337 11.153 24.456 1.00 154.33 -53 ASP A N 1
ATOM 2302 C CA . ASP A 1 298 ? 53.667 9.879 25.089 1.00 154.10 -53 ASP A CA 1
ATOM 2303 C C . ASP A 1 298 ? 53.300 8.707 24.177 1.00 153.84 -53 ASP A C 1
ATOM 2304 O O . ASP A 1 298 ? 54.177 7.966 23.722 1.00 153.89 -53 ASP A O 1
ATOM 2309 N N . LYS A 1 299 ? 52.000 8.547 23.931 1.00 153.40 -52 LYS A N 1
ATOM 2310 C CA . LYS A 1 299 ? 51.478 7.594 22.953 1.00 152.85 -52 LYS A CA 1
ATOM 2311 C C . LYS A 1 299 ? 50.391 8.307 22.155 1.00 152.36 -52 LYS A C 1
ATOM 2312 O O . LYS A 1 299 ? 49.509 8.937 22.748 1.00 152.40 -52 LYS A O 1
ATOM 2318 N N . PRO A 1 300 ? 50.447 8.222 20.811 1.00 151.79 -51 PRO A N 1
ATOM 2319 C CA . PRO A 1 300 ? 49.444 8.879 19.972 1.00 151.33 -51 PRO A CA 1
ATOM 2320 C C . PRO A 1 300 ? 48.026 8.430 20.315 1.00 150.94 -51 PRO A C 1
ATOM 2321 O O . PRO A 1 300 ? 47.780 7.242 20.557 1.00 150.95 -51 PRO A O 1
ATOM 2325 N N . LEU A 1 301 ? 47.111 9.392 20.344 1.00 150.40 -50 LEU A N 1
ATOM 2326 C CA . LEU A 1 301 ? 45.750 9.156 20.793 1.00 149.86 -50 LEU A CA 1
ATOM 2327 C C . LEU A 1 301 ? 44.828 8.694 19.679 1.00 149.65 -50 LEU A C 1
ATOM 2328 O O . LEU A 1 301 ? 43.755 8.148 19.947 1.00 149.92 -50 LEU A O 1
ATOM 2333 N N . GLY A 1 302 ? 45.253 8.896 18.434 1.00 149.17 -49 GLY A N 1
ATOM 2334 C CA . GLY A 1 302 ? 44.372 8.736 17.285 1.00 148.44 -49 GLY A CA 1
ATOM 2335 C C . GLY A 1 302 ? 43.747 10.087 17.048 1.00 148.01 -49 GLY A C 1
ATOM 2336 O O . GLY A 1 302 ? 44.334 11.109 17.406 1.00 148.09 -49 GLY A O 1
ATOM 2337 N N . ALA A 1 303 ? 42.561 10.109 16.456 1.00 147.57 -48 ALA A N 1
ATOM 2338 C CA . ALA A 1 303 ? 41.872 11.375 16.237 1.00 147.30 -48 ALA A CA 1
ATOM 2339 C C . ALA A 1 303 ? 41.186 11.804 17.520 1.00 147.10 -48 ALA A C 1
ATOM 2340 O O . ALA A 1 303 ? 40.329 11.096 18.030 1.00 147.32 -48 ALA A O 1
ATOM 2342 N N . VAL A 1 304 ? 41.571 12.956 18.050 1.00 146.79 -47 VAL A N 1
ATOM 2343 C CA . VAL A 1 304 ? 40.966 13.453 19.281 1.00 146.62 -47 VAL A CA 1
ATOM 2344 C C . VAL A 1 304 ? 39.571 14.040 19.034 1.00 146.59 -47 VAL A C 1
ATOM 2345 O O . VAL A 1 304 ? 39.196 14.297 17.892 1.00 146.52 -47 VAL A O 1
ATOM 2349 N N . ALA A 1 305 ? 38.808 14.234 20.108 1.00 146.69 -46 ALA A N 1
ATOM 2350 C CA . ALA A 1 305 ? 37.443 14.773 20.025 1.00 146.79 -46 ALA A CA 1
ATOM 2351 C C . ALA A 1 305 ? 37.412 16.293 20.175 1.00 146.92 -46 ALA A C 1
ATOM 2352 O O . ALA A 1 305 ? 36.377 16.927 19.957 1.00 146.82 -46 ALA A O 1
ATOM 2354 N N . LEU A 1 306 ? 38.558 16.861 20.548 1.00 147.15 -45 LEU A N 1
ATOM 2355 C CA . LEU A 1 306 ? 38.698 18.290 20.800 1.00 147.32 -45 LEU A CA 1
ATOM 2356 C C . LEU A 1 306 ? 38.937 19.027 19.497 1.00 147.62 -45 LEU A C 1
ATOM 2357 O O . LEU A 1 306 ? 40.014 18.922 18.910 1.00 147.63 -45 LEU A O 1
ATOM 2362 N N . LYS A 1 307 ? 37.927 19.774 19.058 1.00 148.10 -44 LYS A N 1
ATOM 2363 C CA . LYS A 1 307 ? 37.975 20.499 17.789 1.00 148.62 -44 LYS A CA 1
ATOM 2364 C C . LYS A 1 307 ? 39.314 21.190 17.552 1.00 148.98 -44 LYS A C 1
ATOM 2365 O O . LYS A 1 307 ? 39.977 20.931 16.550 1.00 148.99 -44 LYS A O 1
ATOM 2371 N N . SER A 1 308 ? 39.712 22.042 18.497 1.00 149.54 -43 SER A N 1
ATOM 2372 C CA . SER A 1 308 ? 40.927 22.862 18.391 1.00 150.04 -43 SER A CA 1
ATOM 2373 C C . SER A 1 308 ? 42.202 22.078 18.064 1.00 150.33 -43 SER A C 1
ATOM 2374 O O . SER A 1 308 ? 42.966 22.464 17.174 1.00 150.40 -43 SER A O 1
ATOM 2377 N N . TYR A 1 309 ? 42.425 20.985 18.787 1.00 150.69 -42 TYR A N 1
ATOM 2378 C CA . TYR A 1 309 ? 43.629 20.184 18.616 1.00 151.13 -42 TYR A CA 1
ATOM 2379 C C . TYR A 1 309 ? 43.542 19.279 17.399 1.00 151.36 -42 TYR A C 1
ATOM 2380 O O . TYR A 1 309 ? 44.554 18.995 16.762 1.00 151.50 -42 TYR A O 1
ATOM 2389 N N . GLU A 1 310 ? 42.329 18.831 17.087 1.00 151.63 -41 GLU A N 1
ATOM 2390 C CA . GLU A 1 310 ? 42.088 17.944 15.953 1.00 151.96 -41 GLU A CA 1
ATOM 2391 C C . GLU A 1 310 ? 42.423 18.601 14.618 1.00 152.22 -41 GLU A C 1
ATOM 2392 O O . GLU A 1 310 ? 42.869 17.925 13.696 1.00 152.30 -41 GLU A O 1
ATOM 2398 N N . GLU A 1 311 ? 42.215 19.914 14.519 1.00 152.58 -40 GLU A N 1
ATOM 2399 C CA . GLU A 1 311 ? 42.571 20.662 13.314 1.00 152.96 -40 GLU A CA 1
ATOM 2400 C C . GLU A 1 311 ? 44.037 20.442 13.005 1.00 152.99 -40 GLU A C 1
ATOM 2401 O O . GLU A 1 311 ? 44.429 20.355 11.845 1.00 153.08 -40 GLU A O 1
ATOM 2407 N N . GLU A 1 312 ? 44.839 20.335 14.059 1.00 153.13 -39 GLU A N 1
ATOM 2408 C CA . GLU A 1 312 ? 46.266 20.106 13.919 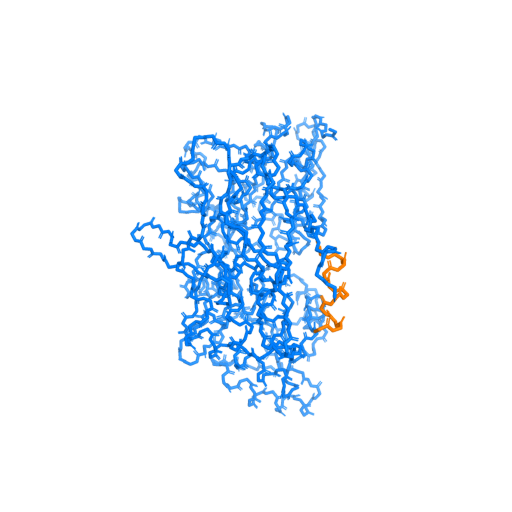1.00 153.39 -39 GLU A CA 1
ATOM 2409 C C . GLU A 1 312 ? 46.570 18.658 13.566 1.00 153.12 -39 GLU A C 1
ATOM 2410 O O . GLU A 1 312 ? 47.185 18.400 12.535 1.00 153.23 -39 GLU A O 1
ATOM 2416 N N . LEU A 1 313 ? 46.129 17.722 14.408 1.00 152.83 -38 LEU A N 1
ATOM 2417 C CA . LEU A 1 313 ? 46.319 16.285 14.167 1.00 152.59 -38 LEU A CA 1
ATOM 2418 C C . LEU A 1 313 ? 45.850 15.821 12.787 1.00 152.43 -38 LEU A C 1
ATOM 2419 O O . LEU A 1 313 ? 46.399 14.869 12.228 1.00 152.37 -38 LEU A O 1
ATOM 2424 N N . ALA A 1 314 ? 44.835 16.500 12.254 1.00 152.27 -37 ALA A N 1
ATOM 2425 C CA . ALA A 1 314 ? 44.230 16.174 10.963 1.00 152.05 -37 ALA A CA 1
ATOM 2426 C C . ALA A 1 314 ? 45.237 15.993 9.835 1.00 151.97 -37 ALA A C 1
ATOM 2427 O O . ALA A 1 314 ? 45.083 15.088 9.016 1.00 152.03 -37 ALA A O 1
ATOM 2429 N N . LYS A 1 315 ? 46.260 16.848 9.793 1.00 151.88 -36 LYS A N 1
ATOM 2430 C CA . LYS A 1 315 ? 47.237 16.826 8.694 1.00 151.80 -36 LYS A CA 1
ATOM 2431 C C . LYS A 1 315 ? 48.258 15.681 8.746 1.00 151.54 -36 LYS A C 1
ATOM 2432 O O . LYS A 1 315 ? 48.896 15.374 7.737 1.00 151.40 -36 LYS A O 1
ATOM 2438 N N . ASP A 1 316 ? 48.394 15.051 9.911 1.00 151.35 -35 ASP A N 1
ATOM 2439 C CA . ASP A 1 316 ? 49.214 13.847 10.065 1.00 151.18 -35 ASP A CA 1
ATOM 2440 C C . ASP A 1 316 ? 48.671 12.734 9.162 1.00 150.79 -35 ASP A C 1
ATOM 2441 O O . ASP A 1 316 ? 47.520 12.315 9.326 1.00 150.80 -35 ASP A O 1
ATOM 2446 N N . PRO A 1 317 ? 49.494 12.260 8.200 1.00 150.35 -34 PRO A N 1
ATOM 2447 C CA . PRO A 1 317 ? 49.060 11.241 7.238 1.00 150.02 -34 PRO A CA 1
ATOM 2448 C C . PRO A 1 317 ? 48.661 9.909 7.882 1.00 149.74 -34 PRO A C 1
ATOM 2449 O O . PRO A 1 317 ? 47.928 9.129 7.269 1.00 149.82 -34 PRO A O 1
ATOM 2453 N N . ARG A 1 318 ? 49.130 9.660 9.103 1.00 149.29 -33 ARG A N 1
ATOM 2454 C CA . ARG A 1 318 ? 48.823 8.418 9.820 1.00 148.83 -33 ARG A CA 1
ATOM 2455 C C . ARG A 1 318 ? 47.403 8.410 10.397 1.00 148.61 -33 ARG A C 1
ATOM 2456 O O . ARG A 1 318 ? 46.746 7.369 10.420 1.00 148.55 -33 ARG A O 1
ATOM 2464 N N . ILE A 1 319 ? 46.945 9.571 10.867 1.00 148.34 -32 ILE A N 1
ATOM 2465 C CA . ILE A 1 319 ? 45.564 9.747 11.325 1.00 148.01 -32 ILE A CA 1
ATOM 2466 C C . ILE A 1 319 ? 44.614 9.577 10.143 1.00 147.88 -32 ILE A C 1
ATOM 2467 O O . ILE A 1 319 ? 43.509 9.054 10.295 1.00 147.95 -32 ILE A O 1
ATOM 2472 N N . ALA A 1 320 ? 45.063 10.013 8.968 1.00 147.59 -31 ALA A N 1
ATOM 2473 C CA . ALA A 1 320 ? 44.291 9.881 7.740 1.00 147.37 -31 ALA A CA 1
ATOM 2474 C C . ALA A 1 320 ? 43.906 8.429 7.484 1.00 147.20 -31 ALA A C 1
ATOM 2475 O O . ALA A 1 320 ? 42.757 8.142 7.150 1.00 147.16 -31 ALA A O 1
ATOM 2477 N N . ALA A 1 321 ? 44.869 7.525 7.662 1.00 146.98 -30 ALA A N 1
ATOM 2478 C CA . ALA A 1 321 ? 44.660 6.092 7.440 1.00 146.84 -30 ALA A CA 1
ATOM 2479 C C . ALA A 1 321 ? 43.851 5.440 8.559 1.00 146.70 -30 ALA A C 1
ATOM 2480 O O . ALA A 1 321 ? 43.006 4.577 8.305 1.00 146.69 -30 ALA A O 1
ATOM 2482 N N . THR A 1 322 ? 44.129 5.851 9.792 1.00 146.55 -29 THR A N 1
ATOM 2483 C CA . THR A 1 322 ? 43.367 5.418 10.957 1.00 146.38 -29 THR A CA 1
ATOM 2484 C C . THR A 1 322 ? 41.880 5.688 10.742 1.00 146.34 -29 THR A C 1
ATOM 2485 O O . THR A 1 322 ? 41.059 4.774 10.829 1.00 146.26 -29 THR A O 1
ATOM 2489 N N . MET A 1 323 ? 41.557 6.940 10.423 1.00 146.36 -28 MET A N 1
ATOM 2490 C CA . MET A 1 323 ? 40.178 7.380 10.222 1.00 146.37 -28 MET A CA 1
ATOM 2491 C C . MET A 1 323 ? 39.538 6.787 8.980 1.00 146.33 -28 MET A C 1
ATOM 2492 O O . MET A 1 323 ? 38.318 6.611 8.924 1.00 146.26 -28 MET A O 1
ATOM 2497 N N . GLU A 1 324 ? 40.363 6.493 7.981 1.00 146.34 -27 GLU A N 1
ATOM 2498 C CA . GLU A 1 324 ? 39.872 5.878 6.766 1.00 146.47 -27 GLU A CA 1
ATOM 2499 C C . GLU A 1 324 ? 39.472 4.442 7.064 1.00 146.22 -27 GLU A C 1
ATOM 2500 O O . GLU A 1 324 ? 38.537 3.931 6.463 1.00 146.38 -27 GLU A O 1
ATOM 2506 N N . ASN A 1 325 ? 40.177 3.802 7.996 1.00 145.93 -26 ASN A N 1
ATOM 2507 C CA . ASN A 1 325 ? 39.802 2.472 8.472 1.00 145.68 -26 ASN A CA 1
ATOM 2508 C C . ASN A 1 325 ? 38.514 2.503 9.280 1.00 145.62 -26 ASN A C 1
ATOM 2509 O O . ASN A 1 325 ? 37.607 1.704 9.046 1.00 145.57 -26 ASN A O 1
ATOM 2514 N N . ALA A 1 326 ? 38.446 3.441 10.224 1.00 145.57 -25 ALA A N 1
ATOM 2515 C CA . ALA A 1 326 ? 37.257 3.658 11.046 1.00 145.45 -25 ALA A CA 1
ATOM 2516 C C . ALA A 1 326 ? 36.012 3.894 10.198 1.00 145.48 -25 ALA A C 1
ATOM 2517 O O . ALA A 1 326 ? 34.926 3.446 10.555 1.00 145.73 -25 ALA A O 1
ATOM 2519 N N . GLN A 1 327 ? 36.180 4.585 9.073 1.00 145.33 -24 GLN A N 1
ATOM 2520 C CA . GLN A 1 327 ? 35.075 4.866 8.168 1.00 145.22 -24 GLN A CA 1
ATOM 2521 C C . GLN A 1 327 ? 34.467 3.594 7.571 1.00 145.23 -24 GLN A C 1
ATOM 2522 O O . GLN A 1 327 ? 33.254 3.527 7.377 1.00 145.20 -24 GLN A O 1
ATOM 2528 N N . LYS A 1 328 ? 35.307 2.596 7.290 1.00 145.32 -23 LYS A N 1
ATOM 2529 C CA . LYS A 1 328 ? 34.850 1.320 6.721 1.00 145.55 -23 LYS A CA 1
ATOM 2530 C C . LYS A 1 328 ? 34.147 0.472 7.774 1.00 145.78 -23 LYS A C 1
ATOM 2531 O O . LYS A 1 328 ? 33.235 -0.296 7.456 1.00 145.87 -23 LYS A O 1
ATOM 2537 N N . GLY A 1 329 ? 34.591 0.607 9.022 1.00 145.95 -22 GLY A N 1
ATOM 2538 C CA . GLY A 1 329 ? 34.029 -0.142 10.138 1.00 146.09 -22 GLY A CA 1
ATOM 2539 C C . GLY A 1 329 ? 32.883 0.572 10.822 1.00 146.26 -22 GLY A C 1
ATOM 2540 O O . GLY A 1 329 ? 32.318 1.527 10.288 1.00 146.18 -22 GLY A O 1
ATOM 2541 N N . GLU A 1 330 ? 32.544 0.097 12.013 1.00 146.58 -21 GLU A N 1
ATOM 2542 C CA . GLU A 1 330 ? 31.431 0.638 12.782 1.00 147.00 -21 GLU A CA 1
ATOM 2543 C C . GLU A 1 330 ? 31.906 1.071 14.155 1.00 146.71 -21 GLU A C 1
ATOM 2544 O O . GLU A 1 330 ? 32.878 0.525 14.683 1.00 146.89 -21 GLU A O 1
ATOM 2550 N N . ILE A 1 331 ? 31.228 2.054 14.736 1.00 146.40 -20 ILE A N 1
ATOM 2551 C CA . ILE A 1 331 ? 31.489 2.420 16.123 1.00 146.16 -20 ILE A CA 1
ATOM 2552 C C . ILE A 1 331 ? 30.887 1.357 17.048 1.00 146.38 -20 ILE A C 1
ATOM 2553 O O . ILE A 1 331 ? 29.844 0.782 16.735 1.00 146.72 -20 ILE A O 1
ATOM 2558 N N . MET A 1 332 ? 31.555 1.078 18.164 1.00 146.34 -19 MET A N 1
ATOM 2559 C CA . MET A 1 332 ? 31.063 0.108 19.137 1.00 146.33 -19 MET A CA 1
ATOM 2560 C C . MET A 1 332 ? 29.751 0.554 19.773 1.00 146.17 -19 MET A C 1
ATOM 2561 O O . MET A 1 332 ? 29.540 1.748 19.977 1.00 146.13 -19 MET A O 1
ATOM 2566 N N . PRO A 1 333 ? 28.855 -0.404 20.071 1.00 146.16 -18 PRO A N 1
ATOM 2567 C CA . PRO A 1 333 ? 27.703 -0.102 20.909 1.00 146.21 -18 PRO A CA 1
ATOM 2568 C C . PRO A 1 333 ? 28.166 0.036 22.348 1.00 146.41 -18 PRO A C 1
ATOM 2569 O O . PRO A 1 333 ? 29.102 -0.645 22.761 1.00 146.46 -18 PRO A O 1
ATOM 2573 N N . ASN A 1 334 ? 27.539 0.913 23.115 1.00 146.69 -17 ASN A N 1
ATOM 2574 C CA . ASN A 1 334 ? 27.890 0.996 24.520 1.00 147.03 -17 ASN A CA 1
ATOM 2575 C C . ASN A 1 334 ? 26.794 0.430 25.417 1.00 147.22 -17 ASN A C 1
ATOM 2576 O O . ASN A 1 334 ? 26.554 0.924 26.513 1.00 147.48 -17 ASN A O 1
ATOM 2581 N N . ILE A 1 335 ? 26.126 -0.614 24.933 1.00 147.35 -16 ILE A N 1
ATOM 2582 C CA . ILE A 1 335 ? 25.131 -1.331 25.726 1.00 147.39 -16 ILE A CA 1
ATOM 2583 C C . ILE A 1 335 ? 25.853 -2.300 26.670 1.00 147.93 -16 ILE A C 1
ATOM 2584 O O . ILE A 1 335 ? 27.033 -2.592 26.457 1.00 148.15 -16 ILE A O 1
ATOM 2589 N N . PRO A 1 336 ? 25.172 -2.773 27.733 1.00 148.27 -15 PRO A N 1
ATOM 2590 C CA . PRO A 1 336 ? 25.833 -3.670 28.668 1.00 148.62 -15 PRO A CA 1
ATOM 2591 C C . PRO A 1 336 ? 26.085 -5.064 28.095 1.00 149.12 -15 PRO A C 1
ATOM 2592 O O . PRO A 1 336 ? 27.017 -5.746 28.538 1.00 149.40 -15 PRO A O 1
ATOM 2596 N N . GLN A 1 337 ? 25.284 -5.482 27.117 1.00 149.40 -14 GLN A N 1
ATOM 2597 C CA . GLN A 1 337 ? 25.461 -6.806 26.512 1.00 149.82 -14 GLN A CA 1
ATOM 2598 C C . GLN A 1 337 ? 26.778 -6.944 25.766 1.00 149.82 -14 GLN A C 1
ATOM 2599 O O . GLN A 1 337 ? 27.118 -8.032 25.317 1.00 150.01 -14 GLN A O 1
ATOM 2605 N N . MET A 1 338 ? 27.520 -5.848 25.643 1.00 149.94 -13 MET A N 1
ATOM 2606 C CA . MET A 1 338 ? 28.773 -5.855 24.896 1.00 150.18 -13 MET A CA 1
ATOM 2607 C C . MET A 1 338 ? 29.843 -6.734 25.526 1.00 150.32 -13 MET A C 1
ATOM 2608 O O . MET A 1 338 ? 30.542 -7.465 24.822 1.00 150.28 -13 MET A O 1
ATOM 2613 N N . SER A 1 339 ? 29.959 -6.663 26.850 1.00 150.56 -12 SER A N 1
ATOM 2614 C CA . SER A 1 339 ? 30.940 -7.465 27.587 1.00 150.62 -12 SER A CA 1
ATOM 2615 C C . SER A 1 339 ? 30.687 -8.948 27.359 1.00 150.40 -12 SER A C 1
ATOM 2616 O O . SER A 1 339 ? 31.629 -9.742 27.283 1.00 150.48 -12 SER A O 1
ATOM 2619 N N . ALA A 1 340 ? 29.409 -9.305 27.246 1.00 150.08 -11 ALA A N 1
ATOM 2620 C CA . ALA A 1 340 ? 29.024 -10.664 26.915 1.00 149.84 -11 ALA A CA 1
ATOM 2621 C C . ALA A 1 340 ? 29.521 -10.993 25.520 1.00 149.60 -11 ALA A C 1
ATOM 2622 O O . ALA A 1 340 ? 30.205 -11.997 25.322 1.00 149.67 -11 ALA A O 1
ATOM 2624 N N . PHE A 1 341 ? 29.208 -10.122 24.566 1.00 149.28 -10 PHE A N 1
ATOM 2625 C CA . PHE A 1 341 ? 29.664 -10.290 23.193 1.00 149.16 -10 PHE A CA 1
ATOM 2626 C C . PHE A 1 341 ? 31.182 -10.473 23.095 1.00 149.23 -10 PHE A C 1
ATOM 2627 O O . PHE A 1 341 ? 31.652 -11.394 22.438 1.00 149.00 -10 PHE A O 1
ATOM 2635 N N . TRP A 1 342 ? 31.933 -9.584 23.742 1.00 149.50 -9 TRP A N 1
ATOM 2636 C CA . TRP A 1 342 ? 33.386 -9.585 23.650 1.00 149.79 -9 TRP A CA 1
ATOM 2637 C C . TRP A 1 342 ? 33.959 -10.889 24.143 1.00 150.37 -9 TRP A C 1
ATOM 2638 O O . TRP A 1 342 ? 34.794 -11.503 23.475 1.00 150.57 -9 TRP A O 1
ATOM 2649 N N . TYR A 1 343 ? 33.495 -11.304 25.317 1.00 151.00 -8 TYR A N 1
ATOM 2650 C CA . TYR A 1 343 ? 33.897 -12.561 25.927 1.00 151.44 -8 TYR A CA 1
ATOM 2651 C C . TYR A 1 343 ? 33.452 -13.741 25.067 1.00 151.47 -8 TYR A C 1
ATOM 2652 O O . TYR A 1 343 ? 34.212 -14.688 24.866 1.00 151.44 -8 TYR A O 1
ATOM 2661 N N . ALA A 1 344 ? 32.226 -13.666 24.552 1.00 151.58 -7 ALA A N 1
ATOM 2662 C CA . ALA A 1 344 ? 31.680 -14.697 23.668 1.00 151.83 -7 ALA A CA 1
ATOM 2663 C C . ALA A 1 344 ? 32.603 -15.001 22.493 1.00 151.98 -7 ALA A C 1
ATOM 2664 O O . ALA A 1 344 ? 32.714 -16.149 22.068 1.00 152.01 -7 ALA A O 1
ATOM 2666 N N . VAL A 1 345 ? 33.258 -13.960 21.986 1.00 152.30 -6 VAL A N 1
ATOM 2667 C CA . VAL A 1 345 ? 34.160 -14.063 20.845 1.00 152.60 -6 VAL A CA 1
ATOM 2668 C C . VAL A 1 345 ? 35.560 -14.476 21.280 1.00 153.08 -6 VAL A C 1
ATOM 2669 O O . VAL A 1 345 ? 36.198 -15.284 20.601 1.00 153.23 -6 VAL A O 1
ATOM 2673 N N . ARG A 1 346 ? 36.043 -13.935 22.400 1.00 153.64 -5 ARG A N 1
ATOM 2674 C CA . ARG A 1 346 ? 37.364 -14.322 22.901 1.00 154.39 -5 ARG A CA 1
ATOM 2675 C C . ARG A 1 346 ? 37.436 -15.846 22.986 1.00 154.56 -5 ARG A C 1
ATOM 2676 O O . ARG A 1 346 ? 38.358 -16.461 22.442 1.00 154.81 -5 ARG A O 1
ATOM 2684 N N . THR A 1 347 ? 36.441 -16.435 23.650 1.00 154.58 -4 THR A N 1
ATOM 2685 C CA . THR A 1 347 ? 36.244 -17.879 23.710 1.00 154.52 -4 THR A CA 1
ATOM 2686 C C . THR A 1 347 ? 36.377 -18.525 22.336 1.00 154.55 -4 THR A C 1
ATOM 2687 O O . THR A 1 347 ? 37.240 -19.374 22.130 1.00 154.52 -4 THR A O 1
ATOM 2691 N N . ALA A 1 348 ? 35.523 -18.103 21.406 1.00 154.67 -3 ALA A N 1
ATOM 2692 C CA . ALA A 1 348 ? 35.452 -18.688 20.073 1.00 154.89 -3 ALA A CA 1
ATOM 2693 C C . ALA A 1 348 ? 36.783 -18.647 19.334 1.00 155.20 -3 ALA A C 1
ATOM 2694 O O . ALA A 1 348 ? 37.263 -19.678 18.870 1.00 155.30 -3 ALA A O 1
ATOM 2696 N N . VAL A 1 349 ? 37.383 -17.464 19.237 1.00 155.66 -2 VAL A N 1
ATOM 2697 C CA . VAL A 1 349 ? 38.640 -17.308 18.501 1.00 156.21 -2 VAL A CA 1
ATOM 2698 C C . VAL A 1 349 ? 39.769 -18.135 19.124 1.00 156.61 -2 VAL A C 1
ATOM 2699 O O . VAL A 1 349 ? 40.548 -18.756 18.399 1.00 156.75 -2 VAL A O 1
ATOM 2703 N N . ILE A 1 350 ? 39.849 -18.145 20.456 1.00 157.00 -1 ILE A N 1
ATOM 2704 C CA . ILE A 1 350 ? 40.843 -18.953 21.174 1.00 157.35 -1 ILE A CA 1
ATOM 2705 C C . ILE A 1 350 ? 40.682 -20.442 20.844 1.00 157.63 -1 ILE A C 1
ATOM 2706 O O . ILE A 1 350 ? 41.637 -21.097 20.415 1.00 157.65 -1 ILE A O 1
ATOM 2711 N N . ASN A 1 351 ? 39.468 -20.958 21.017 1.00 157.95 0 ASN A N 1
ATOM 2712 C CA . ASN A 1 351 ? 39.194 -22.367 20.781 1.00 158.33 0 ASN A CA 1
ATOM 2713 C C . ASN A 1 351 ? 39.464 -22.789 19.348 1.00 158.68 0 ASN A C 1
ATOM 2714 O O . ASN A 1 351 ? 40.078 -23.826 19.118 1.00 158.85 0 ASN A O 1
ATOM 2719 N N . ALA A 1 352 ? 39.026 -21.976 18.393 1.00 159.17 1 ALA A N 1
ATOM 2720 C CA . ALA A 1 352 ? 39.257 -22.265 16.979 1.00 159.79 1 ALA A CA 1
ATOM 2721 C C . ALA A 1 352 ? 40.747 -22.262 16.633 1.00 160.27 1 ALA A C 1
ATOM 2722 O O . ALA A 1 352 ? 41.213 -23.109 15.865 1.00 160.34 1 ALA A O 1
ATOM 2724 N N . ALA A 1 353 ? 41.483 -21.317 17.218 1.00 160.91 2 ALA A N 1
ATOM 2725 C CA . ALA A 1 353 ? 42.919 -21.165 16.986 1.00 161.60 2 ALA A CA 1
ATOM 2726 C C . ALA A 1 353 ? 43.705 -22.395 17.430 1.00 162.17 2 ALA A C 1
ATOM 2727 O O . ALA A 1 353 ? 44.525 -22.927 16.673 1.00 162.29 2 ALA A O 1
ATOM 2729 N N . SER A 1 354 ? 43.443 -22.840 18.657 1.00 162.81 3 SER A N 1
ATOM 2730 C CA . SER A 1 354 ? 44.135 -23.986 19.241 1.00 163.46 3 SER A CA 1
ATOM 2731 C C . SER A 1 354 ? 43.711 -25.316 18.611 1.00 163.95 3 SER A C 1
ATOM 2732 O O . SER A 1 354 ? 44.410 -26.323 18.746 1.00 164.06 3 SER A O 1
ATOM 2735 N N . GLY A 1 355 ? 42.572 -25.312 17.922 1.00 164.51 4 GLY A N 1
ATOM 2736 C CA . GLY A 1 355 ? 42.022 -26.527 17.326 1.00 165.24 4 GLY A CA 1
ATOM 2737 C C . GLY A 1 355 ? 41.055 -27.231 18.258 1.00 165.77 4 GLY A C 1
ATOM 2738 O O . GLY A 1 355 ? 40.398 -28.198 17.868 1.00 165.74 4 GLY A O 1
ATOM 2739 N N . ARG A 1 356 ? 40.979 -26.739 19.494 1.00 166.40 5 ARG A N 1
ATOM 2740 C CA . ARG A 1 356 ? 40.016 -27.204 20.490 1.00 167.19 5 ARG A CA 1
ATOM 2741 C C . ARG A 1 356 ? 38.617 -27.419 19.913 1.00 167.35 5 ARG A C 1
ATOM 2742 O O . ARG A 1 356 ? 37.910 -28.335 20.327 1.00 167.62 5 ARG A O 1
ATOM 2750 N N . GLN A 1 357 ? 38.224 -26.571 18.965 1.00 167.50 6 GLN A N 1
ATOM 2751 C CA . GLN A 1 357 ? 36.925 -26.678 18.303 1.00 167.60 6 GLN A CA 1
ATOM 2752 C C . GLN A 1 357 ? 37.024 -26.373 16.813 1.00 167.50 6 GLN A C 1
ATOM 2753 O O . GLN A 1 357 ? 37.913 -25.636 16.385 1.00 167.51 6 GLN A O 1
ATOM 2759 N N . THR A 1 358 ? 36.116 -26.946 16.027 1.00 167.46 7 THR A N 1
ATOM 2760 C CA . THR A 1 358 ? 35.934 -26.509 14.648 1.00 167.54 7 THR A CA 1
ATOM 2761 C C . THR A 1 358 ? 35.100 -25.242 14.683 1.00 167.58 7 THR A C 1
ATOM 2762 O O . THR A 1 358 ? 34.246 -25.081 15.560 1.00 167.53 7 THR A O 1
ATOM 2766 N N . VAL A 1 359 ? 35.361 -24.348 13.730 1.00 167.62 8 VAL A N 1
ATOM 2767 C CA . VAL A 1 359 ? 34.725 -23.030 13.670 1.00 167.54 8 VAL A CA 1
ATOM 2768 C C . VAL A 1 359 ? 33.234 -23.086 14.013 1.00 167.73 8 VAL A C 1
ATOM 2769 O O . VAL A 1 359 ? 32.799 -22.467 14.985 1.00 167.75 8 VAL A O 1
ATOM 2773 N N . ASP A 1 360 ? 32.476 -23.855 13.231 1.00 167.96 9 ASP A N 1
ATOM 2774 C CA . ASP A 1 360 ? 31.023 -24.009 13.392 1.00 168.15 9 ASP A CA 1
ATOM 2775 C C . ASP A 1 360 ? 30.596 -24.315 14.826 1.00 168.10 9 ASP A C 1
ATOM 2776 O O . ASP A 1 360 ? 29.560 -23.830 15.282 1.00 168.03 9 ASP A O 1
ATOM 2781 N N . GLU A 1 361 ? 31.391 -25.123 15.523 1.00 168.12 10 GLU A N 1
ATOM 2782 C CA . GLU A 1 361 ? 31.131 -25.437 16.925 1.00 168.39 10 GLU A CA 1
ATOM 2783 C C . GLU A 1 361 ? 31.412 -24.227 17.807 1.00 168.22 10 GLU A C 1
ATOM 2784 O O . GLU A 1 361 ? 30.585 -23.850 18.639 1.00 168.24 10 GLU A O 1
ATOM 2790 N N . ALA A 1 362 ? 32.584 -23.624 17.612 1.00 168.03 11 ALA A N 1
ATOM 2791 C CA . ALA A 1 362 ? 33.016 -22.470 18.394 1.00 167.71 11 ALA A CA 1
ATOM 2792 C C . ALA A 1 362 ? 32.064 -21.295 18.221 1.00 167.55 11 ALA A C 1
ATOM 2793 O O . ALA A 1 362 ? 31.811 -20.557 19.173 1.00 167.53 11 ALA A O 1
ATOM 2795 N N . LEU A 1 363 ? 31.535 -21.139 17.007 1.00 167.34 12 LEU A N 1
ATOM 2796 C CA . LEU A 1 363 ? 30.633 -20.037 16.689 1.00 167.25 12 LEU A CA 1
ATOM 2797 C C . LEU A 1 363 ? 29.217 -20.248 17.200 1.00 167.35 12 LEU A C 1
ATOM 2798 O O . LEU A 1 363 ? 28.556 -19.290 17.603 1.00 167.51 12 LEU A O 1
ATOM 2803 N N . LYS A 1 364 ? 28.752 -21.494 17.188 1.00 167.40 13 LYS A N 1
ATOM 2804 C CA . LYS A 1 364 ? 27.434 -21.813 17.729 1.00 167.41 13 LYS A CA 1
ATOM 2805 C C . LYS A 1 364 ? 27.391 -21.501 19.225 1.00 167.19 13 LYS A C 1
ATOM 2806 O O . LYS A 1 364 ? 26.401 -20.970 19.723 1.00 167.19 13 LYS A O 1
ATOM 2812 N N . ASP A 1 365 ? 28.483 -21.820 19.921 1.00 166.97 14 ASP A N 1
ATOM 2813 C CA . ASP A 1 365 ? 28.651 -21.497 21.336 1.00 166.74 14 ASP A CA 1
ATOM 2814 C C . ASP A 1 365 ? 28.716 -19.995 21.531 1.00 166.28 14 ASP A C 1
ATOM 2815 O O . ASP A 1 365 ? 28.190 -19.468 22.511 1.00 166.31 14 ASP A O 1
ATOM 2820 N N . ALA A 1 366 ? 29.387 -19.319 20.600 1.00 165.71 15 ALA A N 1
ATOM 2821 C CA . ALA A 1 366 ? 29.519 -17.873 20.633 1.00 165.24 15 ALA A CA 1
ATOM 2822 C C . ALA A 1 366 ? 28.145 -17.227 20.497 1.00 165.02 15 ALA A C 1
ATOM 2823 O O . ALA A 1 366 ? 27.837 -16.257 21.194 1.00 165.02 15 ALA A O 1
ATOM 2825 N N . GLN A 1 367 ? 27.323 -17.784 19.608 1.00 164.67 16 GLN A N 1
ATOM 2826 C CA . GLN A 1 367 ? 25.937 -17.355 19.441 1.00 164.37 16 GLN A CA 1
ATOM 2827 C C . GLN A 1 367 ? 25.173 -17.462 20.761 1.00 164.03 16 GLN A C 1
ATOM 2828 O O . GLN A 1 367 ? 24.557 -16.497 21.211 1.00 164.05 16 GLN A O 1
ATOM 2834 N N . THR A 1 368 ? 25.234 -18.635 21.379 1.00 163.59 17 THR A N 1
ATOM 2835 C CA . THR A 1 368 ? 24.610 -18.869 22.667 1.00 163.25 17 THR A CA 1
ATOM 2836 C C . THR A 1 368 ? 25.094 -17.870 23.713 1.00 163.05 17 THR A C 1
ATOM 2837 O O . THR A 1 368 ? 24.280 -17.283 24.425 1.00 163.14 17 THR A O 1
ATOM 2841 N N . ASN A 1 369 ? 26.409 -17.665 23.786 1.00 162.75 18 ASN A N 1
ATOM 2842 C CA . ASN A 1 369 ? 27.001 -16.777 24.789 1.00 162.52 18 ASN A CA 1
A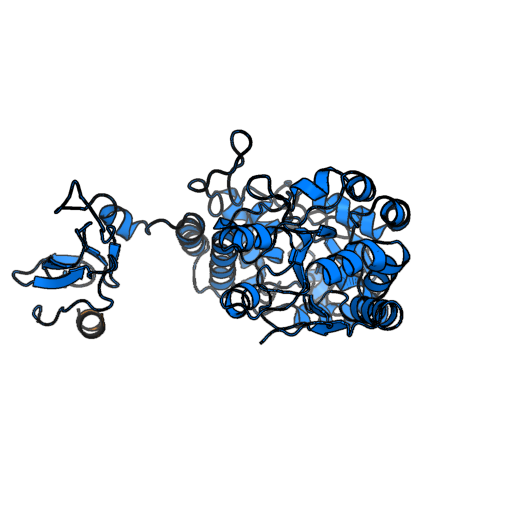TOM 2843 C C . ASN A 1 369 ? 26.612 -15.317 24.632 1.00 162.29 18 ASN A C 1
ATOM 2844 O O . ASN A 1 369 ? 26.166 -14.690 25.589 1.00 162.17 18 ASN A O 1
ATOM 2849 N N . ALA A 1 370 ? 26.778 -14.783 23.423 1.00 162.08 19 ALA A N 1
ATOM 2850 C CA . ALA A 1 370 ? 26.472 -13.378 23.145 1.00 161.85 19 ALA A CA 1
ATOM 2851 C C . ALA A 1 370 ? 24.989 -13.047 23.344 1.00 161.75 19 ALA A C 1
ATOM 2852 O O . ALA A 1 370 ? 24.646 -12.016 23.932 1.00 161.74 19 ALA A O 1
ATOM 2854 N N . ALA A 1 371 ? 24.118 -13.930 22.863 1.00 161.55 20 ALA A N 1
ATOM 2855 C CA . ALA A 1 371 ? 22.684 -13.767 23.040 1.00 161.54 20 ALA A CA 1
ATOM 2856 C C . ALA A 1 371 ? 22.292 -13.969 24.499 1.00 161.72 20 ALA A C 1
ATOM 2857 O O . ALA A 1 371 ? 21.276 -13.433 24.952 1.00 161.73 20 ALA A O 1
ATOM 2859 N N . ALA A 1 372 ? 23.122 -14.731 25.221 1.00 161.91 21 ALA A N 1
ATOM 2860 C CA . ALA A 1 372 ? 22.884 -15.156 26.611 1.00 162.00 21 ALA A CA 1
ATOM 2861 C C . ALA A 1 372 ? 21.642 -16.033 26.754 1.00 162.20 21 ALA A C 1
ATOM 2862 O O . ALA A 1 372 ? 20.900 -15.922 27.733 1.00 162.26 21 ALA A O 1
ATOM 2864 N N . GLU A 1 373 ? 21.427 -16.906 25.772 1.00 162.40 22 GLU A N 1
ATOM 2865 C CA . GLU A 1 373 ? 20.311 -17.842 25.809 1.00 162.74 22 GLU A CA 1
ATOM 2866 C C . GLU A 1 373 ? 20.810 -19.248 26.156 1.00 162.38 22 GLU A C 1
ATOM 2867 O O . GLU A 1 373 ? 22.014 -19.459 26.331 1.00 162.42 22 GLU A O 1
ATOM 2873 N N . PHE A 1 374 ? 19.880 -20.196 26.275 1.00 161.91 23 PHE A N 1
ATOM 2874 C CA . PHE A 1 374 ? 20.219 -21.599 26.475 1.00 161.39 23 PHE A CA 1
ATOM 2875 C C . PHE A 1 374 ? 20.865 -22.182 25.229 1.00 161.53 23 PHE A C 1
ATOM 2876 O O . PHE A 1 374 ? 20.600 -21.733 24.109 1.00 161.36 23 PHE A O 1
ATOM 2884 N N . SER A 1 375 ? 21.700 -23.196 25.432 1.00 161.76 24 SER A N 1
ATOM 2885 C CA . SER A 1 375 ? 22.272 -23.950 24.326 1.00 162.09 24 SER A CA 1
ATOM 2886 C C . SER A 1 375 ? 21.179 -24.730 23.611 1.00 162.34 24 SER A C 1
ATOM 2887 O O . SER A 1 375 ? 20.117 -24.991 24.174 1.00 162.29 24 SER A O 1
ATOM 2890 N N . LEU A 1 376 ? 21.447 -25.097 22.364 1.00 162.85 25 LEU A N 1
ATOM 2891 C CA . LEU A 1 376 ? 20.507 -25.869 21.563 1.00 163.32 25 LEU A CA 1
ATOM 2892 C C . LEU A 1 376 ? 19.930 -27.021 22.374 1.00 163.52 25 LEU A C 1
ATOM 2893 O O . LEU A 1 376 ? 18.729 -27.281 22.332 1.00 163.63 25 LEU A O 1
ATOM 2898 N N . GLN A 1 377 ? 20.798 -27.683 23.132 1.00 163.81 26 GLN A N 1
ATOM 2899 C CA . GLN A 1 377 ? 20.435 -28.852 23.922 1.00 164.12 26 GLN A CA 1
ATOM 2900 C C . GLN A 1 377 ? 19.391 -28.547 24.982 1.00 164.00 26 GLN A C 1
ATOM 2901 O O . GLN A 1 377 ? 18.584 -29.407 25.322 1.00 164.03 26 GLN A O 1
ATOM 2907 N N . ASP A 1 378 ? 19.406 -27.316 25.485 1.00 164.02 27 ASP A N 1
ATOM 2908 C CA . ASP A 1 378 ? 18.679 -26.962 26.699 1.00 164.07 27 ASP A CA 1
ATOM 2909 C C . ASP A 1 378 ? 17.474 -26.050 26.515 1.00 164.05 27 ASP A C 1
ATOM 2910 O O . ASP A 1 378 ? 16.693 -25.878 27.449 1.00 164.05 27 ASP A O 1
ATOM 2915 N N . GLN A 1 379 ? 17.319 -25.465 25.330 1.00 164.10 28 GLN A N 1
ATOM 2916 C CA . GLN A 1 379 ? 16.236 -24.510 25.072 1.00 164.29 28 GLN A CA 1
ATOM 2917 C C . GLN A 1 379 ? 14.861 -24.990 25.557 1.00 164.19 28 GLN A C 1
ATOM 2918 O O . GLN A 1 379 ? 13.966 -24.174 25.804 1.00 164.37 28 GLN A O 1
ATOM 2924 N N . HIS A 1 380 ? 14.704 -26.308 25.698 1.00 163.91 29 HIS A N 1
ATOM 2925 C CA . HIS A 1 380 ? 13.430 -26.914 26.092 1.00 163.55 29 HIS A CA 1
ATOM 2926 C C . HIS A 1 380 ? 13.108 -26.777 27.584 1.00 163.36 29 HIS A C 1
ATOM 2927 O O . HIS A 1 380 ? 12.019 -27.144 28.020 1.00 163.32 29 HIS A O 1
ATOM 2934 N N . CYS A 1 381 ? 14.058 -26.262 28.359 1.00 163.21 30 CYS A N 1
ATOM 2935 C CA . CYS A 1 381 ? 13.818 -25.971 29.768 1.00 163.24 30 CYS A CA 1
ATOM 2936 C C . CYS A 1 381 ? 13.108 -24.639 29.930 1.00 163.74 30 CYS A C 1
ATOM 2937 O O . CYS A 1 381 ? 12.383 -24.446 30.902 1.00 163.80 30 CYS A O 1
ATOM 2940 N N . GLU A 1 382 ? 13.338 -23.725 28.985 1.00 164.37 31 GLU A N 1
ATOM 2941 C CA . GLU A 1 382 ? 12.758 -22.377 29.007 1.00 165.16 31 GLU A CA 1
ATOM 2942 C C . GLU A 1 382 ? 11.280 -22.377 29.337 1.00 165.35 31 GLU A C 1
ATOM 2943 O O . GLU A 1 382 ? 10.847 -21.678 30.250 1.00 165.35 31 GLU A O 1
ATOM 2949 N N . SER A 1 383 ? 10.524 -23.172 28.583 1.00 165.87 32 SER A N 1
ATOM 2950 C CA . SER A 1 383 ? 9.070 -23.242 28.689 1.00 166.44 32 SER A CA 1
ATOM 2951 C C . SER A 1 383 ? 8.629 -23.660 30.085 1.00 166.80 32 SER A C 1
ATOM 2952 O O . SER A 1 383 ? 7.723 -23.052 30.663 1.00 166.97 32 SER A O 1
ATOM 2955 N N . LEU A 1 384 ? 9.288 -24.695 30.612 1.00 167.14 33 LEU A N 1
ATOM 2956 C CA . LEU A 1 384 ? 8.888 -25.375 31.847 1.00 167.49 33 LEU A CA 1
ATOM 2957 C C . LEU A 1 384 ? 8.730 -24.457 33.059 1.00 167.78 33 LEU A C 1
ATOM 2958 O O . LEU A 1 384 ? 9.543 -23.565 33.289 1.00 167.66 33 LEU A O 1
ATOM 2963 N N . SER A 1 385 ? 7.662 -24.683 33.818 1.00 168.35 34 SER A N 1
ATOM 2964 C CA . SER A 1 385 ? 7.353 -23.904 35.018 1.00 169.06 34 SER A CA 1
ATOM 2965 C C . SER A 1 385 ? 6.199 -24.567 35.752 1.00 169.37 34 SER A C 1
ATOM 2966 O O . SER A 1 385 ? 5.302 -23.894 36.250 1.00 169.24 34 SER A O 1
ATOM 2969 N N . LEU A 1 386 ? 6.244 -25.892 35.826 1.00 170.03 35 LEU A N 1
ATOM 2970 C CA . LEU A 1 386 ? 5.094 -26.705 36.233 1.00 170.76 35 LEU A CA 1
ATOM 2971 C C . LEU A 1 386 ? 4.395 -26.276 37.540 1.00 170.86 35 LEU A C 1
ATOM 2972 O O . LEU A 1 386 ? 3.345 -26.829 37.903 1.00 171.09 35 LEU A O 1
ATOM 2977 N N . ALA A 1 387 ? 4.963 -25.275 38.215 1.00 170.71 36 ALA A N 1
ATOM 2978 C CA . ALA A 1 387 ? 4.339 -24.671 39.392 1.00 170.59 36 ALA A CA 1
ATOM 2979 C C . ALA A 1 387 ? 4.211 -23.136 39.250 1.00 170.44 36 ALA A C 1
ATOM 2980 O O . ALA A 1 387 ? 5.004 -22.395 39.840 1.00 170.71 36 ALA A O 1
ATOM 2982 N N . SER A 1 388 ? 3.227 -22.646 38.489 1.00 169.93 37 SER A N 1
ATOM 2983 C CA . SER A 1 388 ? 3.249 -21.214 38.123 1.00 169.52 37 SER A CA 1
ATOM 2984 C C . SER A 1 388 ? 1.942 -20.384 38.082 1.00 169.23 37 SER A C 1
ATOM 2985 O O . SER A 1 388 ? 0.896 -20.810 38.576 1.00 169.18 37 SER A O 1
ATOM 2988 N N . ASN A 1 389 ? 2.048 -19.206 37.450 1.00 168.85 38 ASN A N 1
ATOM 2989 C CA . ASN A 1 389 ? 1.203 -18.023 37.682 1.00 168.30 38 ASN A CA 1
ATOM 2990 C C . ASN A 1 389 ? 1.542 -17.435 39.059 1.00 167.82 38 ASN A C 1
ATOM 2991 O O . ASN A 1 389 ? 0.714 -17.430 39.971 1.00 167.66 38 ASN A O 1
ATOM 2996 N N . ILE A 1 390 ? 2.773 -16.938 39.191 1.00 167.35 39 ILE A N 1
ATOM 2997 C CA . ILE A 1 390 ? 3.398 -16.744 40.511 1.00 166.90 39 ILE A CA 1
ATOM 2998 C C . ILE A 1 390 ? 3.256 -15.362 41.136 1.00 166.56 39 ILE A C 1
ATOM 2999 O O . ILE A 1 390 ? 3.720 -14.358 40.583 1.00 166.59 39 ILE A O 1
ATOM 3004 N N . SER A 1 391 ? 2.622 -15.340 42.307 1.00 165.99 40 SER A N 1
ATOM 3005 C CA . SER A 1 391 ? 2.655 -14.197 43.213 1.00 165.34 40 SER A CA 1
ATOM 3006 C C . SER A 1 391 ? 3.963 -14.263 44.020 1.00 164.83 40 SER A C 1
ATOM 3007 O O . SER A 1 391 ? 4.197 -15.233 44.750 1.00 164.95 40 SER A O 1
ATOM 3010 N N . GLY A 1 392 ? 4.825 -13.257 43.861 1.00 163.98 41 GLY A N 1
ATOM 3011 C CA . GLY A 1 392 ? 6.068 -13.166 44.645 1.00 162.77 41 GLY A CA 1
ATOM 3012 C C . GLY A 1 392 ? 7.358 -13.531 43.926 1.00 161.87 41 GLY A C 1
ATOM 3013 O O . GLY A 1 392 ? 7.428 -13.487 42.694 1.00 161.83 41 GLY A O 1
ATOM 3014 N N . LEU A 1 393 ? 8.382 -13.880 44.713 1.00 160.91 42 LEU A N 1
ATOM 3015 C CA . LEU A 1 393 ? 9.708 -14.257 44.196 1.00 159.86 42 LEU A CA 1
ATOM 3016 C C . LEU A 1 393 ? 9.683 -15.626 43.544 1.00 158.99 42 LEU A C 1
ATOM 3017 O O . LEU A 1 393 ? 8.897 -16.491 43.930 1.00 159.01 42 LEU A O 1
ATOM 3022 N N . GLN A 1 394 ? 10.550 -15.822 42.557 1.00 157.80 43 GLN A N 1
ATOM 3023 C CA . GLN A 1 394 ? 10.604 -17.087 41.838 1.00 156.83 43 GLN A CA 1
ATOM 3024 C C . GLN A 1 394 ? 12.039 -17.461 41.536 1.00 156.05 43 GLN A C 1
ATOM 3025 O O . GLN A 1 394 ? 12.908 -16.596 41.474 1.00 156.18 43 GLN A O 1
ATOM 3031 N N . CYS A 1 395 ? 12.282 -18.754 41.355 1.00 154.92 44 CYS A N 1
ATOM 3032 C CA . CYS A 1 395 ? 13.494 -19.215 40.705 1.00 153.90 44 CYS A CA 1
ATOM 3033 C C . CYS A 1 395 ? 13.105 -19.464 39.272 1.00 153.60 44 CYS A C 1
ATOM 3034 O O . CYS A 1 395 ? 12.220 -20.274 39.003 1.00 153.73 44 CYS A O 1
ATOM 3037 N N . ASN A 1 396 ? 13.740 -18.753 38.351 1.00 153.04 45 ASN A N 1
ATOM 3038 C CA . ASN A 1 396 ? 13.455 -18.934 36.940 1.00 152.49 45 ASN A CA 1
ATOM 3039 C C . ASN A 1 396 ? 13.905 -20.286 36.425 1.00 151.97 45 ASN A C 1
ATOM 3040 O O . ASN A 1 396 ? 14.905 -20.839 36.890 1.00 151.77 45 ASN A O 1
ATOM 3045 N N . ALA A 1 397 ? 13.145 -20.809 35.467 1.00 151.42 46 ALA A N 1
ATOM 3046 C CA . ALA A 1 397 ? 13.484 -22.045 34.775 1.00 150.78 46 ALA A CA 1
ATOM 3047 C C . ALA A 1 397 ? 14.966 -22.071 34.435 1.00 150.29 46 ALA A C 1
ATOM 3048 O O . ALA A 1 397 ? 15.456 -21.218 33.691 1.00 150.16 46 ALA A O 1
ATOM 3050 N N . SER A 1 398 ? 15.677 -23.034 35.011 1.00 149.72 47 SER A N 1
ATOM 3051 C CA . SER A 1 398 ? 17.090 -23.225 34.712 1.00 149.35 47 SER A CA 1
ATOM 3052 C C . SER A 1 398 ? 17.387 -24.694 34.472 1.00 148.99 47 SER A C 1
ATOM 3053 O O . SER A 1 398 ? 16.508 -25.548 34.607 1.00 149.13 47 SER A O 1
ATOM 3056 N N . VAL A 1 399 ? 18.634 -24.979 34.121 1.00 148.40 48 VAL A N 1
ATOM 3057 C CA . VAL A 1 399 ? 19.093 -26.345 33.960 1.00 147.92 48 VAL A CA 1
ATOM 3058 C C . VAL A 1 399 ? 20.322 -26.535 34.849 1.00 147.59 48 VAL A C 1
ATOM 3059 O O . VAL A 1 399 ? 20.962 -25.554 35.227 1.00 147.63 48 VAL A O 1
ATOM 3063 N N . ASP A 1 400 ? 20.631 -27.775 35.216 1.00 147.15 49 ASP A N 1
ATOM 3064 C CA . ASP A 1 400 ? 21.851 -28.038 35.975 1.00 146.91 49 ASP A CA 1
ATOM 3065 C C . ASP A 1 400 ? 22.887 -28.700 35.096 1.00 146.35 49 ASP A C 1
ATOM 3066 O O . ASP A 1 400 ? 22.669 -28.869 33.902 1.00 146.32 49 ASP A O 1
ATOM 3071 N N . LEU A 1 401 ? 24.004 -29.092 35.697 1.00 145.93 50 LEU A N 1
ATOM 3072 C CA . LEU A 1 401 ? 25.175 -29.528 34.941 1.00 145.36 50 LEU A CA 1
ATOM 3073 C C . LEU A 1 401 ? 25.059 -30.908 34.309 1.00 145.39 50 LEU A C 1
ATOM 3074 O O . LEU A 1 401 ? 26.024 -31.398 33.736 1.00 145.53 50 LEU A O 1
ATOM 3079 N N . ILE A 1 402 ? 23.886 -31.527 34.406 1.00 145.43 51 ILE A N 1
ATOM 3080 C CA . ILE A 1 402 ? 23.626 -32.801 33.737 1.00 145.48 51 ILE A CA 1
ATOM 3081 C C . ILE A 1 402 ? 22.549 -32.638 32.677 1.00 145.63 51 ILE A C 1
ATOM 3082 O O . ILE A 1 402 ? 22.347 -33.521 31.844 1.00 145.83 51 ILE A O 1
ATOM 3087 N N . GLY A 1 403 ? 21.867 -31.502 32.704 1.00 145.79 52 GLY A N 1
ATOM 3088 C CA . GLY A 1 403 ? 20.820 -31.230 31.736 1.00 146.11 52 GLY A CA 1
ATOM 3089 C C . GLY A 1 403 ? 19.481 -31.655 32.284 1.00 146.33 52 GLY A C 1
ATOM 3090 O O . GLY A 1 403 ? 18.625 -32.131 31.547 1.00 146.63 52 GLY A O 1
ATOM 3091 N N . THR A 1 404 ? 19.316 -31.503 33.590 1.00 146.53 53 THR A N 1
ATOM 3092 C CA . THR A 1 404 ? 18.041 -31.727 34.242 1.00 146.82 53 THR A CA 1
ATOM 3093 C C . THR A 1 404 ? 17.356 -30.375 34.340 1.00 147.11 53 THR A C 1
ATOM 3094 O O . THR A 1 404 ? 17.843 -29.481 35.029 1.00 147.09 53 THR A O 1
ATOM 3098 N N . CYS A 1 405 ? 16.241 -30.215 33.634 1.00 147.53 54 CYS A N 1
ATOM 3099 C CA . CYS A 1 405 ? 15.477 -28.980 33.718 1.00 148.24 54 CYS A CA 1
ATOM 3100 C C . CYS A 1 405 ? 14.919 -28.794 35.116 1.00 147.47 54 CYS A C 1
ATOM 3101 O O . CYS A 1 405 ? 14.365 -29.728 35.704 1.00 147.59 54 CYS A O 1
ATOM 3104 N N . TRP A 1 406 ? 15.083 -27.587 35.647 1.00 146.63 55 TRP A N 1
ATOM 3105 C CA . TRP A 1 406 ? 14.451 -27.197 36.902 1.00 145.75 55 TRP A CA 1
ATOM 3106 C C . TRP A 1 406 ? 13.429 -26.101 36.643 1.00 145.38 55 TRP A C 1
ATOM 3107 O O . TRP A 1 406 ? 13.793 -24.929 36.529 1.00 145.67 55 TRP A O 1
ATOM 3118 N N . PRO A 1 407 ? 12.144 -26.483 36.536 1.00 144.76 56 PRO A N 1
ATOM 3119 C CA . PRO A 1 407 ? 11.088 -25.578 36.099 1.00 144.36 56 PRO A CA 1
ATOM 3120 C C . PRO A 1 407 ? 10.877 -24.414 37.057 1.00 144.01 56 PRO A C 1
ATOM 3121 O O . PRO A 1 407 ? 11.215 -24.520 38.228 1.00 143.81 56 PRO A O 1
ATOM 3125 N N . ARG A 1 408 ? 10.329 -23.315 36.550 1.00 143.92 57 ARG A N 1
ATOM 3126 C CA . ARG A 1 408 ? 10.084 -22.117 37.355 1.00 144.10 57 ARG A CA 1
ATOM 3127 C C . ARG A 1 408 ? 9.248 -22.414 38.594 1.00 143.78 57 ARG A C 1
ATOM 3128 O O . ARG A 1 408 ? 8.127 -22.915 38.494 1.00 143.80 57 ARG A O 1
ATOM 3136 N N . SER A 1 409 ? 9.806 -22.100 39.758 1.00 143.53 58 SER A N 1
ATOM 3137 C CA . SER A 1 409 ? 9.147 -22.372 41.029 1.00 143.40 58 SER A CA 1
ATOM 3138 C C . SER A 1 409 ? 9.133 -21.172 41.944 1.00 143.14 58 SER A C 1
ATOM 3139 O O . SER A 1 409 ? 10.074 -20.379 41.937 1.00 143.17 58 SER A O 1
ATOM 3142 N N . PRO A 1 410 ? 8.056 -21.028 42.734 1.00 142.92 59 PRO A N 1
ATOM 3143 C CA . PRO A 1 410 ? 8.039 -20.001 43.761 1.00 142.69 59 PRO A CA 1
ATOM 3144 C C . PRO A 1 410 ? 9.122 -20.281 44.797 1.00 142.52 59 PRO A C 1
ATOM 3145 O O . PRO A 1 410 ? 9.470 -21.447 45.036 1.00 142.46 59 PRO A O 1
ATOM 3149 N N . ALA A 1 411 ? 9.646 -19.210 45.386 1.00 142.30 60 ALA A N 1
ATOM 3150 C CA . ALA A 1 411 ? 10.767 -19.279 46.314 1.00 142.22 60 ALA A CA 1
ATOM 3151 C C . ALA A 1 411 ? 10.426 -20.009 47.610 1.00 142.26 60 ALA A C 1
ATOM 3152 O O . ALA A 1 411 ? 9.289 -19.990 48.062 1.00 142.26 60 ALA A O 1
ATOM 3154 N N . GLY A 1 412 ? 11.427 -20.657 48.195 1.00 142.48 61 GLY A N 1
ATOM 3155 C CA . GLY A 1 412 ? 11.271 -21.333 49.478 1.00 142.79 61 GLY A CA 1
ATOM 3156 C C . GLY A 1 412 ? 10.523 -22.647 49.378 1.00 142.98 61 GLY A C 1
ATOM 3157 O O . GLY A 1 412 ? 9.755 -23.004 50.285 1.00 143.13 61 GLY A O 1
ATOM 3158 N N . GLN A 1 413 ? 10.748 -23.367 48.276 1.00 142.88 62 GLN A N 1
ATOM 3159 C CA . GLN A 1 413 ? 10.044 -24.621 48.010 1.00 142.74 62 GLN A CA 1
ATOM 3160 C C . GLN A 1 413 ? 10.981 -25.672 47.466 1.00 142.29 62 GLN A C 1
ATOM 3161 O O . GLN A 1 413 ? 11.830 -25.381 46.629 1.00 142.30 62 GLN A O 1
ATOM 3167 N N . LEU A 1 414 ? 10.808 -26.898 47.946 1.00 141.85 63 LEU A N 1
ATOM 3168 C CA . LEU A 1 414 ? 11.576 -28.043 47.465 1.00 141.24 63 LEU A CA 1
ATOM 3169 C C . LEU A 1 414 ? 11.025 -28.560 46.154 1.00 140.69 63 LEU A C 1
ATOM 3170 O O . LEU A 1 414 ? 9.900 -29.043 46.102 1.00 140.71 63 LEU A O 1
ATOM 3175 N N . VAL A 1 415 ? 11.829 -28.480 45.106 1.00 140.19 64 VAL A N 1
ATOM 3176 C CA . VAL A 1 415 ? 11.437 -28.984 43.797 1.00 140.00 64 VAL A CA 1
ATOM 3177 C C . VAL A 1 415 ? 11.933 -30.403 43.566 1.00 140.01 64 VAL A C 1
ATOM 3178 O O . VAL A 1 415 ? 13.050 -30.747 43.935 1.00 140.07 64 VAL A O 1
ATOM 3182 N N . VAL A 1 416 ? 11.094 -31.221 42.948 1.00 140.13 65 VAL A N 1
ATOM 3183 C CA . VAL A 1 416 ? 11.429 -32.608 42.696 1.00 140.57 65 VAL A CA 1
ATOM 3184 C C . VAL A 1 416 ? 11.398 -32.918 41.197 1.00 141.16 65 VAL A C 1
ATOM 3185 O O . VAL A 1 416 ? 10.440 -32.568 40.499 1.00 141.50 65 VAL A O 1
ATOM 3189 N N . ARG A 1 417 ? 12.457 -33.560 40.707 1.00 141.63 66 ARG A N 1
ATOM 3190 C CA . ARG A 1 417 ? 12.536 -33.979 39.313 1.00 142.27 66 ARG A CA 1
ATOM 3191 C C . ARG A 1 417 ? 13.106 -35.387 39.203 1.00 142.73 66 ARG A C 1
ATOM 3192 O O . ARG A 1 417 ? 13.965 -35.768 39.999 1.00 142.78 66 ARG A O 1
ATOM 3200 N N . PRO A 1 418 ? 12.632 -36.173 38.218 1.00 143.27 67 PRO A N 1
ATOM 3201 C CA . PRO A 1 418 ? 13.078 -37.558 38.155 1.00 143.73 67 PRO A CA 1
ATOM 3202 C C . PRO A 1 418 ? 14.563 -37.645 37.826 1.00 144.24 67 PRO A C 1
ATOM 3203 O O . PRO A 1 418 ? 15.079 -36.833 37.049 1.00 144.32 67 PRO A O 1
ATOM 3207 N N . CYS A 1 419 ? 15.229 -38.623 38.436 1.00 144.73 68 CYS A N 1
ATOM 3208 C CA . CYS A 1 419 ? 16.643 -38.902 38.210 1.00 145.19 68 CYS A CA 1
ATOM 3209 C C . CYS A 1 419 ? 16.953 -39.259 36.771 1.00 144.47 68 CYS A C 1
ATOM 3210 O O . CYS A 1 419 ? 16.253 -40.084 36.174 1.00 144.49 68 CYS A O 1
ATOM 3213 N N . PRO A 1 420 ? 18.009 -38.644 36.210 1.00 143.90 69 PRO A N 1
ATOM 3214 C CA . PRO A 1 420 ? 18.516 -39.075 34.916 1.00 143.34 69 PRO A CA 1
ATOM 3215 C C . PRO A 1 420 ? 19.254 -40.402 35.044 1.00 142.76 69 PRO A C 1
ATOM 3216 O O . PRO A 1 420 ? 19.752 -40.743 36.120 1.00 142.94 69 PRO A O 1
ATOM 3220 N N . ALA A 1 421 ? 19.286 -41.153 33.955 1.00 141.90 70 ALA A N 1
ATOM 3221 C CA . ALA A 1 421 ? 20.081 -42.360 33.868 1.00 141.32 70 ALA A CA 1
ATOM 3222 C C . ALA A 1 421 ? 20.556 -42.435 32.426 1.00 141.04 70 ALA A C 1
ATOM 3223 O O . ALA A 1 421 ? 20.030 -41.724 31.569 1.00 141.18 70 ALA A O 1
ATOM 3225 N N . PHE A 1 422 ? 21.563 -43.256 32.147 1.00 140.55 71 PHE A N 1
ATOM 3226 C CA . PHE A 1 422 ? 22.189 -43.228 30.827 1.00 140.00 71 PHE A CA 1
ATOM 3227 C C . PHE A 1 422 ? 22.627 -44.595 30.313 1.00 139.80 71 PHE A C 1
ATOM 3228 O O . PHE A 1 422 ? 23.526 -45.215 30.880 1.00 139.85 71 PHE A O 1
ATOM 3236 N N . PHE A 1 423 ? 21.992 -45.063 29.241 1.00 139.55 72 PHE A N 1
ATOM 3237 C CA . PHE A 1 423 ? 22.495 -46.227 28.518 1.00 139.29 72 PHE A CA 1
ATOM 3238 C C . PHE A 1 423 ? 23.394 -45.719 27.408 1.00 139.47 72 PHE A C 1
ATOM 3239 O O . PHE A 1 423 ? 22.933 -45.402 26.308 1.00 139.49 72 PHE A O 1
ATOM 3247 N N . TYR A 1 424 ? 24.685 -45.645 27.718 1.00 139.67 73 TYR A N 1
ATOM 3248 C CA . TYR A 1 424 ? 25.641 -44.883 26.922 1.00 139.81 73 TYR A CA 1
ATOM 3249 C C . TYR A 1 424 ? 25.164 -43.429 26.867 1.00 140.07 73 TYR A C 1
ATOM 3250 O O . TYR A 1 424 ? 24.767 -42.874 27.905 1.00 140.08 73 TYR A O 1
ATOM 3259 N N . GLY A 1 425 ? 25.183 -42.811 25.687 1.00 140.15 74 GLY A N 1
ATOM 3260 C CA . GLY A 1 425 ? 24.697 -41.435 25.566 1.00 140.21 74 GLY A CA 1
ATOM 3261 C C . GLY A 1 425 ? 23.251 -41.273 26.026 1.00 140.12 74 GLY A C 1
ATOM 3262 O O . GLY A 1 425 ? 22.899 -40.288 26.684 1.00 139.81 74 GLY A O 1
ATOM 3263 N N . VAL A 1 426 ? 22.437 -42.276 25.699 1.00 140.15 75 VAL A N 1
ATOM 3264 C CA . VAL A 1 426 ? 20.983 -42.203 25.760 1.00 140.21 75 VAL A CA 1
ATOM 3265 C C . VAL A 1 426 ? 20.453 -41.956 27.162 1.00 140.57 75 VAL A C 1
ATOM 3266 O O . VAL A 1 426 ? 20.645 -42.784 28.052 1.00 140.81 75 VAL A O 1
ATOM 3270 N N . ARG A 1 427 ? 19.774 -40.818 27.332 1.00 140.81 76 ARG A N 1
ATOM 3271 C CA . ARG A 1 427 ? 19.183 -40.398 28.608 1.00 141.04 76 ARG A CA 1
ATOM 3272 C C . ARG A 1 427 ? 17.793 -40.990 28.842 1.00 141.09 76 ARG A C 1
ATOM 3273 O O . ARG A 1 427 ? 16.985 -41.065 27.920 1.00 141.19 76 ARG A O 1
ATOM 3281 N N . TYR A 1 428 ? 17.513 -41.395 30.077 1.00 141.17 77 TYR A N 1
ATOM 3282 C CA . TYR A 1 428 ? 16.164 -41.806 30.468 1.00 141.40 77 TYR A CA 1
ATOM 3283 C C . TYR A 1 428 ? 15.883 -41.512 31.947 1.00 141.78 77 TYR A C 1
ATOM 3284 O O . TYR A 1 428 ? 16.792 -41.116 32.681 1.00 141.95 77 TYR A O 1
ATOM 3293 N N . ASN A 1 429 ? 14.630 -41.689 32.372 1.00 142.16 78 ASN A N 1
ATOM 3294 C CA . ASN A 1 429 ? 14.213 -41.363 33.741 1.00 142.74 78 ASN A CA 1
ATOM 3295 C C . ASN A 1 429 ? 13.964 -42.600 34.598 1.00 143.10 78 ASN A C 1
ATOM 3296 O O . ASN A 1 429 ? 13.371 -43.564 34.128 1.00 143.25 78 ASN A O 1
ATOM 3301 N N . THR A 1 430 ? 14.393 -42.569 35.856 1.00 143.65 79 THR A N 1
ATOM 3302 C CA . THR A 1 430 ? 14.157 -43.700 36.766 1.00 144.55 79 THR A CA 1
ATOM 3303 C C . THR A 1 430 ? 12.994 -43.460 37.736 1.00 145.05 79 THR A C 1
ATOM 3304 O O . THR A 1 430 ? 12.466 -42.347 37.826 1.00 145.34 79 THR A O 1
ATOM 3308 N N . THR A 1 431 ? 12.612 -44.509 38.468 1.00 145.54 80 THR A N 1
ATOM 3309 C CA . THR A 1 431 ? 11.623 -44.422 39.551 1.00 146.05 80 THR A CA 1
ATOM 3310 C C . THR A 1 431 ? 12.081 -43.464 40.659 1.00 146.19 80 THR A C 1
ATOM 3311 O O . THR A 1 431 ? 11.280 -43.029 41.496 1.00 146.37 80 THR A O 1
ATOM 3315 N N . ASN A 1 432 ? 13.369 -43.138 40.659 1.00 146.22 81 ASN A N 1
ATOM 3316 C CA . ASN A 1 432 ? 13.945 -42.296 41.695 1.00 146.38 81 ASN A CA 1
ATOM 3317 C C . ASN A 1 432 ? 13.848 -40.800 41.427 1.00 146.34 81 ASN A C 1
ATOM 3318 O O . ASN A 1 432 ? 13.490 -40.374 40.324 1.00 146.38 81 ASN A O 1
ATOM 3323 N N . ASN A 1 433 ? 14.170 -40.011 42.450 1.00 146.22 82 ASN A N 1
ATOM 3324 C CA . ASN A 1 433 ? 14.007 -38.565 42.388 1.00 146.09 82 ASN A CA 1
ATOM 3325 C C . ASN A 1 433 ? 15.219 -37.751 42.819 1.00 145.81 82 ASN A C 1
ATOM 3326 O O . ASN A 1 433 ? 15.887 -38.062 43.816 1.00 145.93 82 ASN A O 1
ATOM 3331 N N . GLY A 1 434 ? 15.493 -36.707 42.045 1.00 145.28 83 GLY A N 1
ATOM 3332 C CA . GLY A 1 434 ? 16.470 -35.700 42.418 1.00 144.62 83 GLY A CA 1
ATOM 3333 C C . GLY A 1 434 ? 15.748 -34.538 43.063 1.00 144.14 83 GLY A C 1
ATOM 3334 O O . GLY A 1 434 ? 14.728 -34.079 42.565 1.00 144.02 83 GLY A O 1
ATOM 3335 N N . TYR A 1 435 ? 16.280 -34.067 44.180 1.00 143.91 84 TYR A N 1
ATOM 3336 C CA . TYR A 1 435 ? 15.668 -32.982 44.919 1.00 143.88 84 TYR A CA 1
ATOM 3337 C C . TYR A 1 435 ? 16.553 -31.749 44.850 1.00 143.79 84 TYR A C 1
ATOM 3338 O O . TYR A 1 435 ? 17.773 -31.849 44.989 1.00 143.90 84 TYR A O 1
ATOM 3347 N N . ARG A 1 436 ? 15.938 -30.594 44.622 1.00 143.57 85 ARG A N 1
ATOM 3348 C CA . ARG A 1 436 ? 16.650 -29.324 44.638 1.00 143.63 85 ARG A CA 1
ATOM 3349 C C . ARG A 1 436 ? 15.760 -28.272 45.250 1.00 143.96 85 ARG A C 1
ATOM 3350 O O . ARG A 1 436 ? 14.575 -28.218 44.956 1.00 144.19 85 ARG A O 1
ATOM 3358 N N . GLU A 1 437 ? 16.326 -27.431 46.101 1.00 144.36 86 GLU A N 1
ATOM 3359 C CA . GLU A 1 437 ? 15.543 -26.372 46.702 1.00 144.83 86 GLU A CA 1
ATOM 3360 C C . GLU A 1 437 ? 15.682 -25.058 45.964 1.00 144.76 86 GLU A C 1
ATOM 3361 O O . GLU A 1 437 ? 16.777 -24.540 45.774 1.00 144.87 86 GLU A O 1
ATOM 3367 N N . CYS A 1 438 ? 14.543 -24.548 45.521 1.00 145.00 87 CYS A N 1
ATOM 3368 C CA . CYS A 1 438 ? 14.428 -23.177 45.089 1.00 144.43 87 CYS A CA 1
ATOM 3369 C C . CYS A 1 438 ? 14.400 -22.353 46.375 1.00 143.70 87 CYS A C 1
ATOM 3370 O O . CYS A 1 438 ? 13.442 -22.420 47.146 1.00 143.64 87 CYS A O 1
ATOM 3373 N N . LEU A 1 439 ? 15.479 -21.613 46.617 1.00 142.83 88 LEU A N 1
ATOM 3374 C CA . LEU A 1 439 ? 15.703 -20.958 47.904 1.00 142.03 88 LEU A CA 1
ATOM 3375 C C . LEU A 1 439 ? 14.787 -19.782 48.173 1.00 141.66 88 LEU A C 1
ATOM 3376 O O . LEU A 1 439 ? 14.155 -19.245 47.263 1.00 141.58 88 LEU A O 1
ATOM 3381 N N . ALA A 1 440 ? 14.763 -19.378 49.441 1.00 141.15 89 ALA A N 1
ATOM 3382 C CA . ALA A 1 440 ? 13.939 -18.284 49.932 1.00 140.67 89 ALA A CA 1
ATOM 3383 C C . ALA A 1 440 ? 14.209 -16.949 49.238 1.00 140.40 89 ALA A C 1
ATOM 3384 O O . ALA A 1 440 ? 13.283 -16.158 49.046 1.00 140.54 89 ALA A O 1
ATOM 3386 N N . ASN A 1 441 ? 15.463 -16.697 48.869 1.00 139.93 90 ASN A N 1
ATOM 3387 C CA . ASN A 1 441 ? 15.820 -15.441 48.214 1.00 139.54 90 ASN A CA 1
ATOM 3388 C C . ASN A 1 441 ? 15.549 -15.428 46.705 1.00 139.32 90 ASN A C 1
ATOM 3389 O O . ASN A 1 441 ? 15.712 -14.403 46.049 1.00 139.35 90 ASN A O 1
ATOM 3394 N N . GLY A 1 442 ? 15.140 -16.569 46.161 1.00 139.12 91 GLY A N 1
ATOM 3395 C CA . GLY A 1 442 ? 14.716 -16.646 44.766 1.00 138.94 91 GLY A CA 1
ATOM 3396 C C . GLY A 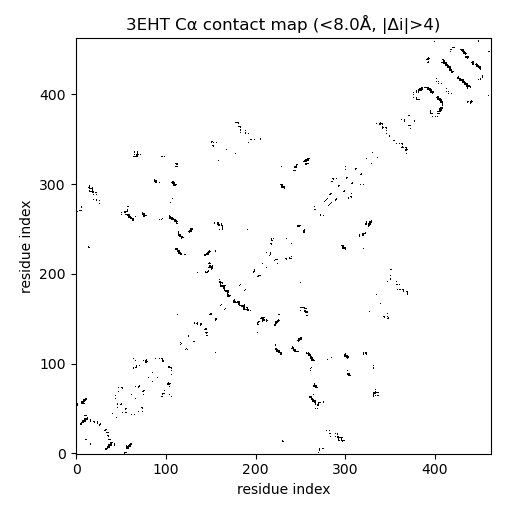1 442 ? 15.696 -17.310 43.823 1.00 138.83 91 GLY A C 1
ATOM 3397 O O . GLY A 1 442 ? 15.491 -17.323 42.614 1.00 138.82 91 GLY A O 1
ATOM 3398 N N . SER A 1 443 ? 16.757 -17.876 44.378 1.00 138.86 92 SER A N 1
ATOM 3399 C CA . SER A 1 443 ? 17.777 -18.547 43.587 1.00 138.82 92 SER A CA 1
ATOM 3400 C C . SER A 1 443 ? 17.744 -20.041 43.855 1.00 138.79 92 SER A C 1
ATOM 3401 O O . SER A 1 443 ? 17.411 -20.457 44.963 1.00 138.83 92 SER A O 1
ATOM 3404 N N . TRP A 1 444 ? 18.092 -20.842 42.849 1.00 138.71 93 TRP A N 1
ATOM 3405 C CA . TRP A 1 444 ? 18.231 -22.288 43.030 1.00 138.58 93 TRP A CA 1
ATOM 3406 C C . TRP A 1 444 ? 19.384 -22.597 43.963 1.00 138.48 93 TRP A C 1
ATOM 3407 O O . TRP A 1 444 ? 20.431 -21.954 43.895 1.00 138.50 93 TRP A O 1
ATOM 3418 N N . ALA A 1 445 ? 19.192 -23.579 44.835 1.00 138.32 94 ALA A N 1
ATOM 3419 C CA . ALA A 1 445 ? 20.278 -24.055 45.663 1.00 138.49 94 ALA A CA 1
ATOM 3420 C C . ALA A 1 445 ? 21.374 -24.554 44.747 1.00 138.76 94 ALA A C 1
ATOM 3421 O O . ALA A 1 445 ? 21.105 -25.197 43.730 1.00 138.67 94 ALA A O 1
ATOM 3423 N N . ALA A 1 446 ? 22.611 -24.245 45.113 1.00 139.22 95 ALA A N 1
ATOM 3424 C CA . ALA A 1 446 ? 23.771 -24.572 44.300 1.00 139.66 95 ALA A CA 1
ATOM 3425 C C . ALA A 1 446 ? 23.833 -26.057 44.010 1.00 140.13 95 ALA A C 1
ATOM 3426 O O . ALA A 1 446 ? 24.172 -26.466 42.901 1.00 140.17 95 ALA A O 1
ATOM 3428 N N . ARG A 1 447 ? 23.479 -26.858 45.008 1.00 140.78 96 ARG A N 1
ATOM 3429 C CA . ARG A 1 447 ? 23.627 -28.296 44.920 1.00 141.58 96 ARG A CA 1
ATOM 3430 C C . ARG A 1 447 ? 22.303 -29.044 44.732 1.00 142.02 96 ARG A C 1
ATOM 3431 O O . ARG A 1 447 ? 21.294 -28.736 45.370 1.00 142.13 96 ARG A O 1
ATOM 3439 N N . VAL A 1 448 ? 22.325 -30.028 43.842 1.00 142.66 97 VAL A N 1
ATOM 3440 C CA . VAL A 1 448 ? 21.191 -30.913 43.636 1.00 143.28 97 VAL A CA 1
ATOM 3441 C C . VAL A 1 448 ? 21.463 -32.210 44.375 1.00 143.91 97 VAL A C 1
ATOM 3442 O O . VAL A 1 448 ? 22.483 -32.858 44.136 1.00 144.19 97 VAL A O 1
ATOM 3446 N N . ASN A 1 449 ? 20.558 -32.593 45.267 1.00 144.58 98 ASN A N 1
ATOM 3447 C CA . ASN A 1 449 ? 20.685 -33.862 45.961 1.00 145.25 98 ASN A CA 1
ATOM 3448 C C . ASN A 1 449 ? 20.280 -35.003 45.041 1.00 145.99 98 ASN A C 1
ATOM 3449 O O . ASN A 1 449 ? 19.099 -35.260 44.844 1.00 146.26 98 ASN A O 1
ATOM 3454 N N . TYR A 1 450 ? 21.269 -35.681 44.476 1.00 146.94 99 TYR A N 1
ATOM 3455 C CA . TYR A 1 450 ? 21.007 -36.771 43.553 1.00 147.91 99 TYR A CA 1
ATOM 3456 C C . TYR A 1 450 ? 21.275 -38.132 44.187 1.00 149.06 99 TYR A C 1
ATOM 3457 O O . TYR A 1 450 ? 21.405 -39.132 43.478 1.00 149.38 99 TYR A O 1
ATOM 3466 N N . SER A 1 451 ? 21.342 -38.178 45.516 1.00 150.27 100 SER A N 1
ATOM 3467 C CA . SER A 1 451 ? 21.858 -39.357 46.217 1.00 151.42 100 SER A CA 1
ATOM 3468 C C . SER A 1 451 ? 20.952 -40.594 46.212 1.00 152.32 100 SER A C 1
ATOM 3469 O O . SER A 1 451 ? 21.312 -41.623 46.785 1.00 152.55 100 SER A O 1
ATOM 3472 N N . GLU A 1 452 ? 19.795 -40.510 45.562 1.00 153.48 101 GLU A N 1
ATOM 3473 C CA . GLU A 1 452 ? 18.873 -41.644 45.523 1.00 154.86 101 GLU A CA 1
ATOM 3474 C C . GLU A 1 452 ? 18.932 -42.462 44.237 1.00 155.10 101 GLU A C 1
ATOM 3475 O O . GLU A 1 452 ? 18.484 -43.604 44.218 1.00 155.49 101 GLU A O 1
ATOM 3481 N N . CYS A 1 453 ? 19.489 -41.889 43.174 1.00 155.59 102 CYS A N 1
ATOM 3482 C CA . CYS A 1 453 ? 19.621 -42.595 41.897 1.00 156.18 102 CYS A CA 1
ATOM 3483 C C . CYS A 1 453 ? 20.942 -43.354 41.897 1.00 156.87 102 CYS A C 1
ATOM 3484 O O . CYS A 1 453 ? 22.014 -42.768 41.702 1.00 157.00 102 CYS A O 1
ATOM 3487 N N . GLN A 1 454 ? 20.855 -44.665 42.105 1.00 157.67 103 GLN A N 1
ATOM 3488 C CA . GLN A 1 454 ? 22.024 -45.471 42.451 1.00 158.49 103 GLN A CA 1
ATOM 3489 C C . GLN A 1 454 ? 22.565 -46.284 41.276 1.00 158.46 103 GLN A C 1
ATOM 3490 O O . GLN A 1 454 ? 23.439 -45.811 40.535 1.00 158.52 103 GLN A O 1
ATOM 3496 N N . ALA B 2 5 ? 27.459 -42.741 32.419 1.00 170.74 31 ALA B N 1
ATOM 3497 C CA . ALA B 2 5 ? 27.055 -43.653 33.527 1.00 170.94 31 ALA B CA 1
ATOM 3498 C C . ALA B 2 5 ? 28.013 -43.524 34.710 1.00 171.00 31 ALA B C 1
ATOM 3499 O O . ALA B 2 5 ? 27.652 -42.966 35.747 1.00 171.12 31 ALA B O 1
ATOM 3501 N N . HIS B 2 6 ? 29.230 -44.043 34.544 1.00 170.97 32 HIS B N 1
ATOM 3502 C CA . HIS B 2 6 ? 30.270 -43.971 35.573 1.00 170.72 32 HIS B CA 1
ATOM 3503 C C . HIS B 2 6 ? 30.819 -42.552 35.727 1.00 170.05 32 HIS B C 1
ATOM 3504 O O . HIS B 2 6 ? 30.930 -42.047 36.844 1.00 169.94 32 HIS B O 1
ATOM 3511 N N . SER B 2 7 ? 31.156 -41.912 34.610 1.00 169.37 33 SER B N 1
ATOM 3512 C CA . SER B 2 7 ? 31.558 -40.505 34.631 1.00 168.78 33 SER B CA 1
ATOM 3513 C C . SER B 2 7 ? 30.342 -39.605 34.884 1.00 168.22 33 SER B C 1
ATOM 3514 O O . SER B 2 7 ? 30.463 -38.375 34.937 1.00 168.13 33 SER B O 1
ATOM 3517 N N . ASN B 2 8 ? 29.178 -40.241 35.044 1.00 167.39 34 ASN B N 1
ATOM 3518 C CA . ASN B 2 8 ? 27.924 -39.548 35.325 1.00 166.52 34 ASN B CA 1
ATOM 3519 C C . ASN B 2 8 ? 27.398 -39.774 36.742 1.00 166.00 34 ASN B C 1
ATOM 3520 O O . ASN B 2 8 ? 26.584 -38.994 37.232 1.00 166.14 34 ASN B O 1
ATOM 3525 N N . ARG B 2 9 ? 27.852 -40.841 37.393 1.00 165.17 35 ARG B N 1
ATOM 3526 C CA . ARG B 2 9 ? 27.624 -41.004 38.823 1.00 164.39 35 ARG B CA 1
ATOM 3527 C C . ARG B 2 9 ? 28.564 -40.053 39.543 1.00 163.49 35 ARG B C 1
ATOM 3528 O O . ARG B 2 9 ? 28.164 -39.367 40.481 1.00 163.53 35 ARG B O 1
ATOM 3536 N N . LYS B 2 10 ? 29.816 -40.027 39.090 1.00 162.31 36 LYS B N 1
ATOM 3537 C CA . LYS B 2 10 ? 30.826 -39.101 39.591 1.00 161.29 36 LYS B CA 1
ATOM 3538 C C . LYS B 2 10 ? 30.342 -37.651 39.485 1.00 160.27 36 LYS B C 1
ATOM 3539 O O . LYS B 2 10 ? 30.500 -36.868 40.425 1.00 160.18 36 LYS B O 1
ATOM 3545 N N . LEU B 2 11 ? 29.729 -37.307 38.354 1.00 158.89 37 LEU B N 1
ATOM 3546 C CA . LEU B 2 11 ? 29.180 -35.978 38.178 1.00 157.54 37 LEU B CA 1
ATOM 3547 C C . LEU B 2 11 ? 28.104 -35.744 39.218 1.00 156.91 37 LEU B C 1
ATOM 3548 O O . LEU B 2 11 ? 28.239 -34.862 40.049 1.00 156.95 37 LEU B O 1
ATOM 3553 N N . MET B 2 12 ? 27.069 -36.577 39.197 1.00 156.13 38 MET B N 1
ATOM 3554 C CA . MET B 2 12 ? 25.927 -36.461 40.106 1.00 155.63 38 MET B CA 1
ATOM 3555 C C . MET B 2 12 ? 26.233 -36.427 41.608 1.00 155.10 38 MET B C 1
ATOM 3556 O O . MET B 2 12 ? 25.420 -35.945 42.397 1.00 154.99 38 MET B O 1
ATOM 3561 N N . GLU B 2 13 ? 27.386 -36.946 42.009 1.00 154.66 39 GLU B N 1
ATOM 3562 C CA . GLU B 2 13 ? 27.780 -36.868 43.404 1.00 154.39 39 GLU B CA 1
ATOM 3563 C C . GLU B 2 13 ? 28.264 -35.467 43.706 1.00 153.93 39 GLU B C 1
ATOM 3564 O O . GLU B 2 13 ? 27.987 -34.927 44.766 1.00 153.95 39 GLU B O 1
ATOM 3570 N N . ILE B 2 14 ? 28.980 -34.877 42.758 1.00 153.54 40 ILE B N 1
ATOM 3571 C CA . ILE B 2 14 ? 29.461 -33.508 42.895 1.00 153.25 40 ILE B CA 1
ATOM 3572 C C . ILE B 2 14 ? 28.339 -32.490 42.660 1.00 153.08 40 ILE B C 1
ATOM 3573 O O . ILE B 2 14 ? 28.186 -31.551 43.434 1.00 153.08 40 ILE B O 1
ATOM 3578 N N . ILE B 2 15 ? 27.561 -32.700 41.600 1.00 152.85 41 ILE B N 1
ATOM 3579 C CA . ILE B 2 15 ? 26.498 -31.786 41.170 1.00 152.69 41 ILE B CA 1
ATOM 3580 C C . ILE B 2 15 ? 25.395 -31.642 42.217 1.00 152.57 41 ILE B C 1
ATOM 3581 O O . ILE B 2 15 ? 24.941 -30.533 42.496 1.00 152.54 41 ILE B O 1
#

GO terms:
  GO:0005886 plasma membrane (C, IDA)
  GO:0016020 membrane (C, IDA)
  GO:0015056 corticotrophin-releasing factor receptor activity (F, IDA)
  GO:1901386 negative regulation of voltage-gated calcium channel activity (P, IDA)
  GO:0071376 cellular response to corticotropin-releasing hormone stimulus (P, IDA)
  GO:0007189 adenylate cyclase-activating G protein-coupled receptor signaling pathway (P, IDA)
  GO:0004930 G protein-coupled receptor activity (F, IMP)
  GO:0005886 plasma membrane (C, TAS)
  GO:0015056 corticotrophin-releasing factor receptor activity (F, TAS)
  GO:0006955 immune response (P, TAS)
  GO:0007190 activation of adenylate cyclase activity (P, TAS)
  GO:0007567 parturition (P, TAS)
  GO:0005515 protein binding (F, IPI)

Foldseek 3Di:
DADPQEFEEEEADLFQQVLLVVLQVVLCVPPPYHYDYDHDPPLLVVQCVQLLVLGDGFKYKDFLQSLQQVVVSVQFDFDDDPVVLVVQFDVVQQVSQAHPNTRFWAFWFKKWKWKKFFCVLDVDDAQAPVCQVVVAVVVVVVQAAAEAEALLFCLFLVLQLPQFPADQFDCDPNRTDLLDHRCQDPSNLLRLVVVLVCLVVVNYPLVGHHVNSLVCVLVPRYGIYMDMQSSVVSVVVSPGRMDTAADHHYPNGGGARAMTGIIMTGGSSDPCNVVVVCSVSVRCLDQSNVVSRCVRTNRQQTRRPVNNVVVVPPVNSVRRVVNNVSHYYHHNHSLVVQLRVLVSQLSSCCNVVVDPNNVSSLSSSCRSSVHDRPLANVQQVFAVADPDDDAWADFDADPVNFIDHIDHAPDKDKDFDWDDPPPDIDGDPDIKIWHCHNVRHTDPDIRRPTPD/DVVVVVVVVVD

Secondary structure (DSSP, 8-state):
---SSEEEEEE-SSS-HHHHHHHHHHHHHHHS-EEEEE--TTHHHHHHHHGGGT-S-SEEEEEHHHHHHHHHHT-BPPP---TTTTTTB-TTHHHHTEETTEE-EEEEEEE--EEEEETTT-SS--SBSTHHHHTTHHHHHTT-EEE----SSHHHHHHHHHHHT-EEEEE-SSSEEEEEEESSSHHHHHHHHHHHHHHTTTSS-SS--HHHHHHHHHHT-EEEEEE-GGGHHHHHHTT--EEEEPPPEETTEEP--EEEEEEEEEBTT-S-HHHHHHHIIIIISSHHHHHHHHHHS--SEESBHHHHHHHTT-HHHHHHHHHHHHSEEPP-STHHHHHHHHHHHHHHHHHHTSS-HHHHHHHHHHHHHT---TTTGGGTT--SS-S-SS-EE--EE-TT--EE--EESSEEEEEEEEEEETTEEEEEEEEEEEEE-TTSSB-S--B-TT--/-HHHHHHHHH-

Radius of gyration: 25.57 Å; Cα contacts (8 Å, |Δi|>4): 968; chains: 2; bounding box: 63×72×53 Å

Nearest PDB structures (foldseek):
  3eht-assembly1_A  TM=1.002E+00  e=1.695E-100  Escherichia coli K-12
  3ehs-assembly1_A  TM=9.466E-01  e=5.491E-88  Escherichia coli K-12
  8c5l-assembly1_A  TM=9.986E-01  e=3.057E-75  Escherichia coli K-12
  3q26-assembly1_A  TM=9.937E-01  e=5.577E-75  Escherichia coli
  3o3u-assembly1_N  TM=8.326E-01  e=8.141E-76  Escherichia coli

B-factor: mean 155.52, std 8.14, range [137.97, 174.27]

Organism: Homo sapiens (NCBI:txid9606)

Sequence (463 aa):
KIEEGKLVIWINGDKGYNGLAEVGKKFEKDTGIKVTVEHPDKLEEKFPQVAATGDGPDIIFWAHDRFGGYAQSGLLAEITPDKAFQDKLYPETWDAVRYNGKLIAYPIAVEALSLIYNKDLLPNPPKTWEEIPALDKELKAKGKSALMFNLQEPYFTWPLIAADGGYAFKYENGKYDIKDVGVDNAGAKAGLTFLVDLIKNKHMNADTDYSIAEAAFNKGETAMTINGPWAWSNIDTSKVNYGVTVLPTFKGQPSKPFVGVLSAGINAASPNKELAKEFLENYLLTDEGLEAVNKDKPLGAVALKSYEEELAKDPRIAATMENAQKGEIMPNIPQMSAFWYAVRTAVINAASGRQTVDEALKDAQTNAAAEFSLQDQHCESLSLASNISGLQCNASVDLIGTCWPRSPAGQLVVRPCPAFFYGVRYNTTNNGYRECLANGSWAARVNYSECQAHSNRKLMEII

CATH classification: 3.40.190.10 (+2 more: 3.40.190.10, 4.10.1240.10)